Protein AF-A0A949IIR7-F1 (afdb_monomer_lite)

Secondary structure (DSSP, 8-state):
-----------------------------PPPTT--------PPPTTS-----------TT-PPPTTS-HHHHHHHHTT-HHHHHHHHHHHHHT--GGG-HHHHHHHHHHHHHHHHHTT-HHHHHHHHHHHHHHHHH--SSBTTB-HHHHHHHHHHHHHHHHHHHHHTT-HHHHHHHHHHHHHHHHHHHTTT-SHHHHHHHHHHHHHHHHHTT-HHHHHHHHHHHHHTTTT-TT--HHHHHHHHHHHHHHHHHHT-HHHHHHHHHHHHHHHHHTTTTTSPP----GGGS-EEE--TTSTTEEEEEETTEEEEEEE-SSEEEEEEEEE-TTTSSEEEEEEEEEE-SSS-EEE-SS--EEEE-SSS-EEEEE--HHHHHHHHHHHHHHHHHHHHHHHTT-EEEEEEEEES-------SSS--PPP----TTT--EEEEE-TTS-EEEEEEEEEE-HHHHHHHHHHHHHHHHHHHHHHHHHHHHB--SEEE-TT-EEEEEEEEE-SSPPTT--EEEEEEETTEEEEEEES--EEP-

Foldseek 3Di:
DFQDDDDDDDDDDDDDDDDDDDDDDDDDDDDDPQDDDFLQPQDDDDPDDGQRPGCPRPHPPPDDQPLDDPQLVLCVQLPVLVSNLVVLVVCLVVPDCVVDLLSVLVSLLSNLSSCLSVVVLVVSVVSLVVSVVSLVVDDCDDDRDHNLSSLVSLLSSLCSQLSSCVLLVNLVSNLVSLVSSLVSVVVQLVVLPPLLSNLVSLQSNLSSCSVVVNLVSSLVSLVVNLVSSHPRPVDDLLSVLSSLQSNLLSCVRVVNLVSSAVSLVSSLVSQVSLVQLAAAADRGGCSSAHEAEAGDSYPQWDWDADPNWIKIWGCSPQKIKIWTWAQEPQVSQKIKIKIKMWGQDQFWWKWCSDPKWKWFRPPGTFTWAWDDLLVVLVVLLVVLLVVLVVLLVCLPQDWDKDKDKDKDDDDDDDDDPDDDDPDQPCDPARKGWDWDADPVGIIIIIIIGIDGDVVSSVVSNVVSVVSNVVSNVVSVLSVVQEDDIDIAGHRGMHIHIIMTGRPHDDFQTKMWIWIDMRSYIYIDTGRTHYHDD

Sequence (533 aa):
MRRLLSVRALSLSGMIVAGCSTGPILPAVAYDPWTADAVNVTAPLMGGSPVNLSTTTLAVGSKGPAYQDEGVENALDTSDYATAQSLITSKLSAYDSARGAFGEAYLRTALVEALIWQGQLSSAATENKRLGKILDGLAPTGTGYNADDLKELRARALDDQAWLAEALGKLDDAQSYLGQAIVLLKELHAVDRQTWRLIGCMSHSAGLKAEAGDYPAAKGLLEEALSEVNGSHSLSPLNVADIQGSLGAVLYKLGDQTGATAHFSQALAIKNGTRALSRPYSPGPYWLSPTYKYWDGSPWSSKNFQNGVQVKVMDLGDIAIQCAVVRDKITKQLIQASVTVTNKTSQPIQFLGRQPVLIVLNPKATWAKLVQPTELAAKVEKKAEGKAKWVRFWGQGATQTVSSTTMGNMPMYGYGYGGGYPMNSSFYNGGMTSFSRNRNGDYHQFSTMQVPDPIAEARAFAKAQQIQDNGKAKAETIRSQSLGPCDIAPGQTINGSLYFDAGGLSKGSACLLRVPVGLAQCEFRFDSIVDAP

Structure (mmCIF, N/CA/C/O backbone):
data_AF-A0A949IIR7-F1
#
_entry.id   AF-A0A949IIR7-F1
#
loop_
_atom_site.group_PDB
_atom_site.id
_atom_site.type_symbol
_atom_site.label_atom_id
_atom_site.label_alt_id
_atom_site.label_comp_id
_atom_site.label_asym_id
_atom_site.label_entity_id
_atom_site.label_seq_id
_atom_site.pdbx_PDB_ins_code
_atom_site.Cartn_x
_atom_site.Cartn_y
_atom_site.Cartn_z
_atom_site.occupancy
_atom_site.B_iso_or_equiv
_atom_site.auth_seq_id
_atom_site.auth_comp_id
_atom_site.auth_asym_id
_atom_site.auth_atom_id
_atom_site.pdbx_PDB_model_num
ATOM 1 N N . MET A 1 1 ? 4.906 -6.373 -2.529 1.00 28.33 1 MET A N 1
ATOM 2 C CA . MET A 1 1 ? 3.970 -6.660 -1.426 1.00 28.33 1 MET A CA 1
ATOM 3 C C . MET A 1 1 ? 4.621 -6.366 -0.079 1.00 28.33 1 MET A C 1
ATOM 5 O O . MET A 1 1 ? 4.184 -5.376 0.510 1.00 28.33 1 MET A O 1
ATOM 9 N N . ARG A 1 2 ? 5.581 -7.150 0.464 1.00 29.19 2 ARG A N 1
ATOM 10 C CA . ARG A 1 2 ? 5.819 -7.212 1.931 1.00 29.19 2 ARG A CA 1
ATOM 11 C C . ARG A 1 2 ? 7.268 -7.175 2.514 1.00 29.19 2 ARG A C 1
ATOM 13 O O . ARG A 1 2 ? 7.348 -7.256 3.733 1.00 29.19 2 ARG A O 1
ATOM 20 N N . ARG A 1 3 ? 8.364 -6.911 1.780 1.00 25.23 3 ARG A N 1
ATOM 21 C CA . ARG A 1 3 ? 9.746 -6.581 2.282 1.00 25.23 3 ARG A CA 1
ATOM 22 C C . ARG A 1 3 ? 9.994 -6.810 3.806 1.00 25.23 3 ARG A C 1
ATOM 24 O O . ARG A 1 3 ? 9.803 -5.901 4.620 1.00 25.23 3 ARG A O 1
ATOM 31 N N . LEU A 1 4 ? 10.378 -8.040 4.179 1.00 31.20 4 LEU A N 1
ATOM 32 C CA . LEU A 1 4 ? 10.577 -8.564 5.556 1.00 31.20 4 LEU A CA 1
ATOM 33 C C . LEU A 1 4 ? 12.077 -8.521 5.978 1.00 31.20 4 LEU A C 1
ATOM 35 O O . LEU A 1 4 ? 12.867 -7.935 5.246 1.00 31.20 4 LEU A O 1
ATOM 39 N N . LEU A 1 5 ? 12.597 -9.059 7.101 1.00 23.36 5 LEU A N 1
ATOM 40 C CA . LEU A 1 5 ? 12.140 -9.393 8.480 1.00 23.36 5 LEU A CA 1
ATOM 41 C C . LEU A 1 5 ? 13.351 -9.181 9.439 1.00 23.36 5 LEU A C 1
ATOM 43 O O . LEU A 1 5 ? 14.439 -8.974 8.938 1.00 23.36 5 LEU A O 1
ATOM 47 N N . SER A 1 6 ? 13.237 -9.319 10.774 1.00 22.89 6 SER A N 1
ATOM 48 C CA . SER A 1 6 ? 14.347 -9.151 11.770 1.00 22.89 6 SER A CA 1
ATOM 49 C C . SER A 1 6 ? 14.714 -7.664 12.118 1.00 22.89 6 SER A C 1
ATOM 51 O O . SER A 1 6 ? 14.176 -6.767 11.460 1.00 22.89 6 SER A O 1
ATOM 53 N N . VAL A 1 7 ? 15.581 -7.275 13.092 1.00 24.12 7 VAL A N 1
ATOM 54 C CA . VAL A 1 7 ? 15.889 -7.640 14.524 1.00 24.12 7 VAL A CA 1
ATOM 55 C C . VAL A 1 7 ? 17.345 -7.187 14.834 1.00 24.12 7 VAL A C 1
ATOM 57 O O . VAL A 1 7 ? 18.204 -7.430 14.004 1.00 24.12 7 VAL A O 1
ATOM 60 N N . ARG A 1 8 ? 17.772 -6.576 15.961 1.00 23.72 8 ARG A N 1
ATOM 61 C CA . ARG A 1 8 ? 17.207 -6.148 17.276 1.00 23.72 8 ARG A CA 1
ATOM 62 C C . ARG A 1 8 ? 18.129 -5.065 17.908 1.00 23.72 8 ARG A C 1
ATOM 64 O O . ARG A 1 8 ? 19.291 -5.028 17.532 1.00 23.72 8 ARG A O 1
ATOM 71 N N . ALA A 1 9 ? 17.674 -4.361 18.968 1.00 22.39 9 ALA A N 1
ATOM 72 C CA . ALA A 1 9 ? 18.496 -3.566 19.934 1.00 22.39 9 ALA A CA 1
ATOM 73 C C . ALA A 1 9 ? 19.226 -2.312 19.358 1.00 22.39 9 ALA A C 1
ATOM 75 O O . ALA A 1 9 ? 19.169 -2.148 18.146 1.00 22.39 9 ALA A O 1
ATOM 76 N N . LEU A 1 10 ? 19.937 -1.408 20.075 1.00 20.50 10 LEU A N 1
ATOM 77 C CA . LEU A 1 10 ? 19.923 -0.726 21.421 1.00 20.50 10 LEU A CA 1
ATOM 78 C C . LEU A 1 10 ? 21.068 0.353 21.366 1.00 20.50 10 LEU A C 1
ATOM 80 O O . LEU A 1 10 ? 22.017 0.118 20.632 1.00 20.50 10 LEU A O 1
ATOM 84 N N . SER A 1 11 ? 21.187 1.471 22.114 1.00 21.52 11 SER A N 1
ATOM 85 C CA . SER A 1 11 ? 20.293 2.368 22.896 1.00 21.52 11 SER A CA 1
ATOM 86 C C . SER A 1 11 ? 21.110 3.526 23.541 1.00 21.52 11 SER A C 1
ATOM 88 O O . SER A 1 11 ? 22.252 3.261 23.902 1.00 21.52 11 SER A O 1
ATOM 90 N N . LEU A 1 12 ? 20.494 4.694 23.850 1.00 20.94 12 LEU A N 1
ATOM 91 C CA . LEU A 1 12 ? 21.052 5.858 24.618 1.00 20.94 12 LEU A CA 1
ATOM 92 C C . LEU A 1 12 ? 22.148 6.680 23.867 1.00 20.94 12 LEU A C 1
ATOM 94 O O . LEU A 1 12 ? 22.878 6.105 23.073 1.00 20.94 12 LEU A O 1
ATOM 98 N N . SER A 1 13 ? 22.374 7.999 24.054 1.00 21.08 13 SER A N 1
ATOM 99 C CA . SER A 1 13 ? 21.620 9.102 24.710 1.00 21.08 13 SER A CA 1
ATOM 100 C C . SER A 1 13 ? 22.211 10.500 24.374 1.00 21.08 13 SER A C 1
ATOM 102 O O . SER A 1 13 ? 23.396 10.597 24.078 1.00 21.08 13 SER A O 1
ATOM 104 N N . GLY A 1 14 ? 21.424 11.581 24.548 1.00 20.69 14 GLY A N 1
ATOM 105 C CA . GLY A 1 14 ? 21.852 13.008 24.535 1.00 20.69 14 GLY A CA 1
ATOM 106 C C . GLY A 1 14 ? 21.326 13.804 23.319 1.00 20.69 14 GLY A C 1
ATOM 107 O O . GLY A 1 14 ? 21.387 13.293 22.211 1.00 20.69 14 GLY A O 1
ATOM 108 N N . MET A 1 15 ? 20.628 14.952 23.424 1.00 21.95 15 MET A N 1
ATOM 109 C CA . MET A 1 15 ? 20.934 16.263 24.059 1.00 21.95 15 MET A CA 1
ATOM 110 C C . MET A 1 15 ? 22.078 17.032 23.347 1.00 21.95 15 MET A C 1
ATOM 112 O O . MET A 1 15 ? 23.089 16.421 23.035 1.00 21.95 15 MET A O 1
ATOM 116 N N . ILE A 1 16 ? 22.002 18.350 23.073 1.00 21.58 16 ILE A N 1
ATOM 117 C CA . ILE A 1 16 ? 21.151 19.404 23.677 1.00 21.58 16 ILE A CA 1
ATOM 118 C C . ILE A 1 16 ? 20.924 20.632 22.736 1.00 21.58 16 ILE A C 1
ATOM 120 O O . ILE A 1 16 ? 21.764 20.907 21.890 1.00 21.58 16 ILE A O 1
ATOM 124 N N . VAL A 1 17 ? 19.775 21.323 22.895 1.00 21.66 17 VAL A N 1
ATOM 125 C CA . VAL A 1 17 ? 19.500 22.802 22.925 1.00 21.66 17 VAL A CA 1
ATOM 126 C C . VAL A 1 17 ? 20.476 23.789 22.226 1.00 21.66 17 VAL A C 1
ATOM 128 O O . VAL A 1 17 ? 21.677 23.671 22.406 1.00 21.66 17 VAL A O 1
ATOM 131 N N . ALA A 1 18 ? 20.079 24.918 21.603 1.00 21.67 18 ALA A N 1
ATOM 132 C CA . ALA A 1 18 ? 18.818 25.481 21.055 1.00 21.67 18 ALA A CA 1
ATOM 133 C C . ALA A 1 18 ? 19.139 26.863 20.401 1.00 21.67 18 ALA A C 1
ATOM 135 O O . ALA A 1 18 ? 20.278 27.319 20.479 1.00 21.67 18 ALA A O 1
ATOM 136 N N . GLY A 1 19 ? 18.154 27.582 19.835 1.00 21.20 19 GLY A N 1
ATOM 137 C CA . GLY A 1 19 ? 18.332 29.001 19.468 1.00 21.20 19 GLY A CA 1
ATOM 138 C C . GLY A 1 19 ? 17.162 29.635 18.703 1.00 21.20 19 GLY A C 1
ATOM 139 O O . GLY A 1 19 ? 17.014 29.403 17.509 1.00 21.20 19 GLY A O 1
ATOM 140 N N . CYS A 1 20 ? 16.358 30.468 19.372 1.00 19.69 20 CYS A N 1
ATOM 141 C CA . CYS A 1 20 ? 15.293 31.260 18.740 1.00 19.69 20 CYS A CA 1
ATOM 142 C C . CYS A 1 20 ? 15.729 32.712 18.495 1.00 19.69 20 CYS A C 1
ATOM 144 O O . CYS A 1 20 ? 16.304 33.334 19.387 1.00 19.69 20 CYS A O 1
ATOM 146 N N . SER A 1 21 ? 15.293 33.302 17.381 1.00 21.02 21 SER A N 1
ATOM 147 C CA . SER A 1 21 ? 14.880 34.713 17.327 1.00 21.02 21 SER A CA 1
ATOM 148 C C . SER A 1 21 ? 13.859 34.931 16.196 1.00 21.02 21 SER A C 1
ATOM 150 O O . SER A 1 21 ? 13.635 34.048 15.368 1.00 21.02 21 SER A O 1
ATOM 152 N N . THR A 1 22 ? 13.149 36.059 16.230 1.00 22.33 22 THR A N 1
ATOM 153 C CA . THR A 1 22 ? 11.912 36.309 15.465 1.00 22.33 22 THR A CA 1
ATOM 154 C C . THR A 1 22 ? 12.096 37.306 14.319 1.00 22.33 22 THR A C 1
ATOM 156 O O . THR A 1 22 ? 12.859 38.259 14.457 1.00 22.33 22 THR A O 1
ATOM 159 N N . GLY A 1 23 ? 11.324 37.150 13.237 1.00 21.36 23 GLY A N 1
ATOM 160 C CA . GLY A 1 23 ? 11.232 38.113 12.128 1.00 21.36 23 GLY A CA 1
ATOM 161 C C . GLY A 1 23 ? 9.818 38.703 11.948 1.00 21.36 23 GLY A C 1
ATOM 162 O O . GLY A 1 23 ? 8.852 38.103 12.423 1.00 21.36 23 GLY A O 1
ATOM 163 N N . PRO A 1 24 ? 9.679 39.869 11.284 1.00 22.55 24 PRO A N 1
ATOM 164 C CA . PRO A 1 24 ? 8.392 40.506 10.990 1.00 22.55 24 PRO A CA 1
ATOM 165 C C . PRO A 1 24 ? 7.703 39.935 9.733 1.00 22.55 24 PRO A C 1
ATOM 167 O O . PRO A 1 24 ? 8.309 39.228 8.931 1.00 22.55 24 PRO A O 1
ATOM 170 N N . ILE A 1 25 ? 6.420 40.270 9.560 1.00 29.16 25 ILE A N 1
ATOM 171 C CA . ILE A 1 25 ? 5.528 39.747 8.509 1.00 29.16 25 ILE A CA 1
ATOM 172 C C . ILE A 1 25 ? 5.571 40.627 7.247 1.00 29.16 25 ILE A C 1
ATOM 174 O O . ILE A 1 25 ? 5.452 41.847 7.346 1.00 29.16 25 ILE A O 1
ATOM 178 N N . LEU A 1 26 ? 5.642 40.004 6.064 1.00 20.67 26 LEU A N 1
ATOM 179 C CA . LEU A 1 26 ? 5.410 40.618 4.745 1.00 20.67 26 LEU A CA 1
ATOM 180 C C . LEU A 1 26 ? 4.593 39.660 3.832 1.00 20.67 26 LEU A C 1
ATOM 182 O O . LEU A 1 26 ? 4.425 38.495 4.197 1.00 20.67 26 LEU A O 1
ATOM 186 N N . PRO A 1 27 ? 3.969 40.152 2.737 1.00 22.27 27 PRO A N 1
ATOM 187 C CA . PRO A 1 27 ? 2.688 39.614 2.257 1.00 22.27 27 PRO A CA 1
ATOM 188 C C . PRO A 1 27 ? 2.771 38.453 1.251 1.00 22.27 27 PRO A C 1
ATOM 190 O O . PRO A 1 27 ? 3.834 38.078 0.763 1.00 22.27 27 PRO A O 1
ATOM 193 N N . ALA A 1 28 ? 1.595 37.896 0.942 1.00 26.03 28 ALA A N 1
ATOM 194 C CA . ALA A 1 28 ? 1.412 36.737 0.075 1.00 26.03 28 ALA A CA 1
ATOM 195 C C . ALA A 1 28 ? 1.909 36.954 -1.367 1.00 26.03 28 ALA A C 1
ATOM 197 O O . ALA A 1 28 ? 1.576 37.945 -2.017 1.00 26.03 28 ALA A O 1
ATOM 198 N N . VAL A 1 29 ? 2.633 35.957 -1.877 1.00 21.56 29 VAL A N 1
ATOM 199 C CA . VAL A 1 29 ? 3.053 35.830 -3.278 1.00 21.56 29 VAL A CA 1
ATOM 200 C C . VAL A 1 29 ? 2.232 34.712 -3.921 1.00 21.56 29 VAL A C 1
ATOM 202 O O . VAL A 1 29 ? 2.047 33.658 -3.313 1.00 21.56 29 VAL A O 1
ATOM 205 N N . ALA A 1 30 ? 1.739 34.923 -5.143 1.00 21.50 30 ALA A N 1
ATOM 206 C CA . ALA A 1 30 ? 1.101 33.861 -5.918 1.00 21.50 30 ALA A CA 1
ATOM 207 C C . ALA A 1 30 ? 2.166 32.843 -6.363 1.00 21.50 30 ALA A C 1
ATOM 209 O O . ALA A 1 30 ? 3.093 33.201 -7.085 1.00 21.50 30 ALA A O 1
ATOM 210 N N . TYR A 1 31 ? 2.050 31.596 -5.903 1.00 26.08 31 TYR A N 1
ATOM 211 C CA . TYR A 1 31 ? 3.014 30.527 -6.177 1.00 26.08 31 TYR A CA 1
ATOM 212 C C . TYR A 1 31 ? 2.522 29.650 -7.335 1.00 26.08 31 TYR A C 1
ATOM 214 O O . TYR A 1 31 ? 1.384 29.178 -7.308 1.00 26.08 31 TYR A O 1
ATOM 222 N N . ASP A 1 32 ? 3.375 29.426 -8.336 1.00 22.25 32 ASP A N 1
ATOM 223 C CA . ASP A 1 32 ? 3.102 28.492 -9.431 1.00 22.25 32 ASP A CA 1
ATOM 224 C C . ASP A 1 32 ? 3.240 27.046 -8.909 1.00 22.25 32 ASP A C 1
ATOM 226 O O . ASP A 1 32 ? 4.311 26.674 -8.421 1.00 22.25 32 ASP A O 1
ATOM 230 N N . PRO A 1 33 ? 2.187 26.208 -8.960 1.00 27.67 33 PRO A N 1
ATOM 231 C CA . PRO A 1 33 ? 2.244 24.857 -8.405 1.00 27.67 33 PRO A CA 1
ATOM 232 C C . PRO A 1 33 ? 3.161 23.892 -9.180 1.00 27.67 33 PRO A C 1
ATOM 234 O O . PRO A 1 33 ? 3.427 22.799 -8.669 1.00 27.67 33 PRO A O 1
ATOM 237 N N . TRP A 1 34 ? 3.641 24.260 -10.376 1.00 29.45 34 TRP A N 1
ATOM 238 C CA . TRP A 1 34 ? 4.382 23.366 -11.276 1.00 29.45 34 TRP A CA 1
ATOM 239 C C . TRP A 1 34 ? 5.906 23.505 -11.210 1.00 29.45 34 TRP A C 1
ATOM 241 O O . TRP A 1 34 ? 6.619 22.571 -11.586 1.00 29.45 34 TRP A O 1
ATOM 251 N N . THR A 1 35 ? 6.435 24.614 -10.690 1.00 25.92 35 THR A N 1
ATOM 252 C CA . THR A 1 35 ? 7.879 24.767 -10.470 1.00 25.92 35 THR A CA 1
ATOM 253 C C . THR A 1 35 ? 8.294 24.110 -9.158 1.00 25.92 35 THR A C 1
ATOM 255 O O . THR A 1 35 ? 8.192 24.705 -8.088 1.00 25.92 35 THR A O 1
ATOM 258 N N . ALA A 1 36 ? 8.807 22.882 -9.229 1.00 30.02 36 ALA A N 1
ATOM 259 C CA . ALA A 1 36 ? 9.613 22.346 -8.139 1.00 30.02 36 ALA A CA 1
ATOM 260 C C . ALA A 1 36 ? 10.928 23.140 -8.065 1.00 30.02 36 ALA A C 1
ATOM 262 O O . ALA A 1 36 ? 11.762 23.024 -8.963 1.00 30.02 36 ALA A O 1
ATOM 263 N N . ASP A 1 37 ? 11.103 23.942 -7.011 1.00 25.16 37 ASP A N 1
ATOM 264 C CA . ASP A 1 37 ? 12.368 24.621 -6.719 1.00 25.16 37 ASP A CA 1
ATOM 265 C C . ASP A 1 37 ? 13.532 23.614 -6.755 1.00 25.16 37 ASP A C 1
ATOM 267 O O . ASP A 1 37 ? 13.427 22.513 -6.206 1.00 25.16 37 ASP A O 1
ATOM 271 N N . ALA A 1 38 ? 14.639 23.978 -7.410 1.00 27.12 38 ALA A N 1
ATOM 272 C CA . ALA A 1 38 ? 15.756 23.074 -7.687 1.00 27.12 38 ALA A CA 1
ATOM 273 C C . ALA A 1 38 ? 16.531 22.693 -6.407 1.00 27.12 38 ALA A C 1
ATOM 275 O O . ALA A 1 38 ? 17.561 23.284 -6.068 1.00 27.12 38 ALA A O 1
ATOM 276 N N . VAL A 1 39 ? 16.026 21.698 -5.668 1.00 30.86 39 VAL A N 1
ATOM 277 C CA . VAL A 1 39 ? 16.669 21.188 -4.452 1.00 30.86 39 VAL A CA 1
ATOM 278 C C . VAL A 1 39 ? 17.928 20.414 -4.833 1.00 30.86 39 VAL A C 1
ATOM 280 O O . VAL A 1 39 ? 17.884 19.242 -5.206 1.00 30.86 39 VAL A O 1
ATOM 283 N N . ASN A 1 40 ? 19.070 21.083 -4.732 1.00 28.64 40 ASN A N 1
ATOM 284 C CA . ASN A 1 40 ? 20.381 20.509 -5.000 1.00 28.64 40 ASN A CA 1
ATOM 285 C C . ASN A 1 40 ? 20.824 19.649 -3.793 1.00 28.64 40 ASN A C 1
ATOM 287 O O . ASN A 1 40 ? 21.493 20.134 -2.881 1.00 28.64 40 ASN A O 1
ATOM 291 N N . VAL A 1 41 ? 20.370 18.387 -3.726 1.00 32.41 41 VAL A N 1
ATOM 292 C CA . VAL A 1 41 ? 20.618 17.481 -2.582 1.00 32.41 41 VAL A CA 1
ATOM 293 C C . VAL A 1 41 ? 22.014 16.853 -2.672 1.00 32.41 41 VAL A C 1
ATOM 295 O O . VAL A 1 41 ? 22.172 15.663 -2.944 1.00 32.41 41 VAL A O 1
ATOM 298 N N . THR A 1 42 ? 23.049 17.645 -2.398 1.00 30.80 42 THR A N 1
ATOM 299 C CA . THR A 1 42 ? 24.439 17.178 -2.264 1.00 30.80 42 THR A CA 1
ATOM 300 C C . THR A 1 42 ? 24.668 16.453 -0.931 1.00 30.80 42 THR A C 1
ATOM 302 O O . THR A 1 42 ? 25.385 16.917 -0.046 1.00 30.80 42 THR A O 1
ATOM 305 N N . ALA A 1 43 ? 24.054 15.277 -0.774 1.00 30.33 43 ALA A N 1
ATOM 306 C CA . ALA A 1 43 ? 24.320 14.391 0.356 1.00 30.33 43 ALA A CA 1
ATOM 307 C C . ALA A 1 43 ? 25.712 13.732 0.205 1.00 30.33 43 ALA A C 1
ATOM 309 O O . ALA A 1 43 ? 25.937 13.022 -0.780 1.00 30.33 43 ALA A O 1
ATOM 310 N N . PRO A 1 44 ? 26.655 13.918 1.150 1.00 26.91 44 PRO A N 1
ATOM 311 C CA . PRO A 1 44 ? 27.963 13.277 1.070 1.00 26.91 44 PRO A CA 1
ATOM 312 C C . PRO A 1 44 ? 27.843 11.769 1.325 1.00 26.91 44 PRO A C 1
ATOM 314 O O . PRO A 1 44 ? 27.413 11.335 2.397 1.00 26.91 44 PRO A O 1
ATOM 317 N N . LEU A 1 45 ? 28.252 10.960 0.346 1.00 31.16 45 LEU A N 1
ATOM 318 C CA . LEU A 1 45 ? 28.398 9.516 0.510 1.00 31.16 45 LEU A CA 1
ATOM 319 C C . LEU A 1 45 ? 29.762 9.200 1.136 1.00 31.16 45 LEU A C 1
ATOM 321 O O . LEU A 1 45 ? 30.808 9.543 0.588 1.00 31.16 45 LEU A O 1
ATOM 325 N N . MET A 1 46 ? 29.763 8.494 2.266 1.00 32.56 46 MET A N 1
ATOM 326 C CA . MET A 1 46 ? 30.987 7.921 2.830 1.00 32.56 46 MET A CA 1
ATOM 327 C C . MET A 1 46 ? 31.434 6.737 1.963 1.00 32.56 46 MET A C 1
ATOM 329 O O . MET A 1 46 ? 30.890 5.644 2.086 1.00 32.56 46 MET A O 1
ATOM 333 N N . GLY A 1 47 ? 32.420 6.962 1.089 1.00 33.75 47 GLY A N 1
ATOM 334 C CA . GLY A 1 47 ? 33.045 5.919 0.262 1.00 33.75 47 GLY A CA 1
ATOM 335 C C . GLY A 1 47 ? 32.645 5.893 -1.219 1.00 33.75 47 GLY A C 1
ATOM 336 O O . GLY A 1 47 ? 33.072 4.990 -1.930 1.00 33.75 47 GLY A O 1
ATOM 337 N N . GLY A 1 48 ? 31.875 6.871 -1.705 1.00 33.62 48 GLY A N 1
ATOM 338 C CA . GLY A 1 48 ? 31.532 7.003 -3.126 1.00 33.62 48 GLY A CA 1
ATOM 339 C C . GLY A 1 48 ? 31.467 8.463 -3.565 1.00 33.62 48 GLY A C 1
ATOM 340 O O . GLY A 1 48 ? 31.294 9.357 -2.735 1.00 33.62 48 GLY A O 1
ATOM 341 N N . SER A 1 49 ? 31.601 8.719 -4.868 1.00 30.67 49 SER A N 1
ATOM 342 C CA . SER A 1 49 ? 31.382 10.057 -5.429 1.00 30.67 49 SER A CA 1
ATOM 343 C C . SER A 1 49 ? 29.972 10.556 -5.081 1.00 30.67 49 SER A C 1
ATOM 345 O O . SER A 1 49 ? 29.030 9.761 -5.129 1.00 30.67 49 SER A O 1
ATOM 347 N N . PRO A 1 50 ? 29.786 11.844 -4.736 1.00 36.03 50 PRO A N 1
ATOM 348 C CA . PRO A 1 50 ? 28.458 12.372 -4.454 1.00 36.03 50 PRO A CA 1
ATOM 349 C C . PRO A 1 50 ? 27.584 12.239 -5.704 1.00 36.03 50 PRO A C 1
ATOM 351 O O . PRO A 1 50 ? 27.933 12.762 -6.764 1.00 36.03 50 PRO A O 1
ATOM 354 N N . VAL A 1 51 ? 26.451 11.541 -5.579 1.00 38.91 51 VAL A N 1
ATOM 355 C CA . VAL A 1 51 ? 25.477 11.410 -6.669 1.00 38.91 51 VAL A CA 1
ATOM 356 C C . VAL A 1 51 ? 24.907 12.797 -6.933 1.00 38.91 51 VAL A C 1
ATOM 358 O O . VAL A 1 51 ? 24.131 13.326 -6.136 1.00 38.91 51 VAL A O 1
ATOM 361 N N . ASN A 1 52 ? 25.331 13.405 -8.038 1.00 35.69 52 ASN A N 1
ATOM 362 C CA . ASN A 1 52 ? 24.921 14.747 -8.418 1.00 35.69 52 ASN A CA 1
ATOM 363 C C . ASN A 1 52 ? 23.499 14.698 -8.992 1.00 35.69 52 ASN A C 1
ATOM 365 O O . ASN A 1 52 ? 23.308 14.673 -10.206 1.00 35.69 52 ASN A O 1
ATOM 369 N N . LEU A 1 53 ? 22.506 14.631 -8.100 1.00 40.47 53 LEU A N 1
ATOM 370 C CA . LEU A 1 53 ? 21.084 14.724 -8.426 1.00 40.47 53 LEU A CA 1
ATOM 371 C C . LEU A 1 53 ? 20.743 16.161 -8.840 1.00 40.47 53 LEU A C 1
ATOM 373 O O . LEU A 1 53 ? 20.071 16.893 -8.110 1.00 40.47 53 LEU A O 1
ATOM 377 N N . SER A 1 54 ? 21.218 16.563 -10.020 1.00 33.50 54 SER A N 1
ATOM 378 C CA . SER A 1 54 ? 20.798 17.793 -10.675 1.00 33.50 54 SER A CA 1
ATOM 379 C C . SER A 1 54 ? 19.285 17.747 -10.845 1.00 33.50 54 SER A C 1
ATOM 381 O O . SER A 1 54 ? 18.764 16.935 -11.610 1.00 33.50 54 SER A O 1
ATOM 383 N N . THR A 1 55 ? 18.577 18.612 -10.122 1.00 33.25 55 THR A N 1
ATOM 384 C CA . THR A 1 55 ? 17.123 18.758 -10.204 1.00 33.25 55 THR A CA 1
ATOM 385 C C . THR A 1 55 ? 16.740 19.478 -11.494 1.00 33.25 55 THR A C 1
ATOM 387 O O . THR A 1 55 ? 16.247 20.602 -11.495 1.00 33.25 55 THR A O 1
ATOM 390 N N . THR A 1 56 ? 16.947 18.796 -12.620 1.00 31.66 56 THR A N 1
ATOM 391 C CA . THR A 1 56 ? 16.189 19.058 -13.836 1.00 31.66 56 THR A CA 1
ATOM 392 C C . THR A 1 56 ? 14.726 18.833 -13.492 1.00 31.66 56 THR A C 1
ATOM 394 O O . THR A 1 56 ? 14.331 17.731 -13.110 1.00 31.66 56 THR A O 1
ATOM 397 N N . THR A 1 57 ? 13.918 19.885 -13.590 1.00 33.25 57 THR A N 1
ATOM 398 C CA . THR A 1 57 ? 12.473 19.786 -13.413 1.00 33.25 57 THR A CA 1
ATOM 399 C C . THR A 1 57 ? 11.939 18.763 -14.412 1.00 33.25 57 THR A C 1
ATOM 401 O O . THR A 1 57 ? 11.969 19.016 -15.616 1.00 33.25 57 THR A O 1
ATOM 404 N N . LEU A 1 58 ? 11.466 17.607 -13.929 1.00 36.44 58 LEU A N 1
ATOM 405 C CA . LEU A 1 58 ? 10.736 16.642 -14.755 1.00 36.44 58 LEU A CA 1
ATOM 406 C C . LEU A 1 58 ? 9.472 17.344 -15.253 1.00 36.44 58 LEU A C 1
ATOM 408 O O . LEU A 1 58 ? 8.498 17.487 -14.512 1.00 36.44 58 LEU A O 1
ATOM 412 N N . ALA A 1 59 ? 9.540 17.865 -16.477 1.00 30.53 59 ALA A N 1
ATOM 413 C CA . ALA A 1 59 ? 8.538 18.766 -17.011 1.00 30.53 59 ALA A CA 1
ATOM 414 C C . ALA A 1 59 ? 7.205 18.028 -17.158 1.00 30.53 59 ALA A C 1
ATOM 416 O O . ALA A 1 59 ? 7.057 17.151 -18.014 1.00 30.53 59 ALA A O 1
ATOM 417 N N . VAL A 1 60 ? 6.229 18.402 -16.332 1.00 34.78 60 VAL A N 1
ATOM 418 C CA . VAL A 1 60 ? 4.832 18.005 -16.518 1.00 34.78 60 VAL A CA 1
ATOM 419 C C . VAL A 1 60 ? 4.387 18.575 -17.868 1.00 34.78 60 VAL A C 1
ATOM 421 O O . VAL A 1 60 ? 4.472 19.782 -18.083 1.00 34.78 60 VAL A O 1
ATOM 424 N N . GLY A 1 61 ? 3.999 17.704 -18.804 1.00 38.81 61 GLY A N 1
ATOM 425 C CA . GLY A 1 61 ? 3.776 18.066 -20.212 1.00 38.81 61 GLY A CA 1
ATOM 426 C C . GLY A 1 61 ? 4.936 17.734 -21.168 1.00 38.81 61 GLY A C 1
ATOM 427 O O . GLY A 1 61 ? 4.847 18.034 -22.358 1.00 38.81 61 GLY A O 1
ATOM 428 N N . SER A 1 62 ? 6.003 17.071 -20.704 1.00 40.81 62 SER A N 1
ATOM 429 C CA . SER A 1 62 ? 6.908 16.337 -21.602 1.00 40.81 62 SER A CA 1
ATOM 430 C C . SER A 1 62 ? 6.131 15.198 -22.271 1.00 40.81 62 SER A C 1
ATOM 432 O O . SER A 1 62 ? 5.754 14.214 -21.640 1.00 40.81 62 SER A O 1
ATOM 434 N N . LYS A 1 63 ? 5.819 15.364 -23.560 1.00 48.03 63 LYS A N 1
ATOM 435 C CA . LYS A 1 63 ? 4.972 14.423 -24.296 1.00 48.03 63 LYS A CA 1
ATOM 436 C C . LYS A 1 63 ? 5.647 13.051 -24.387 1.00 48.03 63 LYS A C 1
ATOM 438 O O . LYS A 1 63 ? 6.736 12.944 -24.951 1.00 48.03 63 LYS A O 1
ATOM 443 N N . GLY A 1 64 ? 4.982 12.021 -23.858 1.00 60.03 64 GLY A N 1
ATOM 444 C CA . GLY A 1 64 ? 5.437 10.631 -23.935 1.00 60.03 64 GLY A CA 1
ATOM 445 C C . GLY A 1 64 ? 5.617 10.137 -25.380 1.00 60.03 64 GLY A C 1
ATOM 446 O O . GLY A 1 64 ? 5.138 10.781 -26.324 1.00 60.03 64 GLY A O 1
ATOM 447 N N . PRO A 1 65 ? 6.310 9.000 -25.587 1.00 68.00 65 PRO A N 1
ATOM 448 C CA . PRO A 1 65 ? 6.510 8.433 -26.918 1.00 68.00 65 PRO A CA 1
ATOM 449 C C . PRO A 1 65 ? 5.167 8.234 -27.631 1.00 68.00 65 PRO A C 1
ATOM 451 O O . PRO A 1 65 ? 4.173 7.849 -27.020 1.00 68.00 65 PRO A O 1
ATOM 454 N N . ALA A 1 66 ? 5.137 8.517 -28.937 1.00 68.75 66 ALA A N 1
ATOM 455 C CA . ALA A 1 66 ? 3.920 8.876 -29.680 1.00 68.75 66 ALA A CA 1
ATOM 456 C C . ALA A 1 66 ? 2.816 7.797 -29.778 1.00 68.75 66 ALA A C 1
ATOM 458 O O . ALA A 1 66 ? 1.755 8.071 -30.336 1.00 68.75 66 ALA A O 1
ATOM 459 N N . TYR A 1 67 ? 3.056 6.595 -29.250 1.00 76.38 67 TYR A N 1
ATOM 460 C CA . TYR A 1 67 ? 2.069 5.526 -29.102 1.00 76.38 67 TYR A CA 1
ATOM 461 C C . TYR A 1 67 ? 1.206 5.650 -27.830 1.00 76.38 67 TYR A C 1
ATOM 463 O O . TYR A 1 67 ? 0.175 4.983 -27.740 1.00 76.38 67 TYR A O 1
ATOM 471 N N . GLN A 1 68 ? 1.627 6.452 -26.845 1.00 84.19 68 GLN A N 1
ATOM 472 C CA . GLN A 1 68 ? 0.937 6.614 -25.563 1.00 84.19 68 GLN A CA 1
ATOM 473 C C . GLN A 1 68 ? -0.253 7.574 -25.668 1.00 84.19 68 GLN A C 1
ATOM 475 O O . GLN A 1 68 ? -0.234 8.538 -26.436 1.00 84.19 68 GLN A O 1
ATOM 480 N N . ASP A 1 69 ? -1.284 7.331 -24.859 1.00 89.06 69 ASP A N 1
ATOM 481 C CA . ASP A 1 69 ? -2.462 8.189 -24.775 1.00 89.06 69 ASP A CA 1
ATOM 482 C C . ASP A 1 69 ? -2.372 9.072 -23.527 1.00 89.06 69 ASP A C 1
ATOM 484 O O . ASP A 1 69 ? -2.482 8.596 -22.400 1.00 89.06 69 ASP A O 1
ATOM 488 N N . GLU A 1 70 ? -2.176 10.374 -23.734 1.00 87.69 70 GLU A N 1
ATOM 489 C CA . GLU A 1 70 ? -1.943 11.370 -22.676 1.00 87.69 70 GLU A CA 1
ATOM 490 C C . GLU A 1 70 ? -3.037 11.371 -21.593 1.00 87.69 70 GLU A C 1
ATOM 492 O O . GLU A 1 70 ? -2.743 11.515 -20.408 1.00 87.69 70 GLU A O 1
ATOM 497 N N . GLY A 1 71 ? -4.297 11.129 -21.975 1.00 88.44 71 GLY A N 1
ATOM 498 C CA . GLY A 1 71 ? -5.411 11.020 -21.030 1.00 88.44 71 GLY A CA 1
ATOM 499 C C . GLY A 1 71 ? -5.408 9.724 -20.211 1.00 88.44 71 GLY A C 1
ATOM 500 O O . GLY A 1 71 ? -5.949 9.710 -19.106 1.00 88.44 71 GLY A O 1
ATOM 501 N N . VAL A 1 72 ? -4.804 8.649 -20.727 1.00 90.94 72 VAL A N 1
ATOM 502 C CA . VAL A 1 72 ? -4.621 7.384 -20.000 1.00 90.94 72 VAL A CA 1
ATOM 503 C C . VAL A 1 72 ? -3.451 7.492 -19.031 1.00 90.94 72 VAL A C 1
ATOM 505 O O . VAL A 1 72 ? -3.648 7.220 -17.849 1.00 90.94 72 VAL A O 1
ATOM 508 N N . GLU A 1 73 ? -2.272 7.929 -19.488 1.00 89.44 73 GLU A N 1
ATOM 509 C CA . GLU A 1 73 ? -1.102 8.052 -18.604 1.00 89.44 73 GLU A CA 1
ATOM 510 C C . GLU A 1 73 ? -1.368 9.055 -17.479 1.00 89.44 73 GLU A C 1
ATOM 512 O O . GLU A 1 73 ? -1.222 8.696 -16.320 1.00 89.44 73 GLU A O 1
ATOM 517 N N . ASN A 1 74 ? -1.919 10.243 -17.765 1.00 87.94 74 ASN A N 1
ATOM 518 C CA . ASN A 1 74 ? -2.262 11.205 -16.711 1.00 87.94 74 ASN A CA 1
ATOM 519 C C . ASN A 1 74 ? -3.243 10.627 -15.665 1.00 87.94 74 ASN A C 1
ATOM 521 O O . ASN A 1 74 ? -3.155 10.966 -14.484 1.00 87.94 74 ASN A O 1
ATOM 525 N N . ALA A 1 75 ? -4.162 9.735 -16.053 1.00 88.25 75 ALA A N 1
ATOM 526 C CA . ALA A 1 75 ? -5.055 9.061 -15.107 1.00 88.25 75 ALA A CA 1
ATOM 527 C C . ALA A 1 75 ? -4.332 7.982 -14.269 1.00 88.25 75 ALA A C 1
ATOM 529 O O . ALA A 1 75 ? -4.627 7.836 -13.084 1.00 88.25 75 ALA A O 1
ATOM 530 N N . LEU A 1 76 ? -3.355 7.266 -14.836 1.00 87.75 76 LEU A N 1
ATOM 531 C CA . LEU A 1 76 ? -2.502 6.322 -14.099 1.00 87.75 76 LEU A CA 1
ATOM 532 C C . LEU A 1 76 ? -1.537 7.053 -13.149 1.00 87.75 76 LEU A C 1
ATOM 534 O O . LEU A 1 76 ? -1.480 6.739 -11.958 1.00 87.75 76 LEU A O 1
ATOM 538 N N . ASP A 1 77 ? -0.857 8.086 -13.648 1.00 84.81 77 ASP A N 1
ATOM 539 C CA . ASP A 1 77 ? 0.120 8.911 -12.935 1.00 84.81 77 ASP A CA 1
ATOM 540 C C . ASP A 1 77 ? -0.494 9.585 -11.703 1.00 84.81 77 ASP A C 1
ATOM 542 O O . ASP A 1 77 ? 0.105 9.593 -10.624 1.00 84.81 77 ASP A O 1
ATOM 546 N N . THR A 1 78 ? -1.716 10.112 -11.841 1.00 82.69 78 THR A N 1
ATOM 547 C CA . THR A 1 78 ? -2.493 10.710 -10.739 1.00 82.69 78 THR A CA 1
ATOM 548 C C . THR A 1 78 ? -3.183 9.679 -9.835 1.00 82.69 78 THR A C 1
ATOM 550 O O . THR A 1 78 ? -3.785 10.053 -8.826 1.00 82.69 78 THR A O 1
ATOM 553 N N . SER A 1 79 ? -3.050 8.382 -10.144 1.00 84.00 79 SER A N 1
ATOM 554 C CA . SER A 1 79 ? -3.677 7.248 -9.448 1.00 84.00 79 SER A CA 1
ATOM 555 C C . SER A 1 79 ? -5.214 7.188 -9.527 1.00 84.00 79 SER A C 1
ATOM 557 O O . SER A 1 79 ? -5.844 6.515 -8.706 1.00 84.00 79 SER A O 1
ATOM 559 N N . ASP A 1 80 ? -5.838 7.825 -10.525 1.00 87.00 80 ASP A N 1
ATOM 560 C CA . ASP A 1 80 ? -7.249 7.607 -10.877 1.00 87.00 80 ASP A CA 1
ATOM 561 C C . ASP A 1 80 ? -7.401 6.419 -11.843 1.00 87.00 80 ASP A C 1
ATOM 563 O O . ASP A 1 80 ? -7.778 6.522 -13.016 1.00 87.00 80 ASP A O 1
ATOM 567 N N . TYR A 1 81 ? -7.122 5.236 -11.300 1.00 90.50 81 TYR A N 1
ATOM 568 C CA . TYR A 1 81 ? -7.216 3.965 -12.015 1.00 90.50 81 TYR A CA 1
ATOM 569 C C . TYR A 1 81 ? -8.638 3.650 -12.519 1.00 90.50 81 TYR A C 1
ATOM 571 O O . TYR A 1 81 ? -8.790 2.873 -13.462 1.00 90.50 81 TYR A O 1
ATOM 579 N N . ALA A 1 82 ? -9.679 4.250 -11.928 1.00 91.12 82 ALA A N 1
ATOM 580 C CA . ALA A 1 82 ? -11.063 4.071 -12.362 1.00 91.12 82 ALA A CA 1
ATOM 581 C C . ALA A 1 82 ? -11.353 4.871 -13.644 1.00 91.12 82 ALA A C 1
ATOM 583 O O . ALA A 1 82 ? -11.909 4.322 -14.602 1.00 91.12 82 ALA A O 1
ATOM 584 N N . THR A 1 83 ? -10.910 6.132 -13.709 1.00 92.69 83 THR A N 1
ATOM 585 C CA . THR A 1 83 ? -10.945 6.924 -14.947 1.00 92.69 83 THR A CA 1
ATOM 586 C C . THR A 1 83 ? -10.055 6.299 -16.020 1.00 92.69 83 THR A C 1
ATOM 588 O O . THR A 1 83 ? -10.514 6.145 -17.154 1.00 92.69 83 THR A O 1
ATOM 591 N N . ALA A 1 84 ? -8.848 5.832 -15.672 1.00 94.00 84 ALA A N 1
ATOM 592 C CA . ALA A 1 84 ? -7.981 5.103 -16.601 1.00 94.00 84 ALA A CA 1
ATOM 593 C C . ALA A 1 84 ? -8.692 3.867 -17.188 1.00 94.00 84 ALA A C 1
ATOM 595 O O . ALA A 1 84 ? -8.819 3.755 -18.407 1.00 94.00 84 ALA A O 1
ATOM 596 N N . GLN A 1 85 ? -9.249 2.984 -16.345 1.00 96.38 85 GLN A N 1
ATOM 597 C CA . GLN A 1 85 ? -10.008 1.807 -16.794 1.00 96.38 85 GLN A CA 1
ATOM 598 C C . GLN A 1 85 ? -11.161 2.188 -17.738 1.00 96.38 85 GLN A C 1
ATOM 600 O O . GLN A 1 85 ? -11.366 1.514 -18.750 1.00 96.38 85 GLN A O 1
ATOM 605 N N . SER A 1 86 ? -11.900 3.260 -17.437 1.00 96.00 86 SER A N 1
ATOM 606 C CA . SER A 1 86 ? -13.011 3.748 -18.265 1.00 96.00 86 SER A CA 1
ATOM 607 C C . SER A 1 86 ? -12.541 4.225 -19.648 1.00 96.00 86 SER A C 1
ATOM 609 O O . SER A 1 86 ? -13.034 3.751 -20.677 1.00 96.00 86 SER A O 1
ATOM 611 N N . LEU A 1 87 ? -11.522 5.094 -19.685 1.00 94.81 87 LEU A N 1
ATOM 612 C CA . LEU A 1 87 ? -10.920 5.611 -20.918 1.00 94.81 87 LEU A CA 1
ATOM 613 C C . LEU A 1 87 ? -10.356 4.484 -21.788 1.00 94.81 87 LEU A C 1
ATOM 615 O O . LEU A 1 87 ? -10.627 4.437 -22.989 1.00 94.81 87 LEU A O 1
ATOM 619 N N . ILE A 1 88 ? -9.616 3.552 -21.185 1.00 95.81 88 ILE A N 1
ATOM 620 C CA . ILE A 1 88 ? -9.018 2.415 -21.889 1.00 95.81 88 ILE A CA 1
ATOM 621 C C . ILE A 1 88 ? -10.097 1.471 -22.430 1.00 95.81 88 ILE A C 1
ATOM 623 O O . ILE A 1 88 ? -10.025 1.068 -23.588 1.00 95.81 88 ILE A O 1
ATOM 627 N N . THR A 1 89 ? -11.128 1.149 -21.641 1.00 94.06 89 THR A N 1
ATOM 628 C CA . THR A 1 89 ? -12.226 0.267 -22.084 1.00 94.06 89 THR A CA 1
ATOM 629 C C . THR A 1 89 ? -12.971 0.872 -23.275 1.00 94.06 89 THR A C 1
ATOM 631 O O . THR A 1 89 ? -13.256 0.168 -24.243 1.00 94.06 89 THR A O 1
ATOM 634 N N . SER A 1 90 ? -13.213 2.187 -23.254 1.00 93.06 90 SER A N 1
ATOM 635 C CA . SER A 1 90 ? -13.788 2.919 -24.387 1.00 93.06 90 SER A CA 1
ATOM 636 C C . SER A 1 90 ? -12.898 2.809 -25.636 1.00 93.06 90 SER A C 1
ATOM 638 O O . SER A 1 90 ? -13.357 2.340 -26.682 1.00 93.06 90 SER A O 1
ATOM 640 N N . LYS A 1 91 ? -11.597 3.115 -25.511 1.00 91.81 91 LYS A N 1
ATOM 641 C CA . LYS A 1 91 ? -10.612 3.029 -26.608 1.00 91.81 91 LYS A CA 1
ATOM 642 C C . LYS A 1 91 ? -10.441 1.607 -27.161 1.00 91.81 91 LYS A C 1
ATOM 644 O O . LYS A 1 91 ? -10.267 1.466 -28.367 1.00 91.81 91 LYS A O 1
ATOM 649 N N . LEU A 1 92 ? -10.533 0.573 -26.320 1.00 91.31 92 LEU A N 1
ATOM 650 C CA . LEU A 1 92 ? -10.504 -0.839 -26.728 1.00 91.31 92 LEU A CA 1
ATOM 651 C C . LEU A 1 92 ? -11.802 -1.285 -27.422 1.00 91.31 92 LEU A C 1
ATOM 653 O O . LEU A 1 92 ? -11.751 -2.111 -28.326 1.00 91.31 92 LEU A O 1
ATOM 657 N N . SER A 1 93 ? -12.962 -0.741 -27.036 1.00 87.81 93 SER A N 1
ATOM 658 C CA . SER A 1 93 ? -14.242 -1.037 -27.704 1.00 87.81 93 SER A CA 1
ATOM 659 C C . SER A 1 93 ? -14.362 -0.383 -29.087 1.00 87.81 93 SER A C 1
ATOM 661 O O . SER A 1 93 ? -14.975 -0.949 -29.987 1.00 87.81 93 SER A O 1
ATOM 663 N N . ALA A 1 94 ? -13.720 0.775 -29.267 1.00 83.44 94 ALA A N 1
ATOM 664 C CA . ALA A 1 94 ? -13.592 1.492 -30.533 1.00 83.44 94 ALA A CA 1
ATOM 665 C C . ALA A 1 94 ? -12.239 1.223 -31.230 1.00 83.44 94 ALA A C 1
ATOM 667 O O . ALA A 1 94 ? -11.759 2.064 -31.999 1.00 83.44 94 ALA A O 1
ATOM 668 N N . TYR A 1 95 ? -11.589 0.089 -30.933 1.00 81.81 95 TYR A N 1
ATOM 669 C CA . TYR A 1 95 ? -10.269 -0.218 -31.475 1.00 81.81 95 TYR A CA 1
ATOM 670 C C . TYR A 1 95 ? -10.361 -0.772 -32.896 1.00 81.81 95 TYR A C 1
ATOM 672 O O . TYR A 1 95 ? -10.796 -1.898 -33.128 1.00 81.81 95 TYR A O 1
ATOM 680 N N . ASP A 1 96 ? -9.921 0.035 -33.854 1.00 72.44 96 ASP A N 1
ATOM 681 C CA . ASP A 1 96 ? -9.756 -0.371 -35.244 1.00 72.44 96 ASP A CA 1
ATOM 682 C C . ASP A 1 96 ? -8.470 -1.196 -35.407 1.00 72.44 96 ASP A C 1
ATOM 684 O O . ASP A 1 96 ? -7.374 -0.720 -35.110 1.00 72.44 96 ASP A O 1
ATOM 688 N N . SER A 1 97 ? -8.599 -2.416 -35.932 1.00 66.38 97 SER A N 1
ATOM 689 C CA . SER A 1 97 ? -7.482 -3.314 -36.250 1.00 66.38 97 SER A CA 1
ATOM 690 C C . SER A 1 97 ? -6.411 -2.694 -37.161 1.00 66.38 97 SER A C 1
ATOM 692 O O . SER A 1 97 ? -5.247 -3.081 -37.072 1.00 66.38 97 SER A O 1
ATOM 694 N N . ALA A 1 98 ? -6.758 -1.703 -37.993 1.00 56.31 98 ALA A N 1
ATOM 695 C CA . ALA A 1 98 ? -5.795 -0.981 -38.827 1.00 56.31 98 ALA A CA 1
ATOM 696 C C . ALA A 1 98 ? -4.855 -0.054 -38.025 1.00 56.31 98 ALA A C 1
ATOM 698 O O . ALA A 1 98 ? -3.826 0.368 -38.549 1.00 56.31 98 ALA A O 1
ATOM 699 N N . ARG A 1 99 ? -5.149 0.221 -36.743 1.00 62.22 99 ARG A N 1
ATOM 700 C CA . ARG A 1 99 ? -4.255 0.956 -35.822 1.00 62.22 99 ARG A CA 1
ATOM 701 C C . ARG A 1 99 ? -3.094 0.104 -35.292 1.00 62.22 99 ARG A C 1
ATOM 703 O O . ARG A 1 99 ? -2.177 0.646 -34.680 1.00 62.22 99 ARG A O 1
ATOM 710 N N . GLY A 1 100 ? -3.102 -1.199 -35.585 1.00 79.81 100 GLY A N 1
ATOM 711 C CA . GLY A 1 100 ? -1.986 -2.113 -35.363 1.00 79.81 100 GLY A CA 1
ATOM 712 C C . GLY A 1 100 ? -1.922 -2.713 -33.957 1.00 79.81 100 GLY A C 1
ATOM 713 O O . GLY A 1 100 ? -2.179 -2.059 -32.951 1.00 79.81 100 GLY A O 1
ATOM 714 N N . ALA A 1 101 ? -1.499 -3.976 -33.884 1.00 87.25 101 ALA A N 1
ATOM 715 C CA . ALA A 1 101 ? -1.424 -4.765 -32.649 1.00 87.25 101 ALA A CA 1
ATOM 716 C C . ALA A 1 101 ? -0.640 -4.093 -31.497 1.00 87.25 101 ALA A C 1
ATOM 718 O O . ALA A 1 101 ? -0.906 -4.360 -30.327 1.00 87.25 101 ALA A O 1
ATOM 719 N N . PHE A 1 102 ? 0.300 -3.195 -31.807 1.00 90.75 102 PHE A N 1
ATOM 720 C CA . PHE A 1 102 ? 1.105 -2.489 -30.809 1.00 90.75 102 PHE A CA 1
ATOM 721 C C . PHE A 1 102 ? 0.274 -1.536 -29.938 1.00 90.75 102 PHE A C 1
ATOM 723 O O . PHE A 1 102 ? 0.425 -1.532 -28.718 1.00 90.75 102 PHE A O 1
ATOM 730 N N . GLY A 1 103 ? -0.642 -0.764 -30.536 1.00 89.88 103 GLY A N 1
ATOM 731 C CA . GLY A 1 103 ? -1.501 0.152 -29.781 1.00 89.88 103 GLY A CA 1
ATOM 732 C C . GLY A 1 103 ? -2.543 -0.584 -28.931 1.00 89.88 103 GLY A C 1
ATOM 733 O O . GLY A 1 103 ? -2.914 -0.109 -27.859 1.00 89.88 103 GLY A O 1
ATOM 734 N N . GLU A 1 104 ? -2.977 -1.772 -29.364 1.00 91.38 104 GLU A N 1
ATOM 735 C CA . GLU A 1 104 ? -3.825 -2.647 -28.550 1.00 91.38 104 GLU A CA 1
ATOM 736 C C . GLU A 1 104 ? -3.045 -3.224 -27.359 1.00 91.38 104 GLU A C 1
ATOM 738 O O . GLU A 1 104 ? -3.538 -3.194 -26.231 1.00 91.38 104 GLU A O 1
ATOM 743 N N . ALA A 1 105 ? -1.812 -3.698 -27.582 1.00 93.81 105 ALA A N 1
ATOM 744 C CA . ALA A 1 105 ? -0.932 -4.162 -26.511 1.00 93.81 105 ALA A CA 1
ATOM 745 C C . ALA A 1 105 ? -0.652 -3.046 -25.491 1.00 93.81 105 ALA A C 1
ATOM 747 O O . ALA A 1 105 ? -0.807 -3.272 -24.296 1.00 93.81 105 ALA A O 1
ATOM 748 N N . TYR A 1 106 ? -0.344 -1.830 -25.952 1.00 94.12 106 TYR A N 1
ATOM 749 C CA . TYR A 1 106 ? -0.202 -0.647 -25.102 1.00 94.12 106 TYR A CA 1
ATOM 750 C C . TYR A 1 106 ? -1.423 -0.427 -24.190 1.00 94.12 106 TYR A C 1
ATOM 752 O O . TYR A 1 106 ? -1.286 -0.405 -22.963 1.00 94.12 106 TYR A O 1
ATOM 760 N N . LEU A 1 107 ? -2.623 -0.342 -24.775 1.00 94.44 107 LEU A N 1
ATOM 761 C CA . LEU A 1 107 ? -3.862 -0.158 -24.015 1.00 94.44 107 LEU A CA 1
ATOM 762 C C . LEU A 1 107 ? -4.123 -1.322 -23.046 1.00 94.44 107 LEU A C 1
ATOM 764 O O . LEU A 1 107 ? -4.594 -1.092 -21.935 1.00 94.44 107 LEU A O 1
ATOM 768 N N . ARG A 1 108 ? -3.803 -2.569 -23.415 1.00 95.81 108 ARG A N 1
ATOM 769 C CA . ARG A 1 108 ? -3.975 -3.721 -22.515 1.00 95.81 108 ARG A CA 1
ATOM 770 C C . ARG A 1 108 ? -2.957 -3.757 -21.373 1.00 95.81 108 ARG A C 1
ATOM 772 O O . ARG A 1 108 ? -3.348 -4.166 -20.285 1.00 95.81 108 ARG A O 1
ATOM 779 N N . THR A 1 109 ? -1.721 -3.292 -21.561 1.00 96.94 109 THR A N 1
ATOM 780 C CA . THR A 1 109 ? -0.757 -3.104 -20.459 1.00 96.94 109 THR A CA 1
ATOM 781 C C . THR A 1 109 ? -1.295 -2.083 -19.455 1.00 96.94 109 THR A C 1
ATOM 783 O O . THR A 1 109 ? -1.505 -2.420 -18.293 1.00 96.94 109 THR A O 1
ATOM 786 N N . ALA A 1 110 ? -1.670 -0.889 -19.928 1.00 96.06 110 ALA A N 1
ATOM 787 C CA . ALA A 1 110 ? -2.295 0.150 -19.103 1.00 96.06 110 ALA A CA 1
ATOM 788 C C . ALA A 1 110 ? -3.576 -0.337 -18.385 1.00 96.06 110 ALA A C 1
ATOM 790 O O . ALA A 1 110 ? -3.866 0.069 -17.257 1.00 96.06 110 ALA A O 1
ATOM 791 N N . LEU A 1 111 ? -4.348 -1.237 -19.011 1.00 97.12 111 LEU A N 1
ATOM 792 C CA . LEU A 1 111 ? -5.529 -1.843 -18.393 1.00 97.12 111 LEU A CA 1
ATOM 793 C C . LEU A 1 111 ? -5.161 -2.836 -17.286 1.00 97.12 111 LEU A C 1
ATOM 795 O O . LEU A 1 111 ? -5.821 -2.853 -16.250 1.00 97.12 111 LEU A O 1
ATOM 799 N N . VAL A 1 112 ? -4.132 -3.665 -17.482 1.00 97.12 112 VAL A N 1
ATOM 800 C CA . VAL A 1 112 ? -3.639 -4.587 -16.447 1.00 97.12 112 VAL A CA 1
ATOM 801 C C . VAL A 1 112 ? -3.162 -3.792 -15.228 1.00 97.12 112 VAL A C 1
ATOM 803 O O . VAL A 1 112 ? -3.616 -4.093 -14.124 1.00 97.12 112 VAL A O 1
ATOM 806 N N . GLU A 1 113 ? -2.376 -2.732 -15.429 1.00 94.94 113 GLU A N 1
ATOM 807 C CA . GLU A 1 113 ? -1.940 -1.801 -14.379 1.00 94.94 113 GLU A CA 1
ATOM 808 C C . GLU A 1 113 ? -3.143 -1.216 -13.604 1.00 94.94 113 GLU A C 1
ATOM 810 O O . GLU A 1 113 ? -3.267 -1.392 -12.386 1.00 94.94 113 GLU A O 1
ATOM 815 N N . ALA A 1 114 ? -4.106 -0.607 -14.311 1.00 94.31 114 ALA A N 1
ATOM 816 C CA . ALA A 1 114 ? -5.313 -0.027 -13.710 1.00 94.31 114 ALA A CA 1
ATOM 817 C C . ALA A 1 114 ? -6.183 -1.047 -12.946 1.00 94.31 114 ALA A C 1
ATOM 819 O O . ALA A 1 114 ? -6.852 -0.695 -11.969 1.00 94.31 114 ALA A O 1
ATOM 820 N N . LEU A 1 115 ? -6.197 -2.313 -13.372 1.00 94.00 115 LEU A N 1
ATOM 821 C CA . LEU A 1 115 ? -6.935 -3.388 -12.705 1.00 94.00 115 LEU A CA 1
ATOM 822 C C . LEU A 1 115 ? -6.193 -3.924 -11.470 1.00 94.00 115 LEU A C 1
ATOM 824 O O . LEU A 1 115 ? -6.850 -4.258 -10.480 1.00 94.00 115 LEU A O 1
ATOM 828 N N . ILE A 1 116 ? -4.856 -3.980 -11.488 1.00 89.75 116 ILE A N 1
ATOM 829 C CA . ILE A 1 116 ? -4.032 -4.373 -10.330 1.00 89.75 116 ILE A CA 1
ATOM 830 C C . ILE A 1 116 ? -4.238 -3.386 -9.179 1.00 89.75 116 ILE A C 1
ATOM 832 O O . ILE A 1 116 ? -4.568 -3.809 -8.070 1.00 89.75 116 ILE A O 1
ATOM 836 N N . TRP A 1 117 ? -4.112 -2.080 -9.433 1.00 86.50 117 TRP A N 1
ATOM 837 C CA . TRP A 1 117 ? -4.170 -1.064 -8.374 1.00 86.50 117 TRP A CA 1
ATOM 838 C C . TRP A 1 117 ? -5.566 -0.847 -7.770 1.00 86.50 117 TRP A C 1
ATOM 840 O O . TRP A 1 117 ? -5.677 -0.362 -6.643 1.00 86.50 117 TRP A O 1
ATOM 850 N N . GLN A 1 118 ? -6.622 -1.286 -8.463 1.00 87.12 118 GLN A N 1
ATOM 851 C CA . GLN A 1 118 ? -7.985 -1.397 -7.926 1.00 87.12 118 GLN A CA 1
ATOM 852 C C . GLN A 1 118 ? -8.271 -2.734 -7.213 1.00 87.12 118 GLN A C 1
ATOM 854 O O . GLN A 1 118 ? -9.380 -2.947 -6.723 1.00 87.12 118 GLN A O 1
ATOM 859 N N . GLY A 1 119 ? -7.320 -3.673 -7.186 1.00 83.25 119 GLY A N 1
ATOM 860 C CA . GLY A 1 119 ? -7.519 -5.017 -6.638 1.00 83.25 119 GLY A CA 1
ATOM 861 C C . GLY A 1 119 ? -8.397 -5.938 -7.496 1.00 83.25 119 GLY A C 1
ATOM 862 O O . GLY A 1 119 ? -8.797 -7.009 -7.037 1.00 83.25 119 GLY A O 1
ATOM 863 N N . GLN A 1 120 ? -8.677 -5.584 -8.755 1.00 88.62 120 GLN A N 1
ATOM 864 C CA . GLN A 1 120 ? -9.451 -6.394 -9.706 1.00 88.62 120 GLN A CA 1
ATOM 865 C C . GLN A 1 120 ? -8.596 -7.532 -10.313 1.00 88.62 120 GLN A C 1
ATOM 867 O O . GLN A 1 120 ? -8.596 -7.767 -11.522 1.00 88.62 120 GLN A O 1
ATOM 872 N N . LEU A 1 121 ? -7.867 -8.275 -9.470 1.00 87.88 121 LEU A N 1
ATOM 873 C CA . LEU A 1 121 ? -6.813 -9.225 -9.869 1.00 87.88 121 LEU A CA 1
ATOM 874 C C . LEU A 1 121 ? -7.286 -10.325 -10.840 1.00 87.88 121 LEU A C 1
ATOM 876 O O . LEU A 1 121 ? -6.511 -10.798 -11.667 1.00 87.88 121 LEU A O 1
ATOM 880 N N . SER A 1 122 ? -8.559 -10.728 -10.770 1.00 90.81 122 SER A N 1
ATOM 881 C CA . SER A 1 122 ? -9.132 -11.727 -11.694 1.00 90.81 122 SER A CA 1
ATOM 882 C C . SER A 1 122 ? -9.353 -11.158 -13.103 1.00 90.81 122 SER A C 1
ATOM 884 O O . SER A 1 122 ? -9.144 -11.858 -14.097 1.00 90.81 122 SER A O 1
ATOM 886 N N . SER A 1 123 ? -9.721 -9.878 -13.194 1.00 94.06 123 SER A N 1
ATOM 887 C CA . SER A 1 123 ? -9.811 -9.131 -14.451 1.00 94.06 123 SER A CA 1
ATOM 888 C C . SER A 1 123 ? -8.410 -8.897 -15.022 1.00 94.06 123 SER A C 1
ATOM 890 O O . SER A 1 123 ? -8.165 -9.227 -16.179 1.00 94.06 123 SER A O 1
ATOM 892 N N . ALA A 1 124 ? -7.461 -8.445 -14.190 1.00 95.19 124 ALA A N 1
ATOM 893 C CA . ALA A 1 124 ? -6.060 -8.254 -14.577 1.00 95.19 124 ALA A CA 1
ATOM 894 C C . ALA A 1 124 ? -5.437 -9.548 -15.137 1.00 95.19 124 ALA A C 1
ATOM 896 O O . ALA A 1 124 ? -4.849 -9.544 -16.214 1.00 95.19 124 ALA A O 1
ATOM 897 N N . ALA A 1 125 ? -5.654 -10.693 -14.478 1.00 94.69 125 ALA A N 1
ATOM 898 C CA . ALA A 1 125 ? -5.195 -12.002 -14.955 1.00 94.69 125 ALA A CA 1
ATOM 899 C C . ALA A 1 125 ? -5.902 -12.508 -16.228 1.00 94.69 125 ALA A C 1
ATOM 901 O O . ALA A 1 125 ? -5.411 -13.441 -16.869 1.00 94.69 125 ALA A O 1
ATOM 902 N N . THR A 1 126 ? -7.037 -11.913 -16.603 1.00 95.75 126 THR A N 1
ATOM 903 C CA . THR A 1 126 ? -7.735 -12.196 -17.865 1.00 95.75 126 THR A CA 1
ATOM 904 C C . THR A 1 126 ? -7.189 -11.323 -18.994 1.00 95.75 126 THR A C 1
ATOM 906 O O . THR A 1 126 ? -6.875 -11.845 -20.063 1.00 95.75 126 THR A O 1
ATOM 909 N N . GLU A 1 127 ? -6.988 -10.026 -18.746 1.00 95.81 127 GLU A N 1
ATOM 910 C CA . GLU A 1 127 ? -6.384 -9.106 -19.717 1.00 95.81 127 GLU A CA 1
ATOM 911 C C . GLU A 1 127 ? -4.911 -9.410 -19.979 1.00 95.81 127 GLU A C 1
ATOM 913 O O . GLU A 1 127 ? -4.497 -9.435 -21.133 1.00 95.81 127 GLU A O 1
ATOM 918 N N . ASN A 1 128 ? -4.141 -9.790 -18.960 1.00 95.75 128 ASN A N 1
ATOM 919 C CA . ASN A 1 128 ? -2.746 -10.185 -19.141 1.00 95.75 128 ASN A CA 1
ATOM 920 C C . ASN A 1 128 ? -2.587 -11.398 -20.089 1.00 95.75 128 ASN A C 1
ATOM 922 O O . ASN A 1 128 ? -1.658 -11.463 -20.890 1.00 95.75 128 ASN A O 1
ATOM 926 N N . LYS A 1 129 ? -3.541 -12.342 -20.074 1.00 95.56 129 LYS A N 1
ATOM 927 C CA . LYS A 1 129 ? -3.578 -13.477 -21.022 1.00 95.56 129 LYS A CA 1
ATOM 928 C C . LYS A 1 129 ? -3.964 -13.077 -22.451 1.00 95.56 129 LYS A C 1
ATOM 930 O O . LYS A 1 129 ? -3.729 -13.856 -23.375 1.00 95.56 129 LYS A O 1
ATOM 935 N N . ARG A 1 130 ? -4.594 -11.913 -22.634 1.00 93.75 130 ARG A N 1
ATOM 936 C CA . ARG A 1 130 ? -4.873 -11.312 -23.949 1.00 93.75 130 ARG A CA 1
ATOM 937 C C . ARG A 1 130 ? -3.637 -10.557 -24.434 1.00 93.75 130 ARG A C 1
ATOM 939 O O . ARG A 1 130 ? -3.173 -10.827 -25.533 1.00 93.75 130 ARG A O 1
ATOM 946 N N . LEU A 1 131 ? -3.065 -9.717 -23.569 1.00 95.62 131 LEU A N 1
ATOM 947 C CA . LEU A 1 131 ? -1.830 -8.963 -23.783 1.00 95.62 131 LEU A CA 1
ATOM 948 C C . LEU A 1 131 ? -0.667 -9.852 -24.245 1.00 95.62 131 LEU A C 1
ATOM 950 O O . LEU A 1 131 ? -0.087 -9.568 -25.288 1.00 95.62 131 LEU A O 1
ATOM 954 N N . GLY A 1 132 ? -0.374 -10.946 -23.530 1.00 94.56 132 GLY A N 1
ATOM 955 C CA . GLY A 1 132 ? 0.726 -11.859 -23.875 1.00 94.56 132 GLY A CA 1
ATOM 956 C C . GLY A 1 132 ? 0.670 -12.332 -25.330 1.00 94.56 132 GLY A C 1
ATOM 957 O O . GLY A 1 132 ? 1.603 -12.090 -26.083 1.00 94.56 132 GLY A O 1
ATOM 958 N N . LYS A 1 133 ? -0.485 -12.847 -25.776 1.00 93.50 133 LYS A N 1
ATOM 959 C CA . LYS A 1 133 ? -0.692 -13.308 -27.164 1.00 93.50 133 LYS A CA 1
ATOM 960 C C . LYS A 1 133 ? -0.441 -12.237 -28.229 1.00 93.50 133 LYS A C 1
ATOM 962 O O . LYS A 1 133 ? -0.125 -12.578 -29.365 1.00 93.50 133 LYS A O 1
ATOM 967 N N . ILE A 1 134 ? -0.643 -10.965 -27.888 1.00 93.75 134 ILE A N 1
ATOM 968 C CA . ILE A 1 134 ? -0.391 -9.838 -28.789 1.00 93.75 134 ILE A CA 1
ATOM 969 C C . ILE A 1 134 ? 1.108 -9.513 -28.776 1.00 93.75 134 ILE A C 1
ATOM 971 O O . ILE A 1 134 ? 1.712 -9.405 -29.839 1.00 93.75 134 ILE A O 1
ATOM 975 N N . LEU A 1 135 ? 1.728 -9.440 -27.591 1.00 94.69 135 LEU A N 1
ATOM 976 C CA . LEU A 1 135 ? 3.172 -9.227 -27.433 1.00 94.69 135 LEU A CA 1
ATOM 977 C C . LEU A 1 135 ? 4.012 -10.332 -28.093 1.00 94.69 135 LEU A C 1
ATOM 979 O O . LEU A 1 135 ? 5.059 -10.015 -28.656 1.00 94.69 135 LEU A O 1
ATOM 983 N N . ASP A 1 136 ? 3.551 -11.584 -28.070 1.00 92.69 136 ASP A N 1
ATOM 984 C CA . ASP A 1 136 ? 4.173 -12.733 -28.745 1.00 92.69 136 ASP A CA 1
ATOM 985 C C . ASP A 1 136 ? 4.157 -12.581 -30.279 1.00 92.69 136 ASP A C 1
ATOM 987 O O . ASP A 1 136 ? 5.084 -13.009 -30.964 1.00 92.69 136 ASP A O 1
ATOM 991 N N . GLY A 1 137 ? 3.111 -11.949 -30.826 1.00 90.94 137 GLY A N 1
ATOM 992 C CA . GLY A 1 137 ? 2.932 -11.717 -32.263 1.00 90.94 137 GLY A CA 1
ATOM 993 C C . GLY A 1 137 ? 3.604 -10.449 -32.807 1.00 90.94 137 GLY A C 1
ATOM 994 O O . GLY A 1 137 ? 3.609 -10.242 -34.021 1.00 90.94 137 GLY A O 1
ATOM 995 N N . LEU A 1 138 ? 4.159 -9.587 -31.946 1.00 92.88 138 LEU A N 1
ATOM 996 C CA . LEU A 1 138 ? 4.792 -8.333 -32.366 1.00 92.88 138 LEU A CA 1
ATOM 997 C C . LEU A 1 138 ? 6.235 -8.545 -32.845 1.00 92.88 138 LEU A C 1
ATOM 999 O O . LEU A 1 138 ? 7.140 -8.873 -32.068 1.00 92.88 138 LEU A O 1
ATOM 1003 N N . ALA A 1 139 ? 6.448 -8.265 -34.134 1.00 92.75 139 ALA A N 1
ATOM 1004 C CA . ALA A 1 139 ? 7.770 -8.120 -34.732 1.00 92.75 139 ALA A CA 1
ATOM 1005 C C . ALA A 1 139 ? 8.542 -6.941 -34.095 1.00 92.75 139 ALA A C 1
ATOM 1007 O O . ALA A 1 139 ? 7.902 -5.985 -33.646 1.00 92.75 139 ALA A O 1
ATOM 1008 N N . PRO A 1 140 ? 9.894 -6.959 -34.083 1.00 91.00 140 PRO A N 1
ATOM 1009 C CA . PRO A 1 140 ? 10.709 -5.930 -33.428 1.00 91.00 140 PRO A CA 1
ATOM 1010 C C . PRO A 1 140 ? 10.423 -4.489 -33.864 1.00 91.00 140 PRO A C 1
ATOM 1012 O O . PRO A 1 140 ? 10.544 -3.580 -33.058 1.00 91.00 140 PRO A O 1
ATOM 1015 N N . THR A 1 141 ? 10.021 -4.265 -35.112 1.00 89.31 141 THR A N 1
ATOM 1016 C CA . THR A 1 141 ? 9.625 -2.949 -35.628 1.00 89.31 141 THR A CA 1
ATOM 1017 C C . THR A 1 141 ? 8.304 -3.058 -36.379 1.00 89.31 141 THR A C 1
ATOM 1019 O O . THR A 1 141 ? 7.954 -4.126 -36.887 1.00 89.31 141 THR A O 1
ATOM 1022 N N . GLY A 1 142 ? 7.563 -1.954 -36.462 1.00 86.38 142 GLY A N 1
ATOM 1023 C CA . GLY A 1 142 ? 6.293 -1.922 -37.178 1.00 86.38 142 GLY A CA 1
ATOM 1024 C C . GLY A 1 142 ? 5.747 -0.511 -37.366 1.00 86.38 142 GLY A C 1
ATOM 1025 O O . GLY A 1 142 ? 6.445 0.487 -37.195 1.00 86.38 142 GLY A O 1
ATOM 1026 N N . THR A 1 143 ? 4.477 -0.416 -37.758 1.00 80.56 143 THR A N 1
ATOM 1027 C CA . THR A 1 143 ? 3.840 0.886 -38.002 1.00 80.56 143 THR A CA 1
ATOM 1028 C C . THR A 1 143 ? 3.637 1.615 -36.675 1.00 80.56 143 THR A C 1
ATOM 1030 O O . THR A 1 143 ? 2.886 1.148 -35.824 1.00 80.56 143 THR A O 1
ATOM 1033 N N . GLY A 1 144 ? 4.311 2.756 -36.504 1.00 78.94 144 GLY A N 1
ATOM 1034 C CA . GLY A 1 144 ? 4.191 3.608 -35.317 1.00 78.94 144 GLY A CA 1
ATOM 1035 C C . GLY A 1 144 ? 5.055 3.216 -34.112 1.00 78.94 144 GLY A C 1
ATOM 1036 O O . GLY A 1 144 ? 4.912 3.855 -33.075 1.00 78.94 144 GLY A O 1
ATOM 1037 N N . TYR A 1 145 ? 5.942 2.216 -34.225 1.00 89.06 145 TYR A N 1
ATOM 1038 C CA . TYR A 1 145 ? 6.839 1.817 -33.131 1.00 89.06 145 TYR A CA 1
ATOM 1039 C C . TYR A 1 145 ? 8.179 1.236 -33.624 1.00 89.06 145 TYR A C 1
ATOM 1041 O O . TYR A 1 145 ? 8.258 0.592 -34.675 1.00 89.06 145 TYR A O 1
ATOM 1049 N N . ASN A 1 146 ? 9.236 1.439 -32.835 1.00 90.88 146 ASN A N 1
ATOM 1050 C CA . ASN A 1 146 ? 10.571 0.871 -33.053 1.00 90.88 146 ASN A CA 1
ATOM 1051 C C . ASN A 1 146 ? 10.922 -0.241 -32.034 1.00 90.88 146 ASN A C 1
ATOM 1053 O O . ASN A 1 146 ? 10.129 -0.580 -31.155 1.00 90.88 146 ASN A O 1
ATOM 1057 N N . ALA A 1 147 ? 12.123 -0.816 -32.161 1.00 91.44 147 ALA A N 1
ATOM 1058 C CA . ALA A 1 147 ? 12.578 -1.929 -31.327 1.00 91.44 147 ALA A CA 1
ATOM 1059 C C . ALA A 1 147 ? 12.680 -1.584 -29.838 1.00 91.44 147 ALA A C 1
ATOM 1061 O O . ALA A 1 147 ? 12.319 -2.416 -29.006 1.00 91.44 147 ALA A O 1
ATOM 1062 N N . ASP A 1 148 ? 13.116 -0.375 -29.493 1.00 90.25 148 ASP A N 1
ATOM 1063 C CA . ASP A 1 148 ? 13.217 0.055 -28.102 1.00 90.25 148 ASP A CA 1
ATOM 1064 C C . ASP A 1 148 ? 11.836 0.405 -27.535 1.00 90.25 148 ASP A C 1
ATOM 1066 O O . ASP A 1 148 ? 11.540 0.004 -26.414 1.00 90.25 148 ASP A O 1
ATOM 1070 N N . ASP A 1 149 ? 10.923 0.986 -28.325 1.00 90.44 149 ASP A N 1
ATOM 1071 C CA . ASP A 1 149 ? 9.520 1.172 -27.909 1.00 90.44 149 ASP A CA 1
ATOM 1072 C C . ASP A 1 149 ? 8.857 -0.176 -27.539 1.00 90.44 149 ASP A C 1
ATOM 1074 O O . ASP A 1 149 ? 8.093 -0.267 -26.575 1.00 90.44 149 ASP A O 1
ATOM 1078 N N . LEU A 1 150 ? 9.181 -1.252 -28.273 1.00 93.12 150 LEU A N 1
ATOM 1079 C CA . LEU A 1 150 ? 8.715 -2.607 -27.966 1.00 93.12 150 LEU A CA 1
ATOM 1080 C C . LEU A 1 150 ? 9.398 -3.211 -26.732 1.00 93.12 150 LEU A C 1
ATOM 1082 O O . LEU A 1 150 ? 8.735 -3.932 -25.981 1.00 93.12 150 LEU A O 1
ATOM 1086 N N . LYS A 1 151 ? 10.682 -2.918 -26.480 1.00 94.19 151 LYS A N 1
ATOM 1087 C CA . LYS A 1 151 ? 11.344 -3.281 -25.212 1.00 94.19 151 LYS A CA 1
ATOM 1088 C C . LYS A 1 151 ? 10.696 -2.558 -24.036 1.00 94.19 151 LYS A C 1
ATOM 1090 O O . LYS A 1 151 ? 10.422 -3.204 -23.032 1.00 94.19 151 LYS A O 1
ATOM 1095 N N . GLU A 1 152 ? 10.399 -1.264 -24.161 1.00 92.44 152 GLU A N 1
ATOM 1096 C CA . GLU A 1 152 ? 9.736 -0.468 -23.121 1.00 92.44 152 GLU A CA 1
ATOM 1097 C C . GLU A 1 152 ? 8.346 -1.024 -22.791 1.00 92.44 152 GLU A C 1
ATOM 1099 O O . GLU A 1 152 ? 8.026 -1.242 -21.620 1.00 92.44 152 GLU A O 1
ATOM 1104 N N . LEU A 1 153 ? 7.542 -1.327 -23.817 1.00 93.94 153 LEU A N 1
ATOM 1105 C CA . LEU A 1 153 ? 6.213 -1.910 -23.641 1.00 93.94 153 LEU A CA 1
ATOM 1106 C C . LEU A 1 153 ? 6.270 -3.320 -23.027 1.00 93.94 153 LEU A C 1
ATOM 1108 O O . LEU A 1 153 ? 5.496 -3.617 -22.114 1.00 93.94 153 LEU A O 1
ATOM 1112 N N . ARG A 1 154 ? 7.198 -4.178 -23.480 1.00 96.56 154 ARG A N 1
ATOM 1113 C CA . ARG A 1 154 ? 7.414 -5.512 -22.889 1.00 96.56 154 ARG A CA 1
ATOM 1114 C C . ARG A 1 154 ? 7.919 -5.415 -21.445 1.00 96.56 154 ARG A C 1
ATOM 1116 O O . ARG A 1 154 ? 7.447 -6.167 -20.602 1.00 96.56 154 ARG A O 1
ATOM 1123 N N . ALA A 1 155 ? 8.804 -4.470 -21.132 1.00 96.44 155 ALA A N 1
ATOM 1124 C CA . ALA A 1 155 ? 9.300 -4.244 -19.777 1.00 96.44 155 ALA A CA 1
ATOM 1125 C C . ALA A 1 155 ? 8.203 -3.756 -18.815 1.00 96.44 155 ALA A C 1
ATOM 1127 O O . ALA A 1 155 ? 8.117 -4.279 -17.707 1.00 96.44 155 ALA A O 1
ATOM 1128 N N . ARG A 1 156 ? 7.330 -2.821 -19.233 1.00 95.00 156 ARG A N 1
ATOM 1129 C CA . ARG A 1 156 ? 6.148 -2.411 -18.440 1.00 95.00 156 ARG A CA 1
ATOM 1130 C C . ARG A 1 156 ? 5.220 -3.604 -18.195 1.00 95.00 156 ARG A C 1
ATOM 1132 O O . ARG A 1 156 ? 4.885 -3.881 -17.052 1.00 95.00 156 ARG A O 1
ATOM 1139 N N . ALA A 1 157 ? 4.907 -4.373 -19.241 1.00 97.38 157 ALA A N 1
ATOM 1140 C CA . ALA A 1 157 ? 4.068 -5.565 -19.121 1.00 97.38 157 ALA A CA 1
ATOM 1141 C C . ALA A 1 157 ? 4.659 -6.641 -18.186 1.00 97.38 157 ALA A C 1
ATOM 1143 O O . ALA A 1 157 ? 3.906 -7.306 -17.481 1.00 97.38 157 ALA A O 1
ATOM 1144 N N . LEU A 1 158 ? 5.985 -6.814 -18.154 1.00 98.44 158 LEU A N 1
ATOM 1145 C CA . LEU A 1 158 ? 6.664 -7.750 -17.248 1.00 98.44 158 LEU A CA 1
ATOM 1146 C C . LEU A 1 158 ? 6.683 -7.255 -15.785 1.00 98.44 158 LEU A C 1
ATOM 1148 O O . LEU A 1 158 ? 6.526 -8.064 -14.872 1.00 98.44 158 LEU A O 1
ATOM 1152 N N . ASP A 1 159 ? 6.814 -5.946 -15.555 1.00 96.44 159 ASP A N 1
ATOM 1153 C CA . ASP A 1 159 ? 6.663 -5.310 -14.233 1.00 96.44 159 ASP A CA 1
ATOM 1154 C C . ASP A 1 159 ? 5.226 -5.524 -13.705 1.00 96.44 159 ASP A C 1
ATOM 1156 O O . ASP A 1 159 ? 5.021 -6.134 -12.653 1.00 96.44 159 ASP A O 1
ATOM 1160 N N . ASP A 1 160 ? 4.206 -5.186 -14.505 1.00 95.62 160 ASP A N 1
ATOM 1161 C CA . ASP A 1 160 ? 2.788 -5.449 -14.200 1.00 95.62 160 ASP A CA 1
ATOM 1162 C C . ASP A 1 160 ? 2.503 -6.939 -13.923 1.00 95.62 160 ASP A C 1
ATOM 1164 O O . ASP A 1 160 ? 1.778 -7.294 -12.985 1.00 95.62 160 ASP A O 1
ATOM 1168 N N . GLN A 1 161 ? 3.103 -7.840 -14.708 1.00 97.19 161 GLN A N 1
ATOM 1169 C CA . GLN A 1 161 ? 3.013 -9.286 -14.493 1.00 97.19 161 GLN A CA 1
ATOM 1170 C C . GLN A 1 161 ? 3.628 -9.721 -13.161 1.00 97.19 161 GLN A C 1
ATOM 1172 O O . GLN A 1 161 ? 3.067 -10.601 -12.503 1.00 97.19 161 GLN A O 1
ATOM 1177 N N . ALA A 1 162 ? 4.724 -9.098 -12.726 1.00 96.88 162 ALA A N 1
ATOM 1178 C CA . ALA A 1 162 ? 5.329 -9.365 -11.429 1.00 96.88 162 ALA A CA 1
ATOM 1179 C C . ALA A 1 162 ? 4.449 -8.894 -10.263 1.00 96.88 162 ALA A C 1
ATOM 1181 O O . ALA A 1 162 ? 4.237 -9.658 -9.317 1.00 96.88 162 ALA A O 1
ATOM 1182 N N . TRP A 1 163 ? 3.875 -7.687 -10.339 1.00 93.31 163 TRP A N 1
ATOM 1183 C CA . TRP A 1 163 ? 2.928 -7.188 -9.330 1.00 93.31 163 TRP A CA 1
ATOM 1184 C C . TRP A 1 163 ? 1.674 -8.057 -9.238 1.00 93.31 163 TRP A C 1
ATOM 1186 O O . TRP A 1 163 ? 1.232 -8.394 -8.137 1.00 93.31 163 TRP A O 1
ATOM 1196 N N . LEU A 1 164 ? 1.128 -8.484 -10.379 1.00 93.38 164 LEU A N 1
ATOM 1197 C CA . LEU A 1 164 ? -0.011 -9.397 -10.425 1.00 93.38 164 LEU A CA 1
ATOM 1198 C C . LEU A 1 164 ? 0.333 -10.786 -9.866 1.00 93.38 164 LEU A C 1
ATOM 1200 O O . LEU A 1 164 ? -0.453 -11.348 -9.101 1.00 93.38 164 LEU A O 1
ATOM 1204 N N . ALA A 1 165 ? 1.489 -11.345 -10.227 1.00 92.94 165 ALA A N 1
ATOM 1205 C CA . ALA A 1 165 ? 1.947 -12.636 -9.724 1.00 92.94 165 ALA A CA 1
ATOM 1206 C C . ALA A 1 165 ? 2.141 -12.602 -8.200 1.00 92.94 165 ALA A C 1
ATOM 1208 O O . ALA A 1 165 ? 1.611 -13.463 -7.495 1.00 92.94 165 ALA A O 1
ATOM 1209 N N . GLU A 1 166 ? 2.792 -11.564 -7.674 1.00 88.81 166 GLU A N 1
ATOM 1210 C CA . GLU A 1 166 ? 2.970 -11.371 -6.236 1.00 88.81 166 GLU A CA 1
ATOM 1211 C C . GLU A 1 166 ? 1.629 -11.194 -5.500 1.00 88.81 166 GLU A C 1
ATOM 1213 O O . GLU A 1 166 ? 1.393 -11.851 -4.484 1.00 88.81 166 GLU A O 1
ATOM 1218 N N . ALA A 1 167 ? 0.707 -10.379 -6.028 1.00 84.88 167 ALA A N 1
ATOM 1219 C CA . ALA A 1 167 ? -0.626 -10.181 -5.446 1.00 84.88 167 ALA A CA 1
ATOM 1220 C C . ALA A 1 167 ? -1.487 -11.464 -5.439 1.00 84.88 167 ALA A C 1
ATOM 1222 O O . ALA A 1 167 ? -2.397 -11.605 -4.614 1.00 84.88 167 ALA A O 1
ATOM 1223 N N . LEU A 1 168 ? -1.185 -12.414 -6.333 1.00 86.38 168 LEU A N 1
ATOM 1224 C CA . LEU A 1 168 ? -1.766 -13.759 -6.389 1.00 86.38 168 LEU A CA 1
ATOM 1225 C C . LEU A 1 168 ? -0.989 -14.805 -5.560 1.00 86.38 168 LEU A C 1
ATOM 1227 O O . LEU A 1 168 ? -1.395 -15.968 -5.538 1.00 86.38 168 LEU A O 1
ATOM 1231 N N . GLY A 1 169 ? 0.090 -14.417 -4.870 1.00 85.81 169 GLY A N 1
ATOM 1232 C CA . GLY A 1 169 ? 0.921 -15.297 -4.038 1.00 85.81 169 GLY A CA 1
ATOM 1233 C C . GLY A 1 169 ? 1.939 -16.147 -4.808 1.00 85.81 169 GLY A C 1
ATOM 1234 O O . GLY A 1 169 ? 2.507 -17.078 -4.244 1.00 85.81 169 GLY A O 1
ATOM 1235 N N . LYS A 1 170 ? 2.172 -15.849 -6.089 1.00 91.38 170 LYS A N 1
ATOM 1236 C CA . LYS A 1 170 ? 3.091 -16.578 -6.968 1.00 91.38 170 LYS A CA 1
ATOM 1237 C C . LYS A 1 170 ? 4.470 -15.915 -7.022 1.00 91.38 170 LYS A C 1
ATOM 1239 O O . LYS A 1 170 ? 4.789 -15.181 -7.957 1.00 91.38 170 LYS A O 1
ATOM 1244 N N . LEU A 1 171 ? 5.283 -16.151 -5.999 1.00 90.62 171 LEU A N 1
ATOM 1245 C CA . LEU A 1 171 ? 6.551 -15.430 -5.842 1.00 90.62 171 LEU A CA 1
ATOM 1246 C C . LEU A 1 171 ? 7.608 -15.835 -6.891 1.00 90.62 171 LEU A C 1
ATOM 1248 O O . LEU A 1 171 ? 8.374 -14.979 -7.328 1.00 90.62 171 LEU A O 1
ATOM 1252 N N . ASP A 1 172 ? 7.594 -17.089 -7.355 1.00 94.69 172 ASP A N 1
ATOM 1253 C CA . ASP A 1 172 ? 8.519 -17.587 -8.387 1.00 94.69 172 ASP A CA 1
ATOM 1254 C C . ASP A 1 172 ? 8.200 -17.015 -9.781 1.00 94.69 172 ASP A C 1
ATOM 1256 O O . ASP A 1 172 ? 9.098 -16.508 -10.455 1.00 94.69 172 ASP A O 1
ATOM 1260 N N . ASP A 1 173 ? 6.916 -17.003 -10.179 1.00 96.06 173 ASP A N 1
ATOM 1261 C CA . ASP A 1 173 ? 6.438 -16.297 -11.381 1.00 96.06 173 ASP A CA 1
ATOM 1262 C C . ASP A 1 173 ? 6.896 -14.822 -11.329 1.00 96.06 173 ASP A C 1
ATOM 1264 O O . ASP A 1 173 ? 7.486 -14.319 -12.284 1.00 96.06 173 ASP A O 1
ATOM 1268 N N . ALA A 1 174 ? 6.690 -14.138 -10.193 1.00 95.75 174 ALA A N 1
ATOM 1269 C CA . ALA A 1 174 ? 7.071 -12.734 -10.022 1.00 95.75 174 ALA A CA 1
ATOM 1270 C C . ALA A 1 174 ? 8.589 -12.503 -10.144 1.00 95.75 174 ALA A C 1
ATOM 1272 O O . ALA A 1 174 ? 9.018 -11.575 -10.829 1.00 95.75 174 ALA A O 1
ATOM 1273 N N . GLN A 1 175 ? 9.415 -13.364 -9.538 1.00 97.19 175 GLN A N 1
ATOM 1274 C CA . GLN A 1 175 ? 10.872 -13.333 -9.713 1.00 97.19 175 GLN A CA 1
ATOM 1275 C C . GLN A 1 175 ? 11.289 -13.550 -11.176 1.00 97.19 175 GLN A C 1
ATOM 1277 O O . GLN A 1 175 ? 12.205 -12.876 -11.650 1.00 97.19 175 GLN A O 1
ATOM 1282 N N . SER A 1 176 ? 10.611 -14.446 -11.899 1.00 98.12 176 SER A N 1
ATOM 1283 C CA . SER A 1 176 ? 10.891 -14.717 -13.312 1.00 98.12 176 SER A CA 1
ATOM 1284 C C . SER A 1 176 ? 10.552 -13.527 -14.216 1.00 98.12 176 SER A C 1
ATOM 1286 O O . SER A 1 176 ? 11.368 -13.159 -15.066 1.00 98.12 176 SER A O 1
ATOM 1288 N N . TYR A 1 177 ? 9.393 -12.889 -14.024 1.00 98.44 177 TYR A N 1
ATOM 1289 C CA . TYR A 1 177 ? 9.008 -11.706 -14.802 1.00 98.44 177 TYR A CA 1
ATOM 1290 C C . TYR A 1 177 ? 9.940 -10.516 -14.532 1.00 98.44 177 TYR A C 1
ATOM 1292 O O . TYR A 1 177 ? 10.389 -9.871 -15.477 1.00 98.44 177 TYR A O 1
ATOM 1300 N N . LEU A 1 178 ? 10.337 -10.285 -13.274 1.00 98.19 178 LEU A N 1
ATOM 1301 C CA . LEU A 1 178 ? 11.304 -9.234 -12.926 1.00 98.19 178 LEU A CA 1
ATOM 1302 C C . LEU A 1 178 ? 12.687 -9.484 -13.529 1.00 98.19 178 LEU A C 1
ATOM 1304 O O . LEU A 1 178 ? 13.312 -8.543 -14.007 1.00 98.19 178 LEU A O 1
ATOM 1308 N N . GLY A 1 179 ? 13.161 -10.734 -13.549 1.00 98.19 179 GLY A N 1
ATOM 1309 C CA . GLY A 1 179 ? 14.419 -11.082 -14.215 1.00 98.19 179 GLY A CA 1
ATOM 1310 C C . GLY A 1 179 ? 14.404 -10.722 -15.704 1.00 98.19 179 GLY A C 1
ATOM 1311 O O . GLY A 1 179 ? 15.350 -10.115 -16.202 1.00 98.19 179 GLY A O 1
ATOM 1312 N N . GLN A 1 180 ? 13.302 -11.021 -16.396 1.00 98.19 180 GLN A N 1
ATOM 1313 C CA . GLN A 1 180 ? 13.108 -10.664 -17.806 1.00 98.19 180 GLN A CA 1
ATOM 1314 C C . GLN A 1 180 ? 12.990 -9.143 -18.010 1.00 98.19 180 GLN A C 1
ATOM 1316 O O . GLN A 1 180 ? 13.611 -8.602 -18.924 1.00 98.19 180 GLN A O 1
ATOM 1321 N N . ALA A 1 181 ? 12.252 -8.441 -17.140 1.00 98.06 181 ALA A N 1
ATOM 1322 C CA . ALA A 1 181 ? 12.120 -6.985 -17.191 1.00 98.06 181 ALA A CA 1
ATOM 1323 C C . ALA A 1 181 ? 13.480 -6.291 -17.033 1.00 98.06 181 ALA A C 1
ATOM 1325 O O . ALA A 1 181 ? 13.821 -5.425 -17.833 1.00 98.06 181 ALA A O 1
ATOM 1326 N N . ILE A 1 182 ? 14.279 -6.699 -16.040 1.00 97.88 182 ILE A N 1
ATOM 1327 C CA . ILE A 1 182 ? 15.593 -6.108 -15.739 1.00 97.88 182 ILE A CA 1
ATOM 1328 C C . ILE A 1 182 ? 16.559 -6.254 -16.923 1.00 97.88 182 ILE A C 1
ATOM 1330 O O . ILE A 1 182 ? 17.280 -5.305 -17.217 1.00 97.88 182 ILE A O 1
ATOM 1334 N N . VAL A 1 183 ? 16.548 -7.382 -17.647 1.00 97.19 183 VAL A N 1
ATOM 1335 C CA . VAL A 1 183 ? 17.381 -7.559 -18.854 1.00 97.19 183 VAL A CA 1
ATOM 1336 C C . VAL A 1 183 ? 17.026 -6.524 -19.929 1.00 97.19 183 VAL A C 1
ATOM 1338 O O . VAL A 1 183 ? 17.909 -5.798 -20.383 1.00 97.19 183 VAL A O 1
ATOM 1341 N N . LEU A 1 184 ? 15.740 -6.383 -20.276 1.00 96.19 184 LEU A N 1
ATOM 1342 C CA . LEU A 1 184 ? 15.288 -5.382 -21.255 1.00 96.19 184 LEU A CA 1
ATOM 1343 C C . LEU A 1 184 ? 15.563 -3.944 -20.783 1.00 96.19 184 LEU A C 1
ATOM 1345 O O . LEU A 1 184 ? 15.928 -3.078 -21.575 1.00 96.19 184 LEU A O 1
ATOM 1349 N N . LEU A 1 185 ? 15.402 -3.686 -19.485 1.00 94.88 185 LEU A N 1
ATOM 1350 C CA . LEU A 1 185 ? 15.594 -2.367 -18.886 1.00 94.88 185 LEU A CA 1
ATOM 1351 C C . LEU A 1 185 ? 17.072 -1.962 -18.787 1.00 94.88 185 LEU A C 1
ATOM 1353 O O . LEU A 1 185 ? 17.355 -0.769 -18.842 1.00 94.88 185 LEU A O 1
ATOM 1357 N N . LYS A 1 186 ? 18.019 -2.908 -18.717 1.00 93.88 186 LYS A N 1
ATOM 1358 C CA . LYS A 1 186 ? 19.457 -2.604 -18.830 1.00 93.88 186 LYS A CA 1
ATOM 1359 C C . LYS A 1 186 ? 19.865 -2.207 -20.251 1.00 93.88 186 LYS A C 1
ATOM 1361 O O . LYS A 1 186 ? 20.673 -1.296 -20.405 1.00 93.88 186 LYS A O 1
ATOM 1366 N N . GLU A 1 187 ? 19.273 -2.811 -21.286 1.00 92.50 187 GLU A N 1
ATOM 1367 C CA . GLU A 1 187 ? 19.468 -2.341 -22.669 1.00 92.50 187 GLU A CA 1
ATOM 1368 C C . GLU A 1 187 ? 18.937 -0.912 -22.868 1.00 92.50 187 GLU A C 1
ATOM 1370 O O . GLU A 1 187 ? 19.572 -0.103 -23.539 1.00 92.50 187 GLU A O 1
ATOM 1375 N N . LEU A 1 188 ? 17.789 -0.590 -22.264 1.00 89.06 188 LEU A N 1
ATOM 1376 C CA . LEU A 1 188 ? 17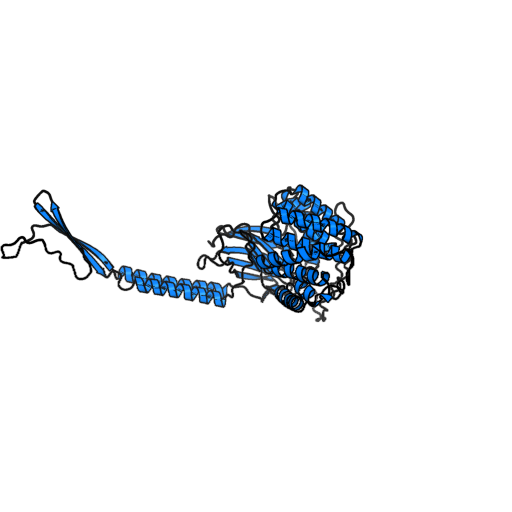.180 0.743 -22.326 1.00 89.06 188 LEU A CA 1
ATOM 1377 C C . LEU A 1 188 ? 17.953 1.787 -21.501 1.00 89.06 188 LEU A C 1
ATOM 1379 O O . LEU A 1 188 ? 18.119 2.923 -21.947 1.00 89.06 188 LEU A O 1
ATOM 1383 N N . HIS A 1 189 ? 18.491 1.407 -20.340 1.00 83.75 189 HIS A N 1
ATOM 1384 C CA . HIS A 1 189 ? 19.324 2.289 -19.519 1.00 83.75 189 HIS A CA 1
ATOM 1385 C C . HIS A 1 189 ? 20.588 2.757 -20.261 1.00 83.75 189 HIS A C 1
ATOM 1387 O O . HIS A 1 189 ? 20.959 3.925 -20.157 1.00 83.75 189 HIS A O 1
ATOM 1393 N N . ALA A 1 190 ? 21.186 1.899 -21.098 1.00 82.75 190 ALA A N 1
ATOM 1394 C CA . ALA A 1 190 ? 22.344 2.249 -21.928 1.00 82.75 190 ALA A CA 1
ATOM 1395 C C . ALA A 1 190 ? 22.079 3.374 -22.960 1.00 82.75 190 ALA A C 1
ATOM 1397 O O . ALA A 1 190 ? 23.025 3.893 -23.551 1.00 82.75 190 ALA A O 1
ATOM 1398 N N . VAL A 1 191 ? 20.814 3.769 -23.163 1.00 78.62 191 VAL A N 1
ATOM 1399 C CA . VAL A 1 191 ? 20.388 4.920 -23.984 1.00 78.62 191 VAL A CA 1
ATOM 1400 C C . VAL A 1 191 ? 19.561 5.949 -23.185 1.00 78.62 191 VAL A C 1
ATOM 1402 O O . VAL A 1 191 ? 18.760 6.683 -23.759 1.00 78.62 191 VAL A O 1
ATOM 1405 N N . ASP A 1 192 ? 19.744 5.990 -21.858 1.00 80.75 192 ASP A N 1
ATOM 1406 C CA . ASP A 1 192 ? 19.021 6.825 -20.876 1.00 80.75 192 ASP A CA 1
ATOM 1407 C C . ASP A 1 192 ? 17.481 6.737 -20.963 1.00 80.75 192 ASP A C 1
ATOM 1409 O O . ASP A 1 192 ? 16.754 7.727 -20.844 1.00 80.75 192 ASP A O 1
ATOM 1413 N N . ARG A 1 193 ? 16.955 5.524 -21.172 1.00 80.38 193 ARG A N 1
ATOM 1414 C CA . ARG A 1 193 ? 15.512 5.245 -21.182 1.00 80.38 193 ARG A CA 1
ATOM 1415 C C . ARG A 1 193 ? 15.097 4.384 -19.992 1.00 80.38 193 ARG A C 1
ATOM 1417 O O . ARG A 1 193 ? 15.706 3.365 -19.691 1.00 80.38 193 ARG A O 1
ATOM 1424 N N . GLN A 1 194 ? 13.985 4.766 -19.359 1.00 84.19 194 GLN A N 1
ATOM 1425 C CA . GLN A 1 194 ? 13.274 3.986 -18.332 1.00 84.19 194 GLN A CA 1
ATOM 1426 C C . GLN A 1 194 ? 14.115 3.541 -17.109 1.00 84.19 194 GLN A C 1
ATOM 1428 O O . GLN A 1 194 ? 13.725 2.597 -16.416 1.00 84.19 194 GLN A O 1
ATOM 1433 N N . THR A 1 195 ? 15.213 4.231 -16.771 1.00 87.25 195 THR A N 1
ATOM 1434 C CA . THR A 1 195 ? 16.073 3.902 -15.613 1.00 87.25 195 THR A CA 1
ATOM 1435 C C . THR A 1 195 ? 15.295 3.857 -14.294 1.00 87.25 195 THR A C 1
ATOM 1437 O O . THR A 1 195 ? 15.562 3.009 -13.443 1.00 87.25 195 THR A O 1
ATOM 1440 N N . TRP A 1 196 ? 14.266 4.697 -14.127 1.00 86.56 196 TRP A N 1
ATOM 1441 C CA . TRP A 1 196 ? 13.377 4.636 -12.958 1.00 86.56 196 TRP A CA 1
ATOM 1442 C C . TRP A 1 196 ? 12.656 3.288 -12.815 1.00 86.56 196 TRP A C 1
ATOM 1444 O O . TRP A 1 196 ? 12.469 2.816 -11.691 1.00 86.56 196 TRP A O 1
ATOM 1454 N N . ARG A 1 197 ? 12.290 2.643 -13.933 1.00 90.12 197 ARG A N 1
ATOM 1455 C CA . ARG A 1 197 ? 11.682 1.308 -13.942 1.00 90.12 197 ARG A CA 1
ATOM 1456 C C . ARG A 1 197 ? 12.740 0.217 -13.798 1.00 90.12 197 ARG A C 1
ATOM 1458 O O . ARG A 1 197 ? 12.458 -0.761 -13.115 1.00 90.12 197 ARG A O 1
ATOM 1465 N N . LEU A 1 198 ? 13.958 0.400 -14.330 1.00 93.44 198 LEU A N 1
ATOM 1466 C CA . LEU A 1 198 ? 15.092 -0.500 -14.059 1.00 93.44 198 LEU A CA 1
ATOM 1467 C C . LEU A 1 198 ? 15.308 -0.642 -12.547 1.00 93.44 198 LEU A C 1
ATOM 1469 O O . LEU A 1 198 ? 15.143 -1.733 -11.995 1.00 93.44 198 LEU A O 1
ATOM 1473 N N . ILE A 1 199 ? 15.581 0.473 -11.860 1.00 92.94 199 ILE A N 1
ATOM 1474 C CA . ILE A 1 199 ? 15.824 0.447 -10.414 1.00 92.94 199 ILE A CA 1
ATOM 1475 C C . ILE A 1 199 ? 14.558 0.061 -9.635 1.00 92.94 199 ILE A C 1
ATOM 1477 O O . ILE A 1 199 ? 14.664 -0.575 -8.590 1.00 92.94 199 ILE A O 1
ATOM 1481 N N . GLY A 1 200 ? 13.362 0.364 -10.160 1.00 91.75 200 GLY A N 1
ATOM 1482 C CA . GLY A 1 200 ? 12.076 -0.099 -9.630 1.00 91.75 200 GLY A CA 1
ATOM 1483 C C . GLY A 1 200 ? 11.951 -1.627 -9.612 1.00 91.75 200 GLY A C 1
ATOM 1484 O O . GLY A 1 200 ? 11.743 -2.206 -8.543 1.00 91.75 200 GLY A O 1
ATOM 1485 N N . CYS A 1 201 ? 12.166 -2.283 -10.757 1.00 95.75 201 CYS A N 1
ATOM 1486 C CA . CYS A 1 201 ? 12.149 -3.741 -10.907 1.00 95.75 201 CYS A CA 1
ATOM 1487 C C . CYS A 1 201 ? 13.246 -4.419 -10.071 1.00 95.75 201 CYS A C 1
ATOM 1489 O O . CYS A 1 201 ? 12.981 -5.403 -9.376 1.00 95.75 201 CYS A O 1
ATOM 1491 N N . MET A 1 202 ? 14.469 -3.872 -10.066 1.00 97.56 202 MET A N 1
ATOM 1492 C CA . MET A 1 202 ? 15.556 -4.354 -9.201 1.00 97.56 202 MET A CA 1
ATOM 1493 C C . MET A 1 202 ? 15.167 -4.252 -7.720 1.00 97.56 202 MET A C 1
ATOM 1495 O O . MET A 1 202 ? 15.373 -5.197 -6.956 1.00 97.56 202 MET A O 1
ATOM 1499 N N . SER A 1 203 ? 14.506 -3.158 -7.321 1.00 95.62 203 SER A N 1
ATOM 1500 C CA . SER A 1 203 ? 13.951 -3.007 -5.976 1.00 95.62 203 SER A CA 1
ATOM 1501 C C . SER A 1 203 ? 12.879 -4.060 -5.682 1.00 95.62 203 SER A C 1
ATOM 1503 O O . SER A 1 203 ? 12.947 -4.725 -4.650 1.00 95.62 203 SER A O 1
ATOM 1505 N N . HIS A 1 204 ? 11.898 -4.259 -6.564 1.00 94.69 204 HIS A N 1
ATOM 1506 C CA . HIS A 1 204 ? 10.846 -5.262 -6.366 1.00 94.69 204 HIS A CA 1
ATOM 1507 C C . HIS A 1 204 ? 11.443 -6.665 -6.203 1.00 94.69 204 HIS A C 1
ATOM 1509 O O . HIS A 1 204 ? 11.108 -7.369 -5.249 1.00 94.69 204 HIS A O 1
ATOM 1515 N N . SER A 1 205 ? 12.429 -7.009 -7.037 1.00 97.62 205 SER A N 1
ATOM 1516 C CA . SER A 1 205 ? 13.131 -8.293 -6.992 1.00 97.62 205 SER A CA 1
ATOM 1517 C C . SER A 1 205 ? 13.921 -8.480 -5.695 1.00 97.62 205 SER A C 1
ATOM 1519 O O . SER A 1 205 ? 13.736 -9.479 -4.999 1.00 97.62 205 SER A O 1
ATOM 1521 N N . ALA A 1 206 ? 14.718 -7.486 -5.292 1.00 97.69 206 ALA A N 1
ATOM 1522 C CA . ALA A 1 206 ? 15.391 -7.477 -3.993 1.00 97.69 206 ALA A CA 1
ATOM 1523 C C . ALA A 1 206 ? 14.399 -7.567 -2.820 1.00 97.69 206 ALA A C 1
ATOM 1525 O O . ALA A 1 206 ? 14.695 -8.155 -1.782 1.00 97.69 206 ALA A O 1
ATOM 1526 N N . GLY A 1 207 ? 13.202 -6.994 -2.977 1.00 93.44 207 GLY A N 1
ATOM 1527 C CA . GLY A 1 207 ? 12.123 -7.103 -2.006 1.00 93.44 207 GLY A CA 1
ATOM 1528 C C . GLY A 1 207 ? 11.652 -8.538 -1.811 1.00 93.44 207 GLY A C 1
ATOM 1529 O O . GLY A 1 207 ? 11.651 -9.016 -0.680 1.00 93.44 207 GLY A O 1
ATOM 1530 N N . LEU A 1 208 ? 11.342 -9.236 -2.903 1.00 93.00 208 LEU A N 1
ATOM 1531 C CA . LEU A 1 208 ? 10.941 -10.644 -2.890 1.00 93.00 208 LEU A CA 1
ATOM 1532 C C . LEU A 1 208 ? 12.044 -11.561 -2.332 1.00 93.00 208 LEU A C 1
ATOM 1534 O O . LEU A 1 208 ? 11.748 -12.458 -1.545 1.00 93.00 208 LEU A O 1
ATOM 1538 N N . LYS A 1 209 ? 13.320 -11.299 -2.650 1.00 95.62 209 LYS A N 1
ATOM 1539 C CA . LYS A 1 209 ? 14.456 -12.035 -2.060 1.00 95.62 209 LYS A CA 1
ATOM 1540 C C . LYS A 1 209 ? 14.554 -11.837 -0.544 1.00 95.62 209 LYS A C 1
ATOM 1542 O O . LYS A 1 209 ? 14.674 -12.815 0.189 1.00 95.62 209 LYS A O 1
ATOM 1547 N N . ALA A 1 210 ? 14.390 -10.606 -0.054 1.00 93.88 210 ALA A N 1
ATOM 1548 C CA . ALA A 1 210 ? 14.316 -10.327 1.383 1.00 93.88 210 ALA A CA 1
ATOM 1549 C C . ALA A 1 210 ? 13.071 -10.949 2.056 1.00 93.88 210 ALA A C 1
ATOM 1551 O O . ALA A 1 210 ? 13.123 -11.305 3.230 1.00 93.88 210 ALA A O 1
ATOM 1552 N N . GLU A 1 211 ? 11.957 -11.124 1.335 1.00 88.50 211 GLU A N 1
ATOM 1553 C CA . GLU A 1 211 ? 10.785 -11.869 1.826 1.00 88.50 211 GLU A CA 1
ATOM 1554 C C . GLU A 1 211 ? 11.048 -13.379 1.943 1.00 88.50 211 GLU A C 1
ATOM 1556 O O . GLU A 1 211 ? 10.574 -13.998 2.895 1.00 88.50 211 GLU A O 1
ATOM 1561 N N . ALA A 1 212 ? 11.865 -13.947 1.050 1.00 91.38 212 ALA A N 1
ATOM 1562 C CA . ALA A 1 212 ? 12.371 -15.320 1.137 1.00 91.38 212 ALA A CA 1
ATOM 1563 C C . ALA A 1 212 ? 13.519 -15.505 2.160 1.00 91.38 212 ALA A C 1
ATOM 1565 O O . ALA A 1 212 ? 13.926 -16.634 2.429 1.00 91.38 212 ALA A O 1
ATOM 1566 N N . GLY A 1 213 ? 14.038 -14.418 2.745 1.00 93.88 213 GLY A N 1
ATOM 1567 C CA . GLY A 1 213 ? 15.154 -14.430 3.700 1.00 93.88 213 GLY A CA 1
ATOM 1568 C C . GLY A 1 213 ? 16.553 -14.317 3.079 1.00 93.88 213 GLY A C 1
ATOM 1569 O O . GLY A 1 213 ? 17.538 -14.280 3.816 1.00 93.88 213 GLY A O 1
ATOM 1570 N N . ASP A 1 214 ? 16.661 -14.204 1.753 1.00 97.19 214 ASP A N 1
ATOM 1571 C CA . ASP A 1 214 ? 17.918 -13.963 1.034 1.00 97.19 214 ASP A CA 1
ATOM 1572 C C . ASP A 1 214 ? 18.280 -12.467 1.063 1.00 97.19 214 ASP A C 1
ATOM 1574 O O . ASP A 1 214 ? 18.199 -11.725 0.078 1.00 97.19 214 ASP A O 1
ATOM 1578 N N . TYR A 1 215 ? 18.644 -12.004 2.259 1.00 96.94 215 TYR A N 1
ATOM 1579 C CA . TYR A 1 215 ? 19.132 -10.646 2.485 1.00 96.94 215 TYR A CA 1
ATOM 1580 C C . TYR A 1 215 ? 20.463 -10.337 1.769 1.00 96.94 215 TYR A C 1
ATOM 1582 O O . TYR A 1 215 ? 20.603 -9.200 1.321 1.00 96.94 215 TYR A O 1
ATOM 1590 N N . PRO A 1 216 ? 21.426 -11.273 1.601 1.00 97.94 216 PRO A N 1
ATOM 1591 C CA . PRO A 1 216 ? 22.642 -11.013 0.827 1.00 97.94 216 PRO A CA 1
ATOM 1592 C C . PRO A 1 216 ? 22.377 -10.682 -0.648 1.00 97.94 216 PRO A C 1
ATOM 1594 O O . PRO A 1 216 ? 22.878 -9.666 -1.130 1.00 97.94 216 PRO A O 1
ATOM 1597 N N . ALA A 1 217 ? 21.552 -11.457 -1.364 1.00 97.19 217 ALA A N 1
ATOM 1598 C CA . ALA A 1 217 ? 21.233 -11.132 -2.757 1.00 97.19 217 ALA A CA 1
ATOM 1599 C C . ALA A 1 217 ? 20.308 -9.910 -2.871 1.00 97.19 217 ALA A C 1
ATOM 1601 O O . ALA A 1 217 ? 20.443 -9.118 -3.805 1.00 97.19 217 ALA A O 1
ATOM 1602 N N . ALA A 1 218 ? 19.403 -9.707 -1.904 1.00 97.75 218 ALA A N 1
ATOM 1603 C CA . ALA A 1 218 ? 18.620 -8.476 -1.814 1.00 97.75 218 ALA A CA 1
ATOM 1604 C C . ALA A 1 218 ? 19.506 -7.233 -1.624 1.00 97.75 218 ALA A C 1
ATOM 16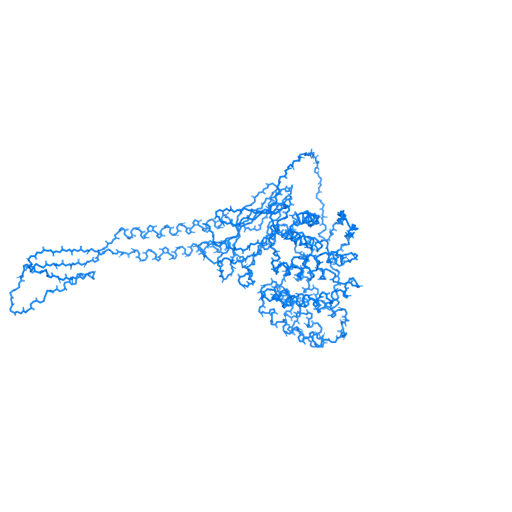06 O O . ALA A 1 218 ? 19.227 -6.195 -2.221 1.00 97.75 218 ALA A O 1
ATOM 1607 N N . LYS A 1 219 ? 20.576 -7.337 -0.823 1.00 98.12 219 LYS A N 1
ATOM 1608 C CA . LYS A 1 219 ? 21.567 -6.274 -0.629 1.00 98.12 219 LYS A CA 1
ATOM 1609 C C . LYS A 1 219 ? 22.290 -5.975 -1.945 1.00 98.12 219 LYS A C 1
ATOM 1611 O O . LYS A 1 219 ? 22.261 -4.830 -2.382 1.00 98.12 219 LYS A O 1
ATOM 1616 N N . GLY A 1 220 ? 22.852 -6.996 -2.597 1.00 97.75 220 GLY A N 1
ATOM 1617 C CA . GLY A 1 220 ? 23.603 -6.829 -3.846 1.00 97.75 220 GLY A CA 1
ATOM 1618 C C . GLY A 1 220 ? 22.791 -6.142 -4.949 1.00 97.75 220 GLY A C 1
ATOM 1619 O O . GLY A 1 220 ? 23.246 -5.152 -5.509 1.00 97.75 220 GLY A O 1
ATOM 1620 N N . LEU A 1 221 ? 21.548 -6.583 -5.181 1.00 97.38 221 LEU A N 1
ATOM 1621 C CA . LEU A 1 221 ? 20.633 -5.947 -6.145 1.00 97.38 221 LEU A CA 1
ATOM 1622 C C . LEU A 1 221 ? 20.280 -4.490 -5.796 1.00 97.38 221 LEU A C 1
ATOM 1624 O O . LEU A 1 221 ? 19.935 -3.714 -6.683 1.00 97.38 221 LEU A O 1
ATOM 1628 N N . LEU A 1 222 ? 20.316 -4.113 -4.515 1.00 97.19 222 LEU A N 1
ATOM 1629 C CA . LEU A 1 222 ? 20.035 -2.748 -4.060 1.00 97.19 222 LEU A CA 1
ATOM 1630 C C . LEU A 1 222 ? 21.257 -1.829 -4.147 1.00 97.19 222 LEU A C 1
ATOM 1632 O O . LEU A 1 222 ? 21.093 -0.648 -4.432 1.00 97.19 222 LEU A O 1
ATOM 1636 N N . GLU A 1 223 ? 22.461 -2.356 -3.929 1.00 96.94 223 GLU A N 1
ATOM 1637 C CA . GLU A 1 223 ? 23.716 -1.640 -4.178 1.00 96.94 223 GLU A CA 1
ATOM 1638 C C . GLU A 1 223 ? 23.933 -1.436 -5.687 1.00 96.94 223 GLU A C 1
ATOM 1640 O O . GLU A 1 223 ? 24.236 -0.325 -6.116 1.00 96.94 223 GLU A O 1
ATOM 1645 N N . GLU A 1 224 ? 23.658 -2.462 -6.500 1.00 95.62 224 GLU A N 1
ATOM 1646 C CA . GLU A 1 224 ? 23.630 -2.379 -7.966 1.00 95.62 224 GLU A CA 1
ATOM 1647 C C . GLU A 1 224 ? 22.597 -1.339 -8.440 1.00 95.62 224 GLU A C 1
ATOM 1649 O O . GLU A 1 224 ? 22.926 -0.427 -9.191 1.00 95.62 224 GLU A O 1
ATOM 1654 N N . ALA A 1 225 ? 21.363 -1.375 -7.921 1.00 93.94 225 ALA A N 1
ATOM 1655 C CA . ALA A 1 225 ? 20.332 -0.387 -8.258 1.00 93.94 225 ALA A CA 1
ATOM 1656 C C . ALA A 1 225 ? 20.672 1.055 -7.829 1.00 93.94 225 ALA A C 1
ATOM 1658 O O . ALA A 1 225 ? 20.016 1.983 -8.297 1.00 93.94 225 ALA A O 1
ATOM 1659 N N . LEU A 1 226 ? 21.660 1.270 -6.948 1.00 91.31 226 LEU A N 1
ATOM 1660 C CA . LEU A 1 226 ? 22.201 2.600 -6.644 1.00 91.31 226 LEU A CA 1
ATOM 1661 C C . LEU A 1 226 ? 23.354 3.005 -7.577 1.00 91.31 226 LEU A C 1
ATOM 1663 O O . LEU A 1 226 ? 23.573 4.204 -7.741 1.00 91.31 226 LEU A O 1
ATOM 1667 N N . SER A 1 227 ? 24.073 2.069 -8.212 1.00 90.88 227 SER A N 1
ATOM 1668 C CA . SER A 1 227 ? 25.112 2.424 -9.192 1.00 90.88 227 SER A CA 1
ATOM 1669 C C . SER A 1 227 ? 24.519 2.868 -10.534 1.00 90.88 227 SER A C 1
ATOM 1671 O O . SER A 1 227 ? 24.991 3.861 -11.090 1.00 90.88 227 SER A O 1
ATOM 1673 N N . GLU A 1 228 ? 23.428 2.227 -10.980 1.00 87.31 228 GLU A N 1
ATOM 1674 C CA . GLU A 1 228 ? 22.659 2.566 -12.202 1.00 87.31 228 GLU A CA 1
ATOM 1675 C C . GLU A 1 228 ? 21.942 3.946 -12.120 1.00 87.31 228 GLU A C 1
ATOM 1677 O O . GLU A 1 228 ? 21.295 4.386 -13.067 1.00 87.31 228 GLU A O 1
ATOM 1682 N N . VAL A 1 229 ? 22.014 4.657 -10.982 1.00 83.12 229 VAL A N 1
ATOM 1683 C CA . VAL A 1 229 ? 21.389 5.988 -10.790 1.00 83.12 229 VAL A CA 1
ATOM 1684 C C . VAL A 1 229 ? 22.153 7.112 -11.504 1.00 83.12 229 VAL A C 1
ATOM 1686 O O . VAL A 1 229 ? 21.584 8.162 -11.808 1.00 83.12 229 VAL A O 1
ATOM 1689 N N . ASN A 1 230 ? 23.454 6.941 -11.739 1.00 75.38 230 ASN A N 1
ATOM 1690 C CA . ASN A 1 230 ? 24.327 8.045 -12.130 1.00 75.38 230 ASN A CA 1
ATOM 1691 C C . ASN A 1 230 ? 24.072 8.520 -13.569 1.00 75.38 230 ASN A C 1
ATOM 1693 O O . ASN A 1 230 ? 24.268 7.777 -14.523 1.00 75.38 230 ASN A O 1
ATOM 1697 N N . GLY A 1 231 ? 23.704 9.796 -13.721 1.00 66.19 231 GLY A N 1
ATOM 1698 C CA . GLY A 1 231 ? 23.605 10.471 -15.020 1.00 66.19 231 GLY A CA 1
ATOM 1699 C C . GLY A 1 231 ? 22.292 10.278 -15.787 1.00 66.19 231 GLY A C 1
ATOM 1700 O O . GLY A 1 231 ? 22.177 10.830 -16.877 1.00 66.19 231 GLY A O 1
ATOM 1701 N N . SER A 1 232 ? 21.305 9.552 -15.245 1.00 74.44 232 SER A N 1
ATOM 1702 C CA . SER A 1 232 ? 20.008 9.377 -15.916 1.00 74.44 232 SER A CA 1
ATOM 1703 C C . SER A 1 232 ? 19.049 10.541 -15.660 1.00 74.44 232 SER A C 1
ATOM 1705 O O . SER A 1 232 ? 18.710 10.836 -14.512 1.00 74.44 232 SER A O 1
ATOM 1707 N N . HIS A 1 233 ? 18.522 11.138 -16.731 1.00 71.81 233 HIS A N 1
ATOM 1708 C CA . HIS A 1 233 ? 17.529 12.219 -16.650 1.00 71.81 233 HIS A CA 1
ATOM 1709 C C . HIS A 1 233 ? 16.117 11.712 -16.310 1.00 71.81 233 HIS A C 1
ATOM 1711 O O . HIS A 1 233 ? 15.230 12.501 -15.991 1.00 71.81 233 HIS A O 1
ATOM 1717 N N . SER A 1 234 ? 15.895 10.394 -16.360 1.00 70.25 234 SER A N 1
ATOM 1718 C CA . SER A 1 234 ? 14.590 9.766 -16.112 1.00 70.25 234 SER A CA 1
ATOM 1719 C C . SER A 1 234 ? 14.249 9.555 -14.625 1.00 70.25 234 SER A C 1
ATOM 1721 O O . SER A 1 234 ? 13.206 8.979 -14.316 1.00 70.25 234 SER A O 1
ATOM 1723 N N . LEU A 1 235 ? 15.115 9.983 -13.697 1.00 76.75 235 LEU A N 1
ATOM 1724 C CA . LEU A 1 235 ? 15.020 9.685 -12.263 1.00 76.75 235 LEU A CA 1
ATOM 1725 C C . LEU A 1 235 ? 14.544 10.876 -11.419 1.00 76.75 235 LEU A C 1
ATOM 1727 O O . LEU A 1 235 ? 15.169 11.933 -11.394 1.00 76.75 235 LEU A O 1
ATOM 1731 N N . SER A 1 236 ? 13.501 10.664 -10.610 1.00 82.06 236 SER A N 1
ATOM 1732 C CA . SER A 1 236 ? 13.181 11.546 -9.481 1.00 82.06 236 SER A CA 1
ATOM 1733 C C . SER A 1 236 ? 14.080 11.200 -8.282 1.00 82.06 236 SER A C 1
ATOM 1735 O O . SER A 1 236 ? 14.279 10.013 -7.989 1.00 82.06 236 SER A O 1
ATOM 1737 N N . PRO A 1 237 ? 14.552 12.187 -7.489 1.00 84.31 237 PRO A N 1
ATOM 1738 C CA . PRO A 1 237 ? 15.217 11.930 -6.207 1.00 84.31 237 PRO A CA 1
ATOM 1739 C C . PRO A 1 237 ? 14.408 11.010 -5.277 1.00 84.31 237 PRO A C 1
ATOM 1741 O O . PRO A 1 237 ? 14.976 10.263 -4.477 1.00 84.31 237 PRO A O 1
ATOM 1744 N N . LEU A 1 238 ? 13.075 11.001 -5.406 1.00 88.75 238 LEU A N 1
ATOM 1745 C CA . LEU A 1 238 ? 12.202 10.118 -4.635 1.00 88.75 238 LEU A CA 1
ATOM 1746 C C . LEU A 1 238 ? 12.330 8.634 -5.009 1.00 88.75 238 LEU A C 1
ATOM 1748 O O . LEU A 1 238 ? 12.143 7.798 -4.123 1.00 88.75 238 LEU A O 1
ATOM 1752 N N . ASN A 1 239 ? 12.707 8.293 -6.250 1.00 87.44 239 ASN A N 1
ATOM 1753 C CA . ASN A 1 239 ? 13.036 6.910 -6.610 1.00 87.44 239 ASN A CA 1
ATOM 1754 C C . ASN A 1 239 ? 14.274 6.454 -5.821 1.00 87.44 239 ASN A C 1
ATOM 1756 O O . ASN A 1 239 ? 14.227 5.438 -5.129 1.00 87.44 239 ASN A O 1
ATOM 1760 N N . VAL A 1 240 ? 15.343 7.261 -5.844 1.00 89.38 240 VAL A N 1
ATOM 1761 C CA . VAL A 1 240 ? 16.596 6.999 -5.112 1.00 89.38 240 VAL A CA 1
ATOM 1762 C C . VAL A 1 240 ? 16.327 6.855 -3.613 1.00 89.38 240 VAL A C 1
ATOM 1764 O O . VAL A 1 240 ? 16.777 5.892 -2.997 1.00 89.38 240 VAL A O 1
ATOM 1767 N N . ALA A 1 241 ? 15.516 7.740 -3.025 1.00 92.50 241 ALA A N 1
ATOM 1768 C CA . ALA A 1 241 ? 15.133 7.666 -1.614 1.00 92.50 241 ALA A CA 1
ATOM 1769 C C . ALA A 1 241 ? 14.377 6.372 -1.238 1.00 92.50 241 ALA A C 1
ATOM 1771 O O . ALA A 1 241 ? 14.455 5.917 -0.095 1.00 92.50 241 ALA A O 1
ATOM 1772 N N . ASP A 1 242 ? 13.645 5.759 -2.172 1.00 91.50 242 ASP A N 1
ATOM 1773 C CA . ASP A 1 242 ? 12.973 4.474 -1.957 1.00 91.50 242 ASP A CA 1
ATOM 1774 C C . ASP A 1 242 ? 13.915 3.265 -2.110 1.00 91.50 242 ASP A C 1
ATOM 1776 O O . ASP A 1 242 ? 13.744 2.284 -1.378 1.00 91.50 242 ASP A O 1
ATOM 1780 N N . ILE A 1 243 ? 14.946 3.344 -2.964 1.00 94.19 243 ILE A N 1
ATOM 1781 C CA . ILE A 1 243 ? 16.051 2.367 -2.988 1.00 94.19 243 ILE A CA 1
ATOM 1782 C C . ILE A 1 243 ? 16.838 2.448 -1.672 1.00 94.19 243 ILE A C 1
ATOM 1784 O O . ILE A 1 243 ? 16.945 1.450 -0.960 1.00 94.19 243 ILE A O 1
ATOM 1788 N N . GLN A 1 244 ? 17.281 3.650 -1.288 1.00 95.75 244 GLN A N 1
ATOM 1789 C CA . GLN A 1 244 ? 18.030 3.936 -0.056 1.00 95.75 244 GLN A CA 1
ATOM 1790 C C . GLN A 1 244 ? 17.312 3.414 1.198 1.00 95.75 244 GLN A C 1
ATOM 1792 O O . GLN A 1 244 ? 17.869 2.634 1.970 1.00 95.75 244 GLN A O 1
ATOM 1797 N N . GLY A 1 245 ? 16.030 3.757 1.374 1.00 95.19 245 GLY A N 1
ATOM 1798 C CA . GLY A 1 245 ? 15.246 3.291 2.523 1.00 95.19 245 GLY A CA 1
ATOM 1799 C C . GLY A 1 245 ? 15.036 1.772 2.547 1.00 95.19 245 GLY A C 1
ATOM 1800 O O . GLY A 1 245 ? 14.816 1.200 3.612 1.00 95.19 245 GLY A O 1
ATOM 1801 N N . SER A 1 246 ? 15.132 1.109 1.394 1.00 95.31 246 SER A N 1
ATOM 1802 C CA . SER A 1 246 ? 15.018 -0.346 1.282 1.00 95.31 246 SER A CA 1
ATOM 1803 C C . SER A 1 246 ? 16.352 -1.059 1.516 1.00 95.31 246 SER A C 1
ATOM 1805 O O . SER A 1 246 ? 16.362 -2.114 2.145 1.00 95.31 246 SER A O 1
ATOM 1807 N N . LEU A 1 247 ? 17.477 -0.471 1.092 1.00 97.06 247 LEU A N 1
ATOM 1808 C CA . LEU A 1 247 ? 18.820 -0.949 1.434 1.00 97.06 247 LEU A CA 1
ATOM 1809 C C . LEU A 1 247 ? 19.066 -0.820 2.939 1.00 97.06 247 LEU A C 1
ATOM 1811 O O . LEU A 1 247 ? 19.497 -1.782 3.569 1.00 97.06 247 LEU A O 1
ATOM 1815 N N . GLY A 1 248 ? 18.665 0.305 3.544 1.00 97.12 248 GLY A N 1
ATOM 1816 C CA . GLY A 1 248 ? 18.686 0.468 4.998 1.00 97.12 248 GLY A CA 1
ATOM 1817 C C . GLY A 1 248 ? 17.852 -0.594 5.724 1.00 97.12 248 GLY A C 1
ATOM 1818 O O . GLY A 1 248 ? 18.299 -1.176 6.714 1.00 97.12 248 GLY A O 1
ATOM 1819 N N . ALA A 1 249 ? 16.679 -0.936 5.176 1.00 95.38 249 ALA A N 1
ATOM 1820 C CA . ALA A 1 249 ? 15.864 -2.026 5.697 1.00 95.38 249 ALA A CA 1
ATOM 1821 C C . ALA A 1 249 ? 16.559 -3.392 5.585 1.00 95.38 249 ALA A C 1
ATOM 1823 O O . ALA A 1 249 ? 16.498 -4.139 6.553 1.00 95.38 249 ALA A O 1
ATOM 1824 N N . VAL A 1 250 ? 17.233 -3.716 4.474 1.00 97.19 250 VAL A N 1
ATOM 1825 C CA . VAL A 1 250 ? 17.962 -4.991 4.290 1.00 97.19 250 VAL A CA 1
ATOM 1826 C C . VAL A 1 250 ? 19.214 -5.080 5.173 1.00 97.19 250 VAL A C 1
ATOM 1828 O O . VAL A 1 250 ? 19.443 -6.113 5.801 1.00 97.19 250 VAL A O 1
ATOM 1831 N N . LEU A 1 251 ? 19.985 -3.999 5.309 1.00 97.44 251 LEU A N 1
ATOM 1832 C CA . LEU A 1 251 ? 21.170 -3.952 6.177 1.00 97.44 251 LEU A CA 1
ATOM 1833 C C . LEU A 1 251 ? 20.809 -4.162 7.652 1.00 97.44 251 LEU A C 1
ATOM 1835 O O . LEU A 1 251 ? 21.469 -4.943 8.336 1.00 97.44 251 LEU A O 1
ATOM 1839 N N . TYR A 1 252 ? 19.685 -3.600 8.111 1.00 96.06 252 TYR A N 1
ATOM 1840 C CA . TYR A 1 252 ? 19.164 -3.884 9.452 1.00 96.06 252 TYR A CA 1
ATOM 1841 C C . TYR A 1 252 ? 18.819 -5.372 9.647 1.00 96.06 252 TYR A C 1
ATOM 1843 O O . TYR A 1 252 ? 18.853 -5.860 10.773 1.00 96.06 252 TYR A O 1
ATOM 1851 N N . LYS A 1 253 ? 18.511 -6.117 8.572 1.00 95.12 253 LYS A N 1
ATOM 1852 C CA . LYS A 1 253 ? 18.176 -7.553 8.648 1.00 95.12 253 LYS A CA 1
ATOM 1853 C C . LYS A 1 253 ? 19.422 -8.424 8.745 1.00 95.12 253 LYS A C 1
ATOM 1855 O O . LYS A 1 253 ? 19.385 -9.468 9.394 1.00 95.12 253 LYS A O 1
ATOM 1860 N N . LEU A 1 254 ? 20.511 -7.951 8.137 1.00 96.50 254 LEU A N 1
ATOM 1861 C CA . LEU A 1 254 ? 21.869 -8.490 8.234 1.00 96.50 254 LEU A CA 1
ATOM 1862 C C . LEU A 1 254 ? 22.580 -8.097 9.546 1.00 96.50 254 LEU A C 1
ATOM 1864 O O . LEU A 1 254 ? 23.663 -8.602 9.823 1.00 96.50 254 LEU A O 1
ATOM 1868 N N . GLY A 1 255 ? 21.983 -7.216 10.357 1.00 96.19 255 GLY A N 1
ATOM 1869 C CA . GLY A 1 255 ? 22.540 -6.735 11.626 1.00 96.19 255 GLY A CA 1
ATOM 1870 C C . GLY A 1 255 ? 23.465 -5.516 11.512 1.00 96.19 255 GLY A C 1
ATOM 1871 O O . GLY A 1 255 ? 23.931 -5.023 12.538 1.00 96.19 255 GLY A O 1
ATOM 1872 N N . ASP A 1 256 ? 23.694 -4.983 10.308 1.00 96.81 256 ASP A N 1
ATOM 1873 C CA . ASP A 1 256 ? 24.457 -3.747 10.100 1.00 96.81 256 ASP A CA 1
ATOM 1874 C C . ASP A 1 256 ? 23.594 -2.522 10.434 1.00 96.81 256 ASP A C 1
ATOM 1876 O O . ASP A 1 256 ? 22.944 -1.916 9.580 1.00 96.81 256 ASP A O 1
ATOM 1880 N N . GLN A 1 257 ? 23.573 -2.167 11.719 1.00 95.00 257 GLN A N 1
ATOM 1881 C CA . GLN A 1 257 ? 22.820 -1.018 12.224 1.00 95.00 257 GLN A CA 1
ATOM 1882 C C . GLN A 1 257 ? 23.392 0.324 11.751 1.00 95.00 257 GLN A C 1
ATOM 1884 O O . GLN A 1 257 ? 22.636 1.283 11.581 1.00 95.00 257 GLN A O 1
ATOM 1889 N N . THR A 1 258 ? 24.706 0.404 11.528 1.00 95.50 258 THR A N 1
ATOM 1890 C CA . THR A 1 258 ? 25.395 1.643 11.147 1.00 95.50 258 THR A CA 1
ATOM 1891 C C . THR A 1 258 ? 25.104 1.984 9.690 1.00 95.50 258 THR A C 1
ATOM 1893 O O . THR A 1 258 ? 24.621 3.082 9.405 1.00 95.50 258 THR A O 1
ATOM 1896 N N . GLY A 1 259 ? 25.297 1.023 8.780 1.00 94.81 259 GLY A N 1
ATOM 1897 C CA . GLY A 1 259 ? 24.897 1.149 7.381 1.00 94.81 259 GLY A CA 1
ATOM 1898 C C . GLY A 1 259 ? 23.393 1.381 7.254 1.00 94.81 259 GLY A C 1
ATOM 1899 O O . GLY A 1 259 ? 22.975 2.336 6.597 1.00 94.81 259 GLY A O 1
ATOM 1900 N N . ALA A 1 260 ? 22.569 0.604 7.969 1.00 96.44 260 ALA A N 1
ATOM 1901 C CA . ALA A 1 260 ? 21.122 0.815 7.992 1.00 96.44 260 ALA A CA 1
ATOM 1902 C C . ALA A 1 260 ? 20.743 2.259 8.352 1.00 96.44 260 ALA A C 1
ATOM 1904 O O . ALA A 1 260 ? 19.991 2.901 7.620 1.00 96.44 260 ALA A O 1
ATOM 1905 N N . THR A 1 261 ? 21.307 2.792 9.439 1.00 95.31 261 THR A N 1
ATOM 1906 C CA . THR A 1 261 ? 21.054 4.161 9.909 1.00 95.31 261 THR A CA 1
ATOM 1907 C C . THR A 1 261 ? 21.473 5.213 8.881 1.00 95.31 261 THR A C 1
ATOM 1909 O O . THR A 1 261 ? 20.733 6.178 8.677 1.00 95.31 261 THR A O 1
ATOM 1912 N N . ALA A 1 262 ? 22.603 5.027 8.192 1.00 94.56 262 ALA A N 1
ATOM 1913 C CA . ALA A 1 262 ? 23.062 5.943 7.149 1.00 94.56 262 ALA A CA 1
ATOM 1914 C C . ALA A 1 262 ? 22.094 5.978 5.950 1.00 94.56 262 ALA A C 1
ATOM 1916 O O . ALA A 1 262 ? 21.580 7.045 5.602 1.00 94.56 262 ALA A O 1
ATOM 1917 N N . HIS A 1 263 ? 21.772 4.815 5.375 1.00 96.19 263 HIS A N 1
ATOM 1918 C CA . HIS A 1 263 ? 20.870 4.705 4.221 1.00 96.19 263 HIS A CA 1
ATOM 1919 C C . HIS A 1 263 ? 19.433 5.151 4.553 1.00 96.19 263 HIS A C 1
ATOM 1921 O O . HIS A 1 263 ? 18.787 5.840 3.758 1.00 96.19 263 HIS A O 1
ATOM 1927 N N . PHE A 1 264 ? 18.942 4.850 5.762 1.00 95.44 264 PHE A N 1
ATOM 1928 C CA . PHE A 1 264 ? 17.684 5.405 6.265 1.00 95.44 264 PHE A CA 1
ATOM 1929 C C . PHE A 1 264 ? 17.733 6.938 6.356 1.00 95.44 264 PHE A C 1
ATOM 1931 O O . PHE A 1 264 ? 16.826 7.606 5.859 1.00 95.44 264 PHE A O 1
ATOM 1938 N N . SER A 1 265 ? 18.779 7.516 6.952 1.00 93.88 265 SER A N 1
ATOM 1939 C CA . SER A 1 265 ? 18.882 8.974 7.129 1.00 93.88 265 SER A CA 1
ATOM 1940 C C . SER A 1 265 ? 18.919 9.718 5.790 1.00 93.88 265 SER A C 1
ATOM 1942 O O . SER A 1 265 ? 18.240 10.733 5.640 1.00 93.88 265 SER A O 1
ATOM 1944 N N . GLN A 1 266 ? 19.619 9.176 4.787 1.00 93.19 266 GLN A N 1
ATOM 1945 C CA . GLN A 1 266 ? 19.610 9.703 3.416 1.00 93.19 266 GLN A CA 1
ATOM 1946 C C . GLN A 1 266 ? 18.202 9.660 2.797 1.00 93.19 266 GLN A C 1
ATOM 1948 O O . GLN A 1 266 ? 17.732 10.660 2.252 1.00 93.19 266 GLN A O 1
ATOM 1953 N N . ALA A 1 267 ? 17.489 8.537 2.937 1.00 93.81 267 ALA A N 1
ATOM 1954 C CA . ALA A 1 267 ? 16.120 8.390 2.442 1.00 93.81 267 ALA A CA 1
ATOM 1955 C C . ALA A 1 267 ? 15.130 9.385 3.077 1.00 93.81 267 ALA A C 1
ATOM 1957 O O . ALA A 1 267 ? 14.248 9.898 2.384 1.00 93.81 267 ALA A O 1
ATOM 1958 N N . LEU A 1 268 ? 15.270 9.671 4.378 1.00 93.50 268 LEU A N 1
ATOM 1959 C CA . LEU A 1 268 ? 14.457 10.676 5.070 1.00 93.50 268 LEU A CA 1
ATOM 1960 C C . LEU A 1 268 ? 14.815 12.100 4.625 1.00 93.50 268 LEU A C 1
ATOM 1962 O O . LEU A 1 268 ? 13.912 12.883 4.338 1.00 93.50 268 LEU A O 1
ATOM 1966 N N . ALA A 1 269 ? 16.107 12.424 4.519 1.00 92.25 269 ALA A N 1
ATOM 1967 C CA . ALA A 1 269 ? 16.577 13.749 4.118 1.00 92.25 269 ALA A CA 1
ATOM 1968 C C . ALA A 1 269 ? 16.070 14.148 2.721 1.00 92.25 269 ALA A C 1
ATOM 1970 O O . ALA A 1 269 ? 15.512 15.234 2.560 1.00 92.25 269 ALA A O 1
ATOM 1971 N N . ILE A 1 270 ? 16.174 13.248 1.734 1.00 90.19 270 ILE A N 1
ATOM 1972 C CA . ILE A 1 270 ? 15.664 13.491 0.373 1.00 90.19 270 ILE A CA 1
ATOM 1973 C C . ILE A 1 270 ? 14.142 13.721 0.394 1.00 90.19 270 ILE A C 1
ATOM 1975 O O . ILE A 1 270 ? 13.645 14.646 -0.247 1.00 90.19 270 ILE A O 1
ATOM 1979 N N . LYS A 1 271 ? 13.389 12.916 1.159 1.00 92.69 271 LYS A N 1
ATOM 1980 C CA . LYS A 1 271 ? 11.923 13.037 1.241 1.00 92.69 271 LYS A CA 1
ATOM 1981 C C . LYS A 1 271 ? 11.493 14.340 1.918 1.00 92.69 271 LYS A C 1
ATOM 1983 O O . LYS A 1 271 ? 10.667 15.054 1.352 1.00 92.69 271 LYS A O 1
ATOM 1988 N N . ASN A 1 272 ? 12.101 14.709 3.047 1.00 90.75 272 ASN A N 1
ATOM 1989 C CA . ASN A 1 272 ? 11.817 15.978 3.730 1.00 90.75 272 ASN A CA 1
ATOM 1990 C C . ASN A 1 272 ? 12.224 17.202 2.889 1.00 90.75 272 ASN A C 1
ATOM 1992 O O . ASN A 1 272 ? 11.525 18.213 2.925 1.00 90.75 272 ASN A O 1
ATOM 1996 N N . GLY A 1 273 ? 13.265 17.094 2.052 1.00 90.56 273 GLY A N 1
ATOM 1997 C CA . GLY A 1 273 ? 13.649 18.137 1.093 1.00 90.56 273 GLY A CA 1
ATOM 1998 C C .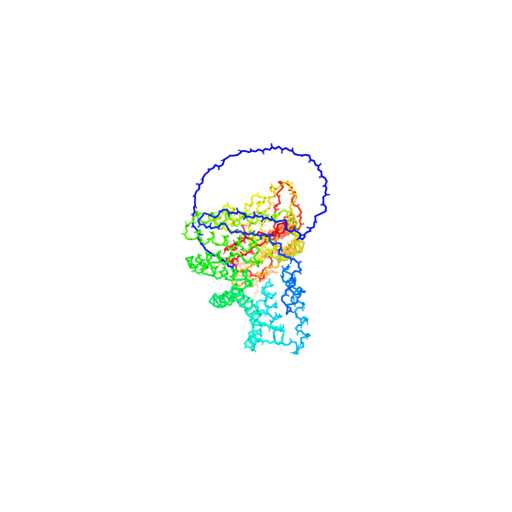 GLY A 1 273 ? 12.517 18.577 0.151 1.00 90.56 273 GLY A C 1
ATOM 1999 O O . GLY A 1 273 ? 12.452 19.746 -0.216 1.00 90.56 273 GLY A O 1
ATOM 2000 N N . THR A 1 274 ? 11.567 17.689 -0.170 1.00 89.25 274 THR A N 1
ATOM 2001 C CA . THR A 1 274 ? 10.395 18.012 -1.017 1.00 89.25 274 THR A CA 1
ATOM 2002 C C . THR A 1 274 ? 9.316 18.859 -0.331 1.00 89.25 274 THR A C 1
ATOM 2004 O O . THR A 1 274 ? 8.394 19.337 -1.001 1.00 89.25 274 THR A O 1
ATOM 2007 N N . ARG A 1 275 ? 9.375 18.989 1.007 1.00 90.31 275 ARG A N 1
ATOM 2008 C CA . ARG A 1 275 ? 8.353 19.616 1.873 1.00 90.31 275 ARG A CA 1
ATOM 2009 C C . ARG A 1 275 ? 6.924 19.071 1.688 1.00 90.31 275 ARG A C 1
ATOM 2011 O O . ARG A 1 275 ? 5.953 19.708 2.086 1.00 90.31 275 ARG A O 1
ATOM 2018 N N . ALA A 1 276 ? 6.760 17.877 1.117 1.00 91.12 276 ALA A N 1
ATOM 2019 C CA . ALA A 1 276 ? 5.447 17.312 0.788 1.00 91.12 276 ALA A CA 1
ATOM 2020 C C . ALA A 1 276 ? 4.520 17.072 1.998 1.00 91.12 276 ALA A C 1
ATOM 2022 O O . ALA A 1 276 ? 3.313 16.954 1.817 1.00 91.12 276 ALA A O 1
ATOM 2023 N N . LEU A 1 277 ? 5.067 17.006 3.217 1.00 92.25 277 LEU A N 1
ATOM 2024 C CA . LEU A 1 277 ? 4.304 16.894 4.465 1.00 92.25 277 LEU A CA 1
ATOM 2025 C C . LEU A 1 277 ? 3.523 18.175 4.820 1.00 92.25 277 LEU A C 1
ATOM 2027 O O . LEU A 1 277 ? 2.476 18.085 5.456 1.00 92.25 277 LEU A O 1
ATOM 2031 N N . SER A 1 278 ? 4.018 19.350 4.412 1.00 90.62 278 SER A N 1
ATOM 2032 C CA . SER A 1 278 ? 3.399 20.661 4.674 1.00 90.62 278 SER A CA 1
ATOM 2033 C C . SER A 1 278 ? 2.779 21.312 3.433 1.00 90.62 278 SER A C 1
ATOM 2035 O O . SER A 1 278 ? 1.957 22.217 3.562 1.00 90.62 278 SER A O 1
ATOM 2037 N N . ARG A 1 279 ? 3.099 20.830 2.226 1.00 91.19 279 ARG A N 1
ATOM 2038 C CA . ARG A 1 279 ? 2.355 21.166 0.999 1.00 91.19 279 ARG A CA 1
ATOM 2039 C C . ARG A 1 279 ? 0.958 20.519 1.038 1.00 91.19 279 ARG A C 1
ATOM 2041 O O . ARG A 1 279 ? 0.885 19.322 1.320 1.00 91.19 279 ARG A O 1
ATOM 2048 N N . PRO A 1 280 ? -0.134 21.240 0.714 1.00 90.06 280 PRO A N 1
ATOM 2049 C CA . PRO A 1 280 ? -1.451 20.634 0.510 1.00 90.06 280 PRO A CA 1
ATOM 2050 C C . PRO A 1 280 ? -1.429 19.539 -0.564 1.00 90.06 280 PRO A C 1
ATOM 2052 O O . PRO A 1 280 ? -0.577 19.548 -1.457 1.00 90.06 280 PRO A O 1
ATOM 2055 N N . TYR A 1 281 ? -2.383 18.609 -0.507 1.00 89.50 281 TYR A N 1
ATOM 2056 C CA . TYR A 1 281 ? -2.566 17.636 -1.576 1.00 89.50 281 TYR A CA 1
ATOM 2057 C C . TYR A 1 281 ? -3.051 18.328 -2.855 1.00 89.50 281 TYR A C 1
ATOM 2059 O O . TYR A 1 281 ? -4.077 19.006 -2.862 1.00 89.50 281 TYR A O 1
ATOM 2067 N N . SER A 1 282 ? -2.332 18.082 -3.948 1.00 85.62 282 SER A N 1
ATOM 2068 C CA . SER A 1 282 ? -2.809 18.281 -5.312 1.00 85.62 282 SER A CA 1
ATOM 2069 C C . SER A 1 282 ? -2.777 16.929 -6.019 1.00 85.62 282 SER A C 1
ATOM 2071 O O . SER A 1 282 ? -1.788 16.204 -5.864 1.00 85.62 282 SER A O 1
ATOM 2073 N N . PRO A 1 283 ? -3.789 16.585 -6.834 1.00 80.75 283 PRO A N 1
ATOM 2074 C CA . PRO A 1 283 ? -3.622 15.583 -7.875 1.00 80.75 283 PRO A CA 1
ATOM 2075 C C . PRO A 1 283 ? -2.409 15.938 -8.745 1.00 80.75 283 PRO A C 1
ATOM 2077 O O . PRO A 1 283 ? -2.181 17.107 -9.065 1.00 80.75 283 PRO A O 1
ATOM 2080 N N . GLY A 1 284 ? -1.613 14.930 -9.077 1.00 80.25 284 GLY A N 1
ATOM 2081 C CA . GLY A 1 284 ? -0.376 15.050 -9.844 1.00 80.25 284 GLY A CA 1
ATOM 2082 C C . GLY A 1 284 ? 0.389 13.721 -9.839 1.00 80.25 284 GLY A C 1
ATOM 2083 O O . GLY A 1 284 ? 0.012 12.823 -9.077 1.00 80.25 284 GLY A O 1
ATOM 2084 N N . PRO A 1 285 ? 1.445 13.577 -10.659 1.00 75.81 285 PRO A N 1
ATOM 2085 C CA . PRO A 1 285 ? 2.158 12.312 -10.812 1.00 75.81 285 PRO A CA 1
ATOM 2086 C C . PRO A 1 285 ? 2.718 11.744 -9.503 1.00 75.81 285 PRO A C 1
ATOM 2088 O O . PRO A 1 285 ? 3.357 12.449 -8.714 1.00 75.81 285 PRO A O 1
ATOM 2091 N N . TYR A 1 286 ? 2.513 10.444 -9.273 1.00 71.62 286 TYR A N 1
ATOM 2092 C CA . TYR A 1 286 ? 2.846 9.786 -8.005 1.00 71.62 286 TYR A CA 1
ATOM 2093 C C . TYR A 1 286 ? 4.334 9.892 -7.622 1.00 71.62 286 TYR A C 1
ATOM 2095 O O . TYR A 1 286 ? 4.650 9.935 -6.432 1.00 71.62 286 TYR A O 1
ATOM 2103 N N . TRP A 1 287 ? 5.251 10.011 -8.590 1.00 75.00 287 TRP A N 1
ATOM 2104 C CA . TRP A 1 287 ? 6.695 10.196 -8.358 1.00 75.00 287 TRP A CA 1
ATOM 2105 C C . TRP A 1 287 ? 7.090 11.582 -7.816 1.00 75.00 287 TRP A C 1
ATOM 2107 O O . TRP A 1 287 ? 8.268 11.810 -7.524 1.00 75.00 287 TRP A O 1
ATOM 2117 N N . LEU A 1 288 ? 6.120 12.489 -7.647 1.00 79.94 288 LEU A N 1
ATOM 2118 C CA . LEU A 1 288 ? 6.249 13.755 -6.914 1.00 79.94 288 LEU A CA 1
ATOM 2119 C C . LEU A 1 288 ? 5.701 13.664 -5.471 1.00 79.94 288 LEU A C 1
ATOM 2121 O O . LEU A 1 288 ? 5.941 14.559 -4.662 1.00 79.94 288 LEU A O 1
ATOM 2125 N N . SER A 1 289 ? 4.982 12.586 -5.130 1.00 86.06 289 SER A N 1
ATOM 2126 C CA . SER A 1 289 ? 4.373 12.346 -3.812 1.00 86.06 289 SER A CA 1
ATOM 2127 C C . SER A 1 289 ? 5.186 11.330 -2.990 1.00 86.06 289 SER A C 1
ATOM 2129 O O . SER A 1 289 ? 5.027 10.121 -3.181 1.00 86.06 289 SER A O 1
ATOM 2131 N N . PRO A 1 290 ? 6.029 11.748 -2.026 1.00 92.12 290 PRO A N 1
ATOM 2132 C CA . PRO A 1 290 ? 6.829 10.810 -1.247 1.00 92.12 290 PRO A CA 1
ATOM 2133 C C . PRO A 1 290 ? 5.964 9.908 -0.362 1.00 92.12 290 PRO A C 1
ATOM 2135 O O . PRO A 1 290 ? 5.125 10.369 0.415 1.00 92.12 290 PRO A O 1
ATOM 2138 N N . THR A 1 291 ? 6.240 8.604 -0.425 1.00 92.69 291 THR A N 1
ATOM 2139 C CA . THR A 1 291 ? 5.733 7.639 0.556 1.00 92.69 291 THR A CA 1
ATOM 2140 C C . THR A 1 291 ? 6.761 7.459 1.672 1.00 92.69 291 THR A C 1
ATOM 2142 O O . THR A 1 291 ? 7.841 6.894 1.467 1.00 92.69 291 THR A O 1
ATOM 2145 N N . TYR A 1 292 ? 6.430 7.935 2.866 1.00 95.31 292 TYR A N 1
ATOM 2146 C CA . TYR A 1 292 ? 7.164 7.676 4.097 1.00 95.31 292 TYR A CA 1
ATOM 2147 C C . TYR A 1 292 ? 6.759 6.306 4.630 1.00 95.31 292 TYR A C 1
ATOM 2149 O O . TYR A 1 292 ? 5.580 6.042 4.850 1.00 95.31 292 TYR A O 1
ATOM 2157 N N . LYS A 1 293 ? 7.725 5.404 4.799 1.00 94.12 293 LYS A N 1
ATOM 2158 C CA . LYS A 1 293 ? 7.471 4.006 5.164 1.00 94.12 293 LYS A CA 1
ATOM 2159 C C . LYS A 1 293 ? 7.917 3.758 6.598 1.00 94.12 293 LYS A C 1
ATOM 2161 O O . LYS A 1 293 ? 9.006 4.173 6.999 1.00 94.12 293 LYS A O 1
ATOM 2166 N N . TYR A 1 294 ? 7.076 3.064 7.359 1.00 95.19 294 TYR A N 1
ATOM 2167 C CA . TYR A 1 294 ? 7.468 2.515 8.649 1.00 95.19 294 TYR A CA 1
ATOM 2168 C C . TYR A 1 294 ? 8.477 1.386 8.418 1.00 95.19 294 TYR A C 1
ATOM 2170 O O . TYR A 1 294 ? 8.120 0.344 7.861 1.00 95.19 294 TYR A O 1
ATOM 2178 N N . TRP A 1 295 ? 9.706 1.555 8.903 1.00 91.62 295 TRP A N 1
ATOM 2179 C CA . TRP A 1 295 ? 10.738 0.522 8.853 1.00 91.62 295 TRP A CA 1
ATOM 2180 C C . TRP A 1 295 ? 11.224 0.198 10.263 1.00 91.62 295 TRP A C 1
ATOM 2182 O O . TRP A 1 295 ? 11.820 1.049 10.923 1.00 91.62 295 TRP A O 1
ATOM 2192 N N . ASP A 1 296 ? 11.023 -1.046 10.705 1.00 88.62 296 ASP A N 1
ATOM 2193 C CA . ASP A 1 296 ? 11.678 -1.559 11.913 1.00 88.62 296 ASP A CA 1
ATOM 2194 C C . ASP A 1 296 ? 13.199 -1.402 11.772 1.00 88.62 296 ASP A C 1
ATOM 2196 O O . ASP A 1 296 ? 13.784 -1.994 10.861 1.00 88.62 296 ASP A O 1
ATOM 2200 N N . GLY A 1 297 ? 13.800 -0.607 12.664 1.00 86.75 297 GLY A N 1
ATOM 2201 C CA . GLY A 1 297 ? 15.226 -0.262 12.660 1.00 86.75 297 GLY A CA 1
ATOM 2202 C C . GLY A 1 297 ? 15.567 1.146 12.153 1.00 86.75 297 GLY A C 1
ATOM 2203 O O . GLY A 1 297 ? 16.705 1.569 12.316 1.00 86.75 297 GLY A O 1
ATOM 2204 N N . SER A 1 298 ? 14.618 1.891 11.572 1.00 92.94 298 SER A N 1
ATOM 2205 C CA . SER A 1 298 ? 14.870 3.279 11.140 1.00 92.94 298 SER A CA 1
ATOM 2206 C C . SER A 1 298 ? 14.763 4.287 12.298 1.00 92.94 298 SER A C 1
ATOM 2208 O O . SER A 1 298 ? 13.893 4.107 13.155 1.00 92.94 298 SER A O 1
ATOM 2210 N N . PRO A 1 299 ? 15.567 5.374 12.321 1.00 90.50 299 PRO A N 1
ATOM 2211 C CA . PRO A 1 299 ? 15.598 6.330 13.440 1.00 90.50 299 PRO A CA 1
ATOM 2212 C C . PRO A 1 299 ? 14.250 6.980 13.792 1.00 90.50 299 PRO A C 1
ATOM 2214 O O . PRO A 1 299 ? 14.028 7.356 14.939 1.00 90.50 299 PRO A O 1
ATOM 2217 N N . TRP A 1 300 ? 13.343 7.095 12.818 1.00 92.69 300 TRP A N 1
ATOM 2218 C CA . TRP A 1 300 ? 12.009 7.680 12.984 1.00 92.69 300 TRP A CA 1
ATOM 2219 C C . TRP A 1 300 ? 10.919 6.677 13.387 1.00 92.69 300 TRP A C 1
ATOM 2221 O O . TRP A 1 300 ? 9.799 7.087 13.685 1.00 92.69 300 TRP A O 1
ATOM 2231 N N . SER A 1 301 ? 11.185 5.367 13.350 1.00 94.38 301 SER A N 1
ATOM 2232 C CA . SER A 1 301 ? 10.156 4.334 13.526 1.00 94.38 301 SER A CA 1
ATOM 2233 C C . SER A 1 301 ? 10.258 3.658 14.890 1.00 94.38 301 SER A C 1
ATOM 2235 O O . SER A 1 301 ? 11.245 2.993 15.196 1.00 94.38 301 SER A O 1
ATOM 2237 N N . SER A 1 302 ? 9.194 3.727 15.692 1.00 95.31 302 SER A N 1
ATOM 2238 C CA . SER A 1 302 ? 9.102 3.002 16.968 1.00 95.31 302 SER A CA 1
ATOM 2239 C C . SER A 1 302 ? 7.769 2.264 17.113 1.00 95.31 302 SER A C 1
ATOM 2241 O O . SER A 1 302 ? 6.815 2.506 16.372 1.00 95.31 302 SER A O 1
ATOM 2243 N N . LYS A 1 303 ? 7.707 1.274 18.007 1.00 94.12 303 LYS A N 1
ATOM 2244 C CA . LYS A 1 303 ? 6.482 0.509 18.275 1.00 94.12 303 LYS A CA 1
ATOM 2245 C C . LYS A 1 303 ? 6.373 0.124 19.739 1.00 94.12 303 LYS A C 1
ATOM 2247 O O . LYS A 1 303 ? 7.355 -0.268 20.364 1.00 94.12 303 LYS A O 1
ATOM 2252 N N . ASN A 1 304 ? 5.157 0.196 20.251 1.00 93.44 304 ASN A N 1
ATOM 2253 C CA . ASN A 1 304 ? 4.768 -0.207 21.593 1.00 93.44 304 ASN A CA 1
ATOM 2254 C C . ASN A 1 304 ? 3.519 -1.101 21.523 1.00 93.44 304 ASN A C 1
ATOM 2256 O O . ASN A 1 304 ? 2.878 -1.236 20.479 1.00 93.44 304 ASN A O 1
ATOM 2260 N N . PHE A 1 305 ? 3.198 -1.763 22.632 1.00 91.81 305 PHE A N 1
ATOM 2261 C CA . PHE A 1 305 ? 2.000 -2.589 22.749 1.00 91.81 305 PHE A CA 1
ATOM 2262 C C . PHE A 1 305 ? 1.105 -2.028 23.850 1.00 91.81 305 PHE A C 1
ATOM 2264 O O . PHE A 1 305 ? 1.567 -1.790 24.963 1.00 91.81 305 PHE A O 1
ATOM 2271 N N . GLN A 1 306 ? -0.171 -1.819 23.534 1.00 89.50 306 GLN A N 1
ATOM 2272 C CA . GLN A 1 306 ? -1.174 -1.282 24.453 1.00 89.50 306 GLN A CA 1
ATOM 2273 C C . GLN A 1 306 ? -2.336 -2.275 24.509 1.00 89.50 306 GLN A C 1
ATOM 2275 O O . GLN A 1 306 ? -2.976 -2.533 23.494 1.00 89.50 306 GLN A O 1
ATOM 2280 N N . ASN A 1 307 ? -2.570 -2.895 25.669 1.00 86.06 307 ASN A N 1
ATOM 2281 C CA . ASN A 1 307 ? -3.597 -3.933 25.864 1.00 86.06 307 ASN A CA 1
ATOM 2282 C C . ASN A 1 307 ? -3.551 -5.065 24.807 1.00 86.06 307 ASN A C 1
ATOM 2284 O O . ASN A 1 307 ? -4.580 -5.543 24.340 1.00 86.06 307 ASN A O 1
ATOM 2288 N N . GLY A 1 308 ? -2.343 -5.468 24.391 1.00 85.25 308 GLY A N 1
ATOM 2289 C CA . GLY A 1 308 ? -2.114 -6.485 23.352 1.00 85.25 308 GLY A CA 1
ATOM 2290 C C . GLY A 1 308 ? -2.198 -5.983 21.901 1.00 85.25 308 GLY A C 1
ATOM 2291 O O . GLY A 1 308 ? -1.799 -6.704 20.989 1.00 85.25 308 GLY A O 1
ATOM 2292 N N . VAL A 1 309 ? -2.644 -4.746 21.667 1.00 89.81 309 VAL A N 1
ATOM 2293 C CA . VAL A 1 309 ? -2.652 -4.107 20.343 1.00 89.81 309 VAL A CA 1
ATOM 2294 C C . VAL A 1 309 ? -1.261 -3.572 20.017 1.00 89.81 309 VAL A C 1
ATOM 2296 O O . VAL A 1 309 ? -0.665 -2.863 20.828 1.00 89.81 309 VAL A O 1
ATOM 2299 N N . GLN A 1 310 ? -0.749 -3.874 18.820 1.00 93.56 310 GLN A N 1
ATOM 2300 C CA . GLN A 1 310 ? 0.466 -3.240 18.309 1.00 93.56 310 GLN A CA 1
ATOM 2301 C C . GLN A 1 310 ? 0.159 -1.813 17.847 1.00 93.56 310 GLN A C 1
ATOM 2303 O O . GLN A 1 310 ? -0.664 -1.594 16.958 1.00 93.56 310 GLN A O 1
ATOM 2308 N N . VAL A 1 311 ? 0.884 -0.861 18.420 1.00 95.69 311 VAL A N 1
ATOM 2309 C CA . VAL A 1 311 ? 0.863 0.555 18.068 1.00 95.69 311 VAL A CA 1
ATOM 2310 C C . VAL A 1 311 ? 2.203 0.886 17.406 1.00 95.69 311 VAL A C 1
ATOM 2312 O O . VAL A 1 311 ? 3.261 0.474 17.886 1.00 95.69 311 VAL A O 1
ATOM 2315 N N . LYS A 1 312 ? 2.170 1.586 16.269 1.00 97.19 312 LYS A N 1
ATOM 2316 C CA . LYS A 1 312 ? 3.353 2.007 15.507 1.00 97.19 312 LYS A CA 1
ATOM 2317 C C . LYS A 1 312 ? 3.397 3.524 15.405 1.00 97.19 312 LYS A C 1
ATOM 2319 O O . LYS A 1 312 ? 2.375 4.140 15.126 1.00 97.19 312 LYS A O 1
ATOM 2324 N N . VAL A 1 313 ? 4.576 4.105 15.590 1.00 97.19 313 VAL A N 1
ATOM 2325 C CA . VAL A 1 313 ? 4.831 5.550 15.529 1.00 97.19 313 VAL A CA 1
ATOM 2326 C C . VAL A 1 313 ? 5.893 5.826 14.469 1.00 97.19 313 VAL A C 1
ATOM 2328 O O . VAL A 1 313 ? 6.865 5.077 14.354 1.00 97.19 313 VAL A O 1
ATOM 2331 N N . MET A 1 314 ? 5.693 6.893 13.703 1.00 96.75 314 MET A N 1
ATOM 2332 C CA . MET A 1 314 ? 6.612 7.419 12.700 1.00 96.75 314 MET A CA 1
ATOM 2333 C C . MET A 1 314 ? 6.825 8.911 12.998 1.00 96.75 314 MET A C 1
ATOM 2335 O O . MET A 1 314 ? 5.869 9.684 12.934 1.00 96.75 314 MET A O 1
ATOM 2339 N N . ASP A 1 315 ? 8.042 9.306 13.368 1.00 96.12 315 ASP A N 1
ATOM 2340 C CA . ASP A 1 315 ? 8.394 10.684 13.731 1.00 96.12 315 ASP A CA 1
ATOM 2341 C C . ASP A 1 315 ? 9.330 11.302 12.684 1.00 96.12 315 ASP A C 1
ATOM 2343 O O . ASP A 1 315 ? 10.536 11.069 12.675 1.00 96.12 315 ASP A O 1
ATOM 2347 N N . LEU A 1 316 ? 8.749 12.067 11.763 1.00 94.56 316 LEU A N 1
ATOM 2348 C CA . LEU A 1 316 ? 9.408 12.586 10.563 1.00 94.56 316 LEU A CA 1
ATOM 2349 C C . LEU A 1 316 ? 10.082 13.953 10.790 1.00 94.56 316 LEU A C 1
ATOM 2351 O O . LEU A 1 316 ? 10.436 14.635 9.827 1.00 94.56 316 LEU A O 1
ATOM 2355 N N . GLY A 1 317 ? 10.235 14.370 12.052 1.00 91.56 317 GLY A N 1
ATOM 2356 C CA . GLY A 1 317 ? 10.704 15.700 12.446 1.00 91.56 317 GLY A CA 1
ATOM 2357 C C . GLY A 1 317 ? 9.565 16.718 12.448 1.00 91.56 317 GLY A C 1
ATOM 2358 O O . GLY A 1 317 ? 9.124 17.136 13.515 1.00 91.56 317 GLY A O 1
ATOM 2359 N N . ASP A 1 318 ? 9.050 17.053 11.264 1.00 88.62 318 ASP A N 1
ATOM 2360 C CA . ASP A 1 318 ? 7.954 18.018 11.062 1.00 88.62 318 ASP A CA 1
ATOM 2361 C C . ASP A 1 318 ? 6.586 17.497 11.539 1.00 88.62 318 ASP A C 1
ATOM 2363 O O . ASP A 1 318 ? 5.704 18.262 11.936 1.00 88.62 318 ASP A O 1
ATOM 2367 N N . ILE A 1 319 ? 6.390 16.177 11.488 1.00 95.38 319 ILE A N 1
ATOM 2368 C CA . ILE A 1 319 ? 5.129 15.505 11.812 1.00 95.38 319 ILE A CA 1
ATOM 2369 C C . ILE A 1 319 ? 5.436 14.206 12.550 1.00 95.38 319 ILE A C 1
ATOM 2371 O O . ILE A 1 319 ? 6.244 13.403 12.083 1.00 95.38 319 ILE A O 1
ATOM 2375 N N . ALA A 1 320 ? 4.735 13.963 13.657 1.00 97.00 320 ALA A N 1
ATOM 2376 C CA . ALA A 1 320 ? 4.650 12.632 14.247 1.00 97.00 320 ALA A CA 1
ATOM 2377 C C . ALA A 1 320 ? 3.274 12.027 13.952 1.00 97.00 320 ALA A C 1
ATOM 2379 O O . ALA A 1 320 ? 2.245 12.659 14.190 1.00 97.00 320 ALA A O 1
ATOM 2380 N N . ILE A 1 321 ? 3.250 10.796 13.444 1.00 97.62 321 ILE A N 1
ATOM 2381 C CA . ILE A 1 321 ? 2.023 10.039 13.187 1.00 97.62 321 ILE A CA 1
ATOM 2382 C C . ILE A 1 321 ? 2.103 8.663 13.849 1.00 97.62 321 ILE A C 1
ATOM 2384 O O . ILE A 1 321 ? 3.056 7.907 13.670 1.00 97.62 321 ILE A O 1
ATOM 2388 N N . GLN A 1 322 ? 1.065 8.332 14.610 1.00 97.44 322 GLN A N 1
ATOM 2389 C CA . GLN A 1 322 ? 0.870 7.052 15.277 1.00 97.44 322 GLN A CA 1
ATOM 2390 C C . GLN A 1 322 ? -0.333 6.334 14.660 1.00 97.44 322 GLN A C 1
ATOM 2392 O O . GLN A 1 322 ? -1.374 6.943 14.426 1.00 97.44 322 GLN A O 1
ATOM 2397 N N . CYS A 1 323 ? -0.202 5.031 14.423 1.00 97.31 323 CYS A N 1
ATOM 2398 C CA . CYS A 1 323 ? -1.250 4.167 13.889 1.00 97.31 323 CYS A CA 1
ATOM 2399 C C . CYS A 1 323 ? -1.349 2.857 14.682 1.00 97.31 323 CYS A C 1
ATOM 2401 O O . CYS A 1 323 ? -0.337 2.263 15.062 1.00 97.31 323 CYS A O 1
ATOM 2403 N N . ALA A 1 324 ? -2.570 2.366 14.874 1.00 95.56 324 ALA A N 1
ATOM 2404 C CA . ALA A 1 324 ? -2.862 1.051 15.438 1.00 95.56 324 ALA A CA 1
ATOM 2405 C C . ALA A 1 324 ? -4.057 0.434 14.704 1.00 95.56 324 ALA A C 1
ATOM 2407 O O . ALA A 1 324 ? -4.990 1.151 14.349 1.00 95.56 324 ALA A O 1
ATOM 2408 N N . VAL A 1 325 ? -4.046 -0.879 14.462 1.00 93.25 325 VAL A N 1
ATOM 2409 C CA . VAL A 1 325 ? -5.075 -1.543 13.642 1.00 93.25 325 VAL A CA 1
ATOM 2410 C C . VAL A 1 325 ? -5.656 -2.752 14.368 1.00 93.25 325 VAL A C 1
ATOM 2412 O O . VAL A 1 325 ? -4.930 -3.671 14.748 1.00 93.25 325 VAL A O 1
ATOM 2415 N N . VAL A 1 326 ? -6.981 -2.755 14.536 1.00 90.50 326 VAL A N 1
ATOM 2416 C CA . VAL A 1 326 ? -7.742 -3.804 15.232 1.00 90.50 326 VAL A CA 1
ATOM 2417 C C . VAL A 1 326 ? -9.008 -4.182 14.466 1.00 90.50 326 VAL A C 1
ATOM 2419 O O . VAL A 1 326 ? -9.564 -3.385 13.714 1.00 90.50 326 VAL A O 1
ATOM 2422 N N . ARG A 1 327 ? -9.520 -5.392 14.689 1.00 87.19 327 ARG A N 1
ATOM 2423 C CA . ARG A 1 327 ? -10.871 -5.791 14.266 1.00 87.19 327 ARG A CA 1
ATOM 2424 C C . ARG A 1 327 ? -11.903 -5.300 15.283 1.00 87.19 327 ARG A C 1
ATOM 2426 O O . ARG A 1 327 ? -11.771 -5.580 16.476 1.00 87.19 327 ARG A O 1
ATOM 2433 N N . ASP A 1 328 ? -12.957 -4.628 14.825 1.00 79.38 328 ASP A N 1
ATOM 2434 C CA . ASP A 1 328 ? -14.036 -4.165 15.705 1.00 79.38 328 ASP A CA 1
ATOM 2435 C C . ASP A 1 328 ? -14.842 -5.347 16.284 1.00 79.38 328 ASP A C 1
ATOM 2437 O O . ASP A 1 328 ? -15.377 -6.187 15.556 1.00 79.38 328 ASP A O 1
ATOM 2441 N N . LYS A 1 329 ? -14.969 -5.395 17.618 1.00 66.88 329 LYS A N 1
ATOM 2442 C CA . LYS A 1 329 ? -15.651 -6.472 18.364 1.00 66.88 329 LYS A CA 1
ATOM 2443 C C . LYS A 1 329 ? -17.124 -6.679 17.991 1.00 66.88 329 LYS A C 1
ATOM 2445 O O . LYS A 1 329 ? -17.632 -7.793 18.131 1.00 66.88 329 LYS A O 1
ATOM 2450 N N . ILE A 1 330 ? -17.829 -5.611 17.612 1.00 60.66 330 ILE A N 1
ATOM 2451 C CA . ILE A 1 330 ? -19.301 -5.560 17.566 1.00 60.66 330 ILE A CA 1
ATOM 2452 C C . ILE A 1 330 ? -19.819 -5.936 16.176 1.00 60.66 330 ILE A C 1
ATOM 2454 O O . ILE A 1 330 ? -20.807 -6.665 16.048 1.00 60.66 330 ILE A O 1
ATOM 2458 N N . THR A 1 331 ? -19.130 -5.472 15.138 1.00 64.62 331 THR A N 1
ATOM 2459 C CA . THR A 1 331 ? -19.376 -5.840 13.744 1.00 64.62 331 THR A CA 1
ATOM 2460 C C . THR A 1 331 ? -18.651 -7.125 13.349 1.00 64.62 331 THR A C 1
ATOM 2462 O O . THR A 1 331 ? -19.205 -7.887 12.562 1.00 64.62 331 THR A O 1
ATOM 2465 N N . LYS A 1 332 ? -17.438 -7.370 13.876 1.00 66.56 332 LYS A N 1
ATOM 2466 C CA . LYS A 1 332 ? -16.476 -8.439 13.510 1.00 66.56 332 LYS A CA 1
ATOM 2467 C C . LYS A 1 332 ? -16.026 -8.486 12.041 1.00 66.56 332 LYS A C 1
ATOM 2469 O O . LYS A 1 332 ? -15.121 -9.250 11.713 1.00 66.56 332 LYS A O 1
ATOM 2474 N N . GLN A 1 333 ? -16.636 -7.671 11.185 1.00 70.81 333 GLN A N 1
ATOM 2475 C CA . GLN A 1 333 ? -16.372 -7.557 9.750 1.00 70.81 333 GLN A CA 1
ATOM 2476 C C . GLN A 1 333 ? -15.457 -6.365 9.433 1.00 70.81 333 GLN A C 1
ATOM 2478 O O . GLN A 1 333 ? -14.724 -6.409 8.450 1.00 70.81 333 GLN A O 1
ATOM 2483 N N . LEU A 1 334 ? -15.471 -5.331 10.284 1.00 83.62 334 LEU A N 1
ATOM 2484 C CA . LEU A 1 334 ? -14.718 -4.099 10.072 1.00 83.62 334 LEU A CA 1
ATOM 2485 C C . LEU A 1 334 ? -13.362 -4.102 10.769 1.00 83.62 334 LEU A C 1
ATOM 2487 O O . LEU A 1 334 ? -13.190 -4.636 11.871 1.00 83.62 334 LEU A O 1
ATOM 2491 N N . ILE A 1 335 ? -12.432 -3.400 10.137 1.00 89.50 335 ILE A N 1
ATOM 2492 C CA . ILE A 1 335 ? -11.170 -2.967 10.714 1.00 89.50 335 ILE A CA 1
ATOM 2493 C C . ILE A 1 335 ? -11.346 -1.531 11.211 1.00 89.50 335 ILE A C 1
ATOM 2495 O O . ILE A 1 335 ? -11.819 -0.667 10.474 1.00 89.50 335 ILE A O 1
ATOM 2499 N N . GLN A 1 336 ? -10.935 -1.281 12.450 1.00 92.25 336 GLN A N 1
ATOM 2500 C CA . GLN A 1 336 ? -10.745 0.049 13.011 1.00 92.25 336 GLN A CA 1
ATOM 2501 C C . GLN A 1 336 ? -9.241 0.352 13.000 1.00 92.25 336 GLN A C 1
ATOM 2503 O O . GLN A 1 336 ? -8.451 -0.352 13.633 1.00 92.25 336 GLN A O 1
ATOM 2508 N N . ALA A 1 337 ? -8.848 1.386 12.261 1.00 94.62 337 ALA A N 1
ATOM 2509 C CA . ALA A 1 337 ? -7.504 1.941 12.279 1.00 94.62 337 ALA A CA 1
ATOM 2510 C C . ALA A 1 337 ? -7.519 3.213 13.134 1.00 94.62 337 ALA A C 1
ATOM 2512 O O . ALA A 1 337 ? -8.015 4.247 12.688 1.00 94.62 337 ALA A O 1
ATOM 2513 N N . SER A 1 338 ? -7.008 3.135 14.360 1.00 95.38 338 SER A N 1
ATOM 2514 C CA . SER A 1 338 ? -6.812 4.314 15.204 1.00 95.38 338 SER A CA 1
ATOM 2515 C C . SER A 1 338 ? -5.600 5.091 14.704 1.00 95.38 338 SER A C 1
ATOM 2517 O O . SER A 1 338 ? -4.534 4.502 14.509 1.00 95.38 338 SER A O 1
ATOM 2519 N N . VAL A 1 339 ? -5.759 6.397 14.502 1.00 97.62 339 VAL A N 1
ATOM 2520 C CA . VAL A 1 339 ? -4.723 7.282 13.960 1.00 97.62 339 VAL A CA 1
ATOM 2521 C C . VAL A 1 339 ? -4.623 8.534 14.825 1.00 97.62 339 VAL A C 1
ATOM 2523 O O . VAL A 1 339 ? -5.632 9.172 15.125 1.00 97.62 339 VAL A O 1
ATOM 2526 N N . THR A 1 340 ? -3.394 8.899 15.178 1.00 97.94 340 THR A N 1
ATOM 2527 C CA . THR A 1 340 ? -3.053 10.160 15.843 1.00 97.94 340 THR A CA 1
ATOM 2528 C C . THR A 1 340 ? -2.016 10.879 14.990 1.00 97.94 340 THR A C 1
ATOM 2530 O O . THR A 1 340 ? -1.034 10.255 14.589 1.00 97.94 340 THR A O 1
ATOM 2533 N N . VAL A 1 341 ? -2.207 12.170 14.716 1.00 97.88 341 VAL A N 1
ATOM 2534 C CA . VAL A 1 341 ? -1.245 12.995 13.966 1.00 97.88 341 VAL A CA 1
ATOM 2535 C C . VAL A 1 341 ? -0.984 14.287 14.725 1.00 97.88 341 VAL A C 1
ATOM 2537 O O . VAL A 1 341 ? -1.916 15.040 15.001 1.00 97.88 341 VAL A O 1
ATOM 2540 N N . THR A 1 342 ? 0.284 14.535 15.038 1.00 98.00 342 THR A N 1
ATOM 2541 C CA . THR A 1 342 ? 0.786 15.752 15.678 1.00 98.00 342 THR A CA 1
ATOM 2542 C C . THR A 1 342 ? 1.516 16.598 14.644 1.00 98.00 342 THR A C 1
ATOM 2544 O O . THR A 1 342 ? 2.537 16.171 14.096 1.00 98.00 342 THR A O 1
ATOM 2547 N N . ASN A 1 343 ? 1.018 17.810 14.412 1.00 97.38 343 ASN A N 1
ATOM 2548 C CA . ASN A 1 343 ? 1.712 18.824 13.629 1.00 97.38 343 ASN A CA 1
ATOM 2549 C C . ASN A 1 343 ? 2.784 19.491 14.503 1.00 97.38 343 ASN A C 1
ATOM 2551 O O . ASN A 1 343 ? 2.445 20.156 15.482 1.00 97.38 343 ASN A O 1
ATOM 2555 N N . LYS A 1 344 ? 4.067 19.333 14.159 1.00 95.69 344 LYS A N 1
ATOM 2556 C CA . LYS A 1 344 ? 5.182 20.004 14.852 1.00 95.69 344 LYS A CA 1
ATOM 2557 C C . LYS A 1 344 ? 5.689 21.240 14.098 1.00 95.69 344 LYS A C 1
ATOM 2559 O O . LYS A 1 344 ? 6.586 21.921 14.589 1.00 95.69 344 LYS A O 1
ATOM 2564 N N . THR A 1 345 ? 5.131 21.533 12.924 1.00 93.81 345 THR A N 1
ATOM 2565 C CA . THR A 1 345 ? 5.509 22.691 12.106 1.00 93.81 345 THR A CA 1
ATOM 2566 C C . THR A 1 345 ? 4.853 23.984 12.603 1.00 93.81 345 THR A C 1
ATOM 2568 O O . THR A 1 345 ? 3.933 23.978 13.423 1.00 93.81 345 THR A O 1
ATOM 2571 N N . SER A 1 346 ? 5.312 25.114 12.061 1.00 92.88 346 SER A N 1
ATOM 2572 C CA . SER A 1 346 ? 4.753 26.449 12.295 1.00 92.88 346 SER A CA 1
ATOM 2573 C C . SER A 1 346 ? 3.554 26.804 11.401 1.00 92.88 346 SER A C 1
ATOM 2575 O O . SER A 1 346 ? 3.041 27.915 11.513 1.00 92.88 346 SER A O 1
ATOM 2577 N N . GLN A 1 347 ? 3.096 25.901 10.525 1.00 93.44 347 GLN A N 1
ATOM 2578 C CA . GLN A 1 347 ? 1.995 26.136 9.578 1.00 93.44 347 GLN A CA 1
ATOM 2579 C C . GLN A 1 347 ? 0.908 25.056 9.697 1.00 93.44 347 GLN A C 1
ATOM 2581 O O . GLN A 1 347 ? 1.199 23.962 10.180 1.00 93.44 347 GLN A O 1
ATOM 2586 N N . PRO A 1 348 ? -0.350 25.316 9.297 1.00 95.50 348 PRO A N 1
ATOM 2587 C CA . PRO A 1 348 ? -1.354 24.262 9.184 1.00 95.50 348 PRO A CA 1
ATOM 2588 C C . PRO A 1 348 ? -0.906 23.175 8.196 1.00 95.50 348 PRO A C 1
ATOM 2590 O O . PRO A 1 348 ? -0.347 23.488 7.146 1.00 95.50 348 PRO A O 1
ATOM 2593 N N . ILE A 1 349 ? -1.174 21.908 8.514 1.00 95.88 349 ILE A N 1
ATOM 2594 C CA . ILE A 1 349 ? -0.946 20.773 7.605 1.00 95.88 349 ILE A CA 1
ATOM 2595 C C . ILE A 1 349 ? -2.282 20.145 7.214 1.00 95.88 349 ILE A C 1
ATOM 2597 O O . ILE A 1 349 ? -3.148 19.946 8.065 1.00 95.88 349 ILE A O 1
ATOM 2601 N N . GLN A 1 350 ? -2.444 19.790 5.942 1.00 96.38 350 GLN A N 1
ATOM 2602 C CA . GLN A 1 350 ? -3.660 19.125 5.483 1.00 96.38 350 GLN A CA 1
ATOM 2603 C C . GLN A 1 350 ? -3.633 17.634 5.839 1.00 96.38 350 GLN A C 1
ATOM 2605 O O . GLN A 1 350 ? -2.656 16.931 5.577 1.00 96.38 350 GLN A O 1
ATOM 2610 N N . PHE A 1 351 ? -4.726 17.120 6.390 1.00 96.50 351 PHE A N 1
ATOM 2611 C CA . PHE A 1 351 ? -4.910 15.714 6.729 1.00 96.50 351 PHE A CA 1
ATOM 2612 C C . PHE A 1 351 ? -6.029 15.099 5.883 1.00 96.50 351 PHE A C 1
ATOM 2614 O O . PHE A 1 351 ? -7.092 15.691 5.712 1.00 96.50 351 PHE A O 1
ATOM 2621 N N . LEU A 1 352 ? -5.783 13.903 5.333 1.00 95.19 352 LEU A N 1
ATOM 2622 C CA . LEU A 1 352 ? -6.713 13.178 4.453 1.00 95.19 352 LEU A CA 1
ATOM 2623 C C . LEU A 1 352 ? -7.205 13.971 3.221 1.00 95.19 352 LEU A C 1
ATOM 2625 O O . LEU A 1 352 ? -8.328 13.774 2.762 1.00 95.19 352 LEU A O 1
ATOM 2629 N N . GLY A 1 353 ? -6.336 14.805 2.629 1.00 89.62 353 GLY A N 1
ATOM 2630 C CA . GLY A 1 353 ? -6.601 15.490 1.350 1.00 89.62 353 GLY A CA 1
ATOM 2631 C C . GLY A 1 353 ? -6.867 14.543 0.164 1.00 89.62 353 GLY A C 1
ATOM 2632 O O . GLY A 1 353 ? -7.512 14.924 -0.807 1.00 89.62 353 GLY A O 1
ATOM 2633 N N . ARG A 1 354 ? -6.445 13.277 0.282 1.00 88.94 354 ARG A N 1
ATOM 2634 C CA . ARG A 1 354 ? -6.900 12.132 -0.528 1.00 88.94 354 ARG A CA 1
ATOM 2635 C C . ARG A 1 354 ? -7.369 11.001 0.389 1.00 88.94 354 ARG A C 1
ATOM 2637 O O . ARG A 1 354 ? -7.055 10.999 1.579 1.00 88.94 354 ARG A O 1
ATOM 2644 N N . GLN A 1 355 ? -8.101 10.024 -0.147 1.00 89.38 355 GLN A N 1
ATOM 2645 C CA . GLN A 1 355 ? -8.618 8.922 0.673 1.00 89.38 355 GLN A CA 1
ATOM 2646 C C . GLN A 1 355 ? -7.479 8.077 1.290 1.00 89.38 355 GLN A C 1
ATOM 2648 O O . GLN A 1 355 ? -6.503 7.762 0.600 1.00 89.38 355 GLN A O 1
ATOM 2653 N N . PRO A 1 356 ? -7.589 7.679 2.572 1.00 94.50 356 PRO A N 1
ATOM 2654 C CA . PRO A 1 356 ? -6.697 6.698 3.176 1.00 94.50 356 PRO A CA 1
ATOM 2655 C C . PRO A 1 356 ? -6.988 5.302 2.616 1.00 94.50 356 PRO A C 1
ATOM 2657 O O . PRO A 1 356 ? -8.143 4.942 2.387 1.00 94.50 356 PRO A O 1
ATOM 2660 N N . VAL A 1 357 ? -5.944 4.495 2.433 1.00 92.12 357 VAL A N 1
ATOM 2661 C CA . VAL A 1 357 ? -6.052 3.151 1.842 1.00 92.12 357 VAL A CA 1
ATOM 2662 C C . VAL A 1 357 ? -5.687 2.104 2.884 1.00 92.12 357 VAL A C 1
ATOM 2664 O O . VAL A 1 357 ? -4.656 2.222 3.544 1.00 92.12 357 VAL A O 1
ATOM 2667 N N . LEU A 1 358 ? -6.492 1.047 2.998 1.00 92.62 358 LEU A N 1
ATOM 2668 C CA . LEU A 1 358 ? -6.124 -0.156 3.738 1.00 92.62 358 LEU A CA 1
ATOM 2669 C C . LEU A 1 358 ? -6.183 -1.372 2.811 1.00 92.62 358 LEU A C 1
ATOM 2671 O O . LEU A 1 358 ? -7.183 -1.595 2.135 1.00 92.62 358 LEU A O 1
ATOM 2675 N N . ILE A 1 359 ? -5.120 -2.176 2.805 1.00 88.06 359 ILE A N 1
ATOM 2676 C CA . ILE A 1 359 ? -5.028 -3.430 2.049 1.00 88.06 359 ILE A CA 1
ATOM 2677 C C . ILE A 1 359 ? -4.825 -4.576 3.041 1.00 88.06 359 ILE A C 1
ATOM 2679 O O . ILE A 1 359 ? -3.845 -4.594 3.789 1.00 88.06 359 ILE A O 1
ATOM 2683 N N . VAL A 1 360 ? -5.735 -5.548 3.053 1.00 86.75 360 VAL A N 1
ATOM 2684 C CA . VAL A 1 360 ? -5.529 -6.840 3.722 1.00 86.75 360 VAL A CA 1
ATOM 2685 C C . VAL A 1 360 ? -4.693 -7.710 2.791 1.00 86.75 360 VAL A C 1
ATOM 2687 O O . VAL A 1 360 ? -4.984 -7.793 1.605 1.00 86.75 360 VAL A O 1
ATOM 2690 N N . LEU A 1 361 ? -3.624 -8.314 3.305 1.00 79.94 361 LEU A N 1
ATOM 2691 C CA . LEU A 1 361 ? -2.589 -8.939 2.474 1.00 79.94 361 LEU A CA 1
ATOM 2692 C C . LEU A 1 361 ? -2.796 -10.451 2.315 1.00 79.94 361 LEU A C 1
ATOM 2694 O O . LEU A 1 361 ? -2.615 -10.991 1.229 1.00 79.94 361 LEU A O 1
ATOM 2698 N N . ASN A 1 362 ? -3.195 -11.126 3.398 1.00 73.69 362 ASN A N 1
ATOM 2699 C CA . ASN A 1 362 ? -3.279 -12.585 3.471 1.00 73.69 362 ASN A CA 1
ATOM 2700 C C . ASN A 1 362 ? -4.709 -13.002 3.878 1.00 73.69 362 ASN A C 1
ATOM 2702 O O . ASN A 1 362 ? -5.245 -12.421 4.832 1.00 73.69 362 ASN A O 1
ATOM 2706 N N . PRO A 1 363 ? -5.324 -14.017 3.233 1.00 61.88 363 PRO A N 1
ATOM 2707 C CA . PRO A 1 363 ? -4.729 -14.942 2.256 1.00 61.88 363 PRO A CA 1
ATOM 2708 C C . PRO A 1 363 ? -4.661 -14.430 0.803 1.00 61.88 363 PRO A C 1
ATOM 2710 O O . PRO A 1 363 ? -4.059 -15.101 -0.027 1.00 61.88 363 PRO A O 1
ATOM 2713 N N . LYS A 1 364 ? -5.262 -13.276 0.483 1.00 67.69 364 LYS A N 1
ATOM 2714 C CA . LYS A 1 364 ? -5.146 -12.592 -0.819 1.00 67.69 364 LYS A CA 1
ATOM 2715 C C . LYS A 1 364 ? -5.149 -11.077 -0.623 1.00 67.69 364 LYS A C 1
ATOM 2717 O O . LYS A 1 364 ? -5.842 -10.595 0.278 1.00 67.69 364 LYS A O 1
ATOM 2722 N N . ALA A 1 365 ? -4.460 -10.343 -1.499 1.00 75.06 365 ALA A N 1
ATOM 2723 C CA . ALA A 1 365 ? -4.519 -8.884 -1.524 1.00 75.06 365 ALA A CA 1
ATOM 2724 C C . ALA A 1 365 ? -5.967 -8.408 -1.745 1.00 75.06 365 ALA A C 1
ATOM 2726 O O . ALA A 1 365 ? -6.584 -8.713 -2.763 1.00 75.06 365 ALA A O 1
ATOM 2727 N N . THR A 1 366 ? -6.509 -7.683 -0.768 1.00 81.44 366 THR A N 1
ATOM 2728 C CA . THR A 1 366 ? -7.893 -7.195 -0.750 1.00 81.44 366 THR A CA 1
ATOM 2729 C C . THR A 1 366 ? -7.898 -5.745 -0.279 1.00 81.44 366 THR A C 1
ATOM 2731 O O . THR A 1 366 ? -7.567 -5.461 0.874 1.00 81.44 366 THR A O 1
ATOM 2734 N N . TRP A 1 367 ? -8.268 -4.822 -1.164 1.00 84.31 367 TRP A N 1
ATOM 2735 C CA . TRP A 1 367 ? -8.431 -3.410 -0.834 1.00 84.31 367 TRP A CA 1
ATOM 2736 C C . TRP A 1 367 ? -9.721 -3.249 -0.029 1.00 84.31 367 TRP A C 1
ATOM 2738 O O . TRP A 1 367 ? -10.798 -3.647 -0.471 1.00 84.31 367 TRP A O 1
ATOM 2748 N N . ALA A 1 368 ? -9.608 -2.704 1.178 1.00 88.31 368 ALA A N 1
ATOM 2749 C CA . ALA A 1 368 ? -10.728 -2.544 2.088 1.00 88.31 368 ALA A CA 1
ATOM 2750 C C . ALA A 1 368 ? -11.448 -1.215 1.820 1.00 88.31 368 ALA A C 1
ATOM 2752 O O . ALA A 1 368 ? -10.827 -0.151 1.773 1.00 88.31 368 ALA A O 1
ATOM 2753 N N . LYS A 1 369 ? -12.773 -1.266 1.673 1.00 89.50 369 LYS A N 1
ATOM 2754 C CA . LYS A 1 369 ? -13.608 -0.092 1.420 1.00 89.50 369 LYS A CA 1
ATOM 2755 C C . LYS A 1 369 ? -13.682 0.780 2.673 1.00 89.50 369 LYS A C 1
ATOM 2757 O O . LYS A 1 369 ? -14.128 0.313 3.719 1.00 89.50 369 LYS A O 1
ATOM 2762 N N . LEU A 1 370 ? -13.314 2.055 2.555 1.00 91.38 370 LEU A N 1
ATOM 2763 C CA . LEU A 1 370 ? -13.547 3.058 3.597 1.00 91.38 370 LEU A CA 1
ATOM 2764 C C . LEU A 1 370 ? -15.059 3.199 3.865 1.00 91.38 370 LEU A C 1
ATOM 2766 O O . LEU A 1 370 ? -15.856 3.344 2.935 1.00 91.38 370 LEU A O 1
ATOM 2770 N N . VAL A 1 371 ? -15.460 3.132 5.134 1.00 90.94 371 VAL A N 1
ATOM 2771 C CA . VAL A 1 371 ? -16.864 3.155 5.567 1.00 90.94 371 VAL A CA 1
ATOM 2772 C C . VAL A 1 371 ? -17.201 4.519 6.157 1.00 90.94 371 VAL A C 1
ATOM 2774 O O . VAL A 1 371 ? -16.529 4.983 7.075 1.00 90.94 371 VAL A O 1
ATOM 2777 N N . GLN A 1 372 ? -18.277 5.139 5.670 1.00 90.69 372 GLN A N 1
ATOM 2778 C CA . GLN A 1 372 ? -18.721 6.438 6.172 1.00 90.69 372 GLN A CA 1
ATOM 2779 C C . GLN A 1 372 ? -19.193 6.350 7.641 1.00 90.69 372 GLN A C 1
ATOM 2781 O O . GLN A 1 372 ? -20.008 5.474 7.961 1.00 90.69 372 GLN A O 1
ATOM 2786 N N . PRO A 1 373 ? -18.747 7.253 8.540 1.00 88.81 373 PRO A N 1
ATOM 2787 C CA . PRO A 1 373 ? -19.094 7.215 9.967 1.00 88.81 373 PRO A CA 1
ATOM 2788 C C . PRO A 1 373 ? -20.597 7.259 10.250 1.00 88.81 373 PRO A C 1
ATOM 2790 O O . PRO A 1 373 ? -21.091 6.548 11.125 1.00 88.81 373 PRO A O 1
ATOM 2793 N N . THR A 1 374 ? -21.336 8.060 9.481 1.00 89.38 374 THR A N 1
ATOM 2794 C CA . THR A 1 374 ? -22.792 8.234 9.594 1.00 89.38 374 THR A CA 1
ATOM 2795 C C . THR A 1 374 ? -23.546 6.948 9.256 1.00 89.38 374 THR A C 1
ATOM 2797 O O . THR A 1 374 ? -24.381 6.496 10.042 1.00 89.38 374 THR A O 1
ATOM 2800 N N . GLU A 1 375 ? -23.199 6.303 8.137 1.00 89.25 375 GLU A N 1
ATOM 2801 C CA . GLU A 1 375 ? -23.713 4.978 7.781 1.00 89.25 375 GLU A CA 1
ATOM 2802 C C . GLU A 1 375 ? -23.388 3.938 8.856 1.00 89.25 375 GLU A C 1
ATOM 2804 O O . GLU A 1 375 ? -24.227 3.096 9.181 1.00 89.25 375 GLU A O 1
ATOM 2809 N N . LEU A 1 376 ? -22.161 3.957 9.383 1.00 88.94 376 LEU A N 1
ATOM 2810 C CA . LEU A 1 376 ? -21.700 2.972 10.353 1.00 88.94 376 LEU A CA 1
ATOM 2811 C C . LEU A 1 376 ? -22.429 3.109 11.696 1.00 88.94 376 LEU A C 1
ATOM 2813 O O . LEU A 1 376 ? -22.914 2.107 12.224 1.00 88.94 376 LEU A O 1
ATOM 2817 N N . ALA A 1 377 ? -22.573 4.332 12.207 1.00 89.69 377 ALA A N 1
ATOM 2818 C CA . ALA A 1 377 ? -23.345 4.629 13.410 1.00 89.69 37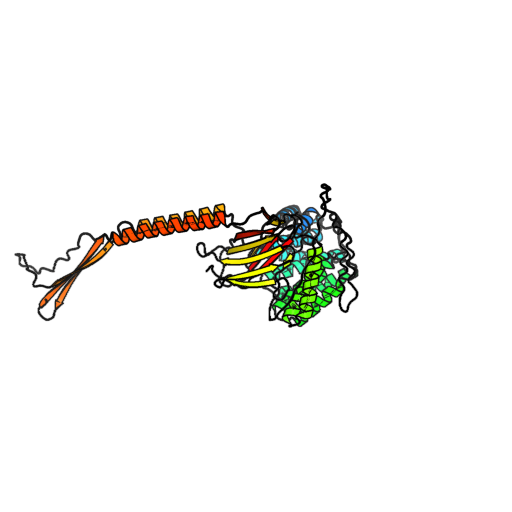7 ALA A CA 1
ATOM 2819 C C . ALA A 1 377 ? -24.796 4.119 13.284 1.00 89.69 377 ALA A C 1
ATOM 2821 O O . ALA A 1 377 ? -25.247 3.331 14.119 1.00 89.69 377 ALA A O 1
ATOM 2822 N N . ALA A 1 378 ? -25.477 4.443 12.177 1.00 90.06 378 ALA A N 1
ATOM 2823 C CA . ALA A 1 378 ? -26.841 3.981 11.910 1.00 90.06 378 ALA A CA 1
ATOM 2824 C C . ALA A 1 378 ? -26.942 2.445 11.762 1.00 90.06 378 ALA A C 1
ATOM 2826 O O . ALA A 1 378 ? -27.886 1.822 12.257 1.00 90.06 378 ALA A O 1
ATOM 2827 N N . LYS A 1 379 ? -25.955 1.795 11.124 1.00 88.62 379 LYS A N 1
ATOM 2828 C CA . LYS A 1 379 ? -25.871 0.323 11.025 1.00 88.62 379 LYS A CA 1
ATOM 2829 C C . LYS A 1 379 ? -25.681 -0.336 12.399 1.00 88.62 379 LYS A C 1
ATOM 2831 O O . LYS A 1 379 ? -26.238 -1.412 12.627 1.00 88.62 379 LYS A O 1
ATOM 2836 N N . VAL A 1 380 ? -24.930 0.289 13.312 1.00 88.31 380 VAL A N 1
ATOM 2837 C CA . VAL A 1 380 ? -24.731 -0.185 14.695 1.00 88.31 380 VAL A CA 1
ATOM 2838 C C . VAL A 1 380 ? -26.006 -0.024 15.524 1.00 88.31 380 VAL A C 1
ATOM 2840 O O . VAL A 1 380 ? -26.446 -1.005 16.125 1.00 88.31 380 VAL A O 1
ATOM 2843 N N . GLU A 1 381 ? -26.644 1.149 15.496 1.00 90.69 381 GLU A N 1
ATOM 2844 C CA . GLU A 1 381 ? -27.921 1.407 16.180 1.00 90.69 381 GLU A CA 1
ATOM 2845 C C . GLU A 1 381 ? -29.007 0.422 15.726 1.00 90.69 381 GLU A C 1
ATOM 2847 O O . GLU A 1 381 ? -29.599 -0.262 16.561 1.00 90.69 381 GLU A O 1
ATOM 2852 N N . LYS A 1 382 ? -29.185 0.232 14.411 1.00 91.31 382 LYS A N 1
ATOM 2853 C CA . LYS A 1 382 ? -30.163 -0.718 13.854 1.00 91.31 382 LYS A CA 1
ATOM 2854 C C . LYS A 1 382 ? -29.874 -2.178 14.245 1.00 91.31 382 LYS A C 1
ATOM 2856 O O . LYS A 1 382 ? -30.805 -2.929 14.546 1.00 91.31 382 LYS A O 1
ATOM 2861 N N . LYS A 1 383 ? -28.599 -2.600 14.294 1.00 88.56 383 LYS A N 1
ATOM 2862 C CA . LYS A 1 383 ? -28.207 -3.940 14.794 1.00 88.56 383 LYS A CA 1
ATOM 2863 C C . LYS A 1 383 ? -28.481 -4.097 16.296 1.00 88.56 383 LYS A C 1
ATOM 2865 O O . LYS A 1 383 ? -28.866 -5.186 16.722 1.00 88.56 383 LYS A O 1
ATOM 2870 N N . ALA A 1 384 ? -28.276 -3.051 17.096 1.00 89.44 384 ALA A N 1
ATOM 2871 C CA . ALA A 1 384 ? -28.542 -3.071 18.532 1.00 89.44 384 ALA A CA 1
ATOM 2872 C C . ALA A 1 384 ? -30.048 -3.098 18.831 1.00 89.44 384 ALA A C 1
ATOM 2874 O O . ALA A 1 384 ? -30.505 -3.945 19.596 1.00 89.44 384 ALA A O 1
ATOM 2875 N N . GLU A 1 385 ? -30.833 -2.249 18.167 1.00 91.88 385 GLU A N 1
ATOM 2876 C CA . GLU A 1 385 ? -32.291 -2.203 18.289 1.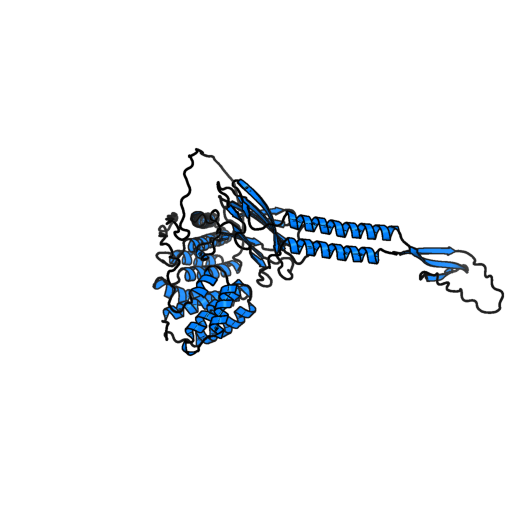00 91.88 385 GLU A CA 1
ATOM 2877 C C . GLU A 1 385 ? -32.939 -3.537 17.883 1.00 91.88 385 GLU A C 1
ATOM 2879 O O . GLU A 1 385 ? -33.775 -4.064 18.616 1.00 91.88 385 GLU A O 1
ATOM 2884 N N . GLY A 1 386 ? -32.505 -4.141 16.768 1.00 91.75 386 GLY A N 1
ATOM 2885 C CA . GLY A 1 386 ? -32.986 -5.456 16.334 1.00 91.75 386 GLY A CA 1
ATOM 2886 C C . GLY A 1 386 ? -32.697 -6.570 17.348 1.00 91.75 386 GLY A C 1
ATOM 2887 O O . GLY A 1 386 ? -33.565 -7.400 17.618 1.00 91.75 386 GLY A O 1
ATOM 2888 N N . LYS A 1 387 ? -31.512 -6.563 17.976 1.00 90.25 387 LYS A N 1
ATOM 2889 C CA . LYS A 1 387 ? -31.182 -7.487 19.077 1.00 90.25 387 LYS A CA 1
ATOM 2890 C C . LYS A 1 387 ? -32.021 -7.214 20.328 1.00 90.25 387 LYS A C 1
ATOM 2892 O O . LYS A 1 387 ? -32.512 -8.157 20.937 1.00 90.25 387 LYS A O 1
ATOM 2897 N N . ALA A 1 388 ? -32.217 -5.949 20.696 1.00 91.69 388 ALA A N 1
ATOM 2898 C CA . ALA A 1 388 ? -33.043 -5.567 21.838 1.00 91.69 388 ALA A CA 1
ATOM 2899 C C . ALA A 1 388 ? -34.513 -5.980 21.643 1.00 91.69 388 ALA A C 1
ATOM 2901 O O . ALA A 1 388 ? -35.127 -6.496 22.572 1.00 91.69 388 ALA A O 1
ATOM 2902 N N . LYS A 1 389 ? -35.063 -5.832 20.430 1.00 93.00 389 LYS A N 1
ATOM 2903 C CA . LYS A 1 389 ? -36.400 -6.328 20.060 1.00 93.00 389 LYS A CA 1
ATOM 2904 C C . LYS A 1 389 ? -36.512 -7.849 20.216 1.00 93.00 389 LYS A C 1
ATOM 2906 O O . LYS A 1 389 ? -37.441 -8.303 20.874 1.00 93.00 389 LYS A O 1
ATOM 2911 N N . TRP A 1 390 ? -35.543 -8.622 19.717 1.00 90.62 390 TRP A N 1
ATOM 2912 C CA . TRP A 1 390 ? -35.507 -10.081 19.914 1.00 90.62 390 TRP A CA 1
ATOM 2913 C C . TRP A 1 390 ? -35.413 -10.504 21.389 1.00 90.62 390 TRP A C 1
ATOM 2915 O O . TRP A 1 390 ? -36.072 -11.460 21.786 1.00 90.62 390 TRP A O 1
ATOM 2925 N N . VAL A 1 391 ? -34.625 -9.801 22.212 1.00 90.62 391 VAL A N 1
ATOM 2926 C CA . VAL A 1 391 ? -34.505 -10.106 23.653 1.00 90.62 391 VAL A CA 1
ATOM 2927 C C . VAL A 1 391 ? -35.778 -9.736 24.424 1.00 90.62 391 VAL A C 1
ATOM 2929 O O . VAL A 1 391 ? -36.163 -10.479 25.319 1.00 90.62 391 VAL A O 1
ATOM 2932 N N . ARG A 1 392 ? -36.473 -8.647 24.058 1.00 90.88 392 ARG A N 1
ATOM 2933 C CA . ARG A 1 392 ? -37.807 -8.328 24.610 1.00 90.88 392 ARG A CA 1
ATOM 2934 C C . ARG A 1 392 ? -38.831 -9.397 24.216 1.00 90.88 392 ARG A C 1
ATOM 2936 O O . ARG A 1 392 ? -39.531 -9.891 25.086 1.00 90.88 392 ARG A O 1
ATOM 2943 N N . PHE A 1 393 ? -38.856 -9.806 22.945 1.00 90.88 393 PHE A N 1
ATOM 2944 C CA . PHE A 1 393 ? -39.786 -10.817 22.428 1.00 90.88 393 PHE A CA 1
ATOM 2945 C C . PHE A 1 393 ? -39.666 -12.175 23.139 1.00 90.88 393 PHE A C 1
ATOM 2947 O O . PHE A 1 393 ? -40.677 -12.723 23.555 1.00 90.88 393 PHE A O 1
ATOM 2954 N N . TRP A 1 394 ? -38.448 -12.699 23.332 1.00 86.62 394 TRP A N 1
ATOM 2955 C CA . TRP A 1 394 ? -38.239 -13.959 24.070 1.00 86.62 394 TRP A CA 1
ATOM 2956 C C . TRP A 1 394 ? -38.280 -13.812 25.599 1.00 86.62 394 TRP A C 1
ATOM 2958 O O . TRP A 1 394 ? -38.355 -14.815 26.303 1.00 86.62 394 TRP A O 1
ATOM 2968 N N . GLY A 1 395 ? -38.176 -12.588 26.123 1.00 84.88 395 GLY A N 1
ATOM 2969 C CA . GLY A 1 395 ? -38.292 -12.304 27.555 1.00 84.88 395 GLY A CA 1
ATOM 2970 C C . GLY A 1 395 ? -39.731 -12.126 28.032 1.00 84.88 395 GLY A C 1
ATOM 2971 O O . GLY A 1 395 ? -40.026 -12.405 29.192 1.00 84.88 395 GLY A O 1
ATOM 2972 N N . GLN A 1 396 ? -40.611 -11.665 27.141 1.00 84.38 396 GLN A N 1
ATOM 2973 C CA . GLN A 1 396 ? -42.021 -11.441 27.423 1.00 84.38 396 GLN A CA 1
ATOM 2974 C C . GLN A 1 396 ? -42.734 -12.773 27.682 1.00 84.38 396 GLN A C 1
ATOM 2976 O O . GLN A 1 396 ? -42.699 -13.673 26.845 1.00 84.38 396 GLN A O 1
ATOM 2981 N N . GLY A 1 397 ? -43.393 -12.898 28.836 1.00 80.62 397 GLY A N 1
ATOM 2982 C CA . GLY A 1 397 ? -44.057 -14.148 29.226 1.00 80.62 397 GLY A CA 1
ATOM 2983 C C . GLY A 1 397 ? -43.100 -15.298 29.574 1.00 80.62 397 GLY A C 1
ATOM 2984 O O . GLY A 1 397 ? -43.485 -16.462 29.462 1.00 80.62 397 GLY A O 1
ATOM 2985 N N . ALA A 1 398 ? -41.865 -14.999 29.993 1.00 81.00 398 ALA A N 1
ATOM 2986 C CA . ALA A 1 398 ? -40.930 -16.004 30.498 1.00 81.00 398 ALA A CA 1
ATOM 2987 C C . ALA A 1 398 ? -41.536 -16.826 31.655 1.00 81.00 398 ALA A C 1
ATOM 2989 O O . ALA A 1 398 ? -42.174 -16.275 32.554 1.00 81.00 398 ALA A O 1
ATOM 2990 N N . THR A 1 399 ? -41.295 -18.141 31.670 1.00 81.44 399 THR A N 1
ATOM 2991 C CA . THR A 1 399 ? -41.784 -19.055 32.716 1.00 81.44 399 THR A CA 1
ATOM 2992 C C . THR A 1 399 ? -40.656 -19.819 33.399 1.00 81.44 399 THR A C 1
ATOM 2994 O O . THR A 1 399 ? -39.720 -20.275 32.744 1.00 81.44 399 THR A O 1
ATOM 2997 N N . GLN A 1 400 ? -40.800 -20.042 34.703 1.00 81.31 400 GLN A N 1
ATOM 2998 C CA . GLN A 1 400 ? -39.998 -20.973 35.493 1.00 81.31 400 GLN A CA 1
ATOM 2999 C C . GLN A 1 400 ? -40.768 -22.271 35.757 1.00 81.31 400 GLN A C 1
ATOM 3001 O O . GLN A 1 400 ? -41.984 -22.262 35.962 1.00 81.31 400 GLN A O 1
ATOM 3006 N N . THR A 1 401 ? -40.047 -23.390 35.804 1.00 80.56 401 THR A N 1
ATOM 3007 C CA . THR A 1 401 ? -40.615 -24.693 36.162 1.00 80.56 401 THR A CA 1
ATOM 3008 C C . THR A 1 401 ? -40.592 -24.872 37.675 1.00 80.56 401 THR A C 1
ATOM 3010 O O . THR A 1 401 ? -39.524 -25.010 38.268 1.00 80.56 401 THR A O 1
ATOM 3013 N N . VAL A 1 402 ? -41.767 -24.905 38.300 1.00 75.56 402 VAL A N 1
ATOM 3014 C CA . VAL A 1 402 ? -41.927 -25.200 39.729 1.00 75.56 402 VAL A CA 1
ATOM 3015 C C . VAL A 1 402 ? -42.222 -26.689 39.890 1.00 75.56 402 VAL A C 1
ATOM 3017 O O . VAL A 1 402 ? -43.186 -27.195 39.313 1.00 75.56 402 VAL A O 1
ATOM 3020 N N . SER A 1 403 ? -41.398 -27.397 40.664 1.00 76.94 403 SER A N 1
ATOM 3021 C CA . SER A 1 403 ? -41.588 -28.807 41.012 1.00 76.94 403 SER A CA 1
ATOM 3022 C C . SER A 1 403 ? -42.115 -28.951 42.441 1.00 76.94 403 SER A C 1
ATOM 3024 O O . SER A 1 403 ? -41.450 -28.581 43.405 1.00 76.94 403 SER A O 1
ATOM 3026 N N . SER A 1 404 ? -43.305 -29.532 42.586 1.00 71.31 404 SER A N 1
ATOM 3027 C CA . SER A 1 404 ? -43.819 -29.995 43.878 1.00 71.31 404 SER A CA 1
ATOM 3028 C C . SER A 1 404 ? -43.627 -31.506 44.008 1.00 71.31 404 SER A C 1
ATOM 3030 O O . SER A 1 404 ? -43.741 -32.241 43.025 1.00 71.31 404 SER A O 1
ATOM 3032 N N . THR A 1 405 ? -43.332 -31.961 45.225 1.00 65.12 405 THR A N 1
ATOM 3033 C CA . THR A 1 405 ? -43.290 -33.382 45.593 1.00 65.12 405 THR A CA 1
ATOM 3034 C C . THR A 1 405 ? -44.230 -33.584 46.770 1.00 65.12 405 THR A C 1
ATOM 3036 O O . THR A 1 405 ? -44.012 -33.018 47.838 1.00 65.12 405 THR A O 1
ATOM 3039 N N . THR A 1 406 ? -45.291 -34.364 46.582 1.00 64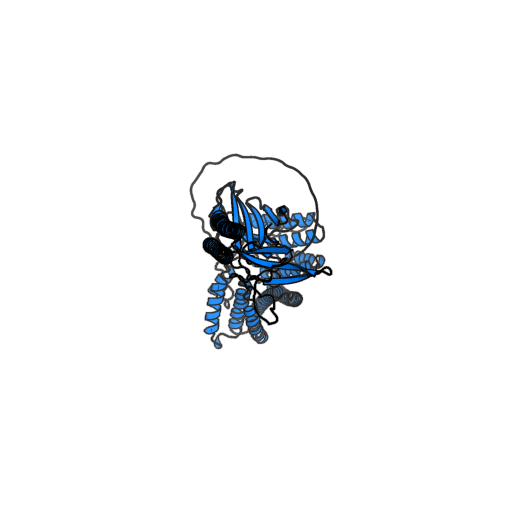.81 406 THR A N 1
ATOM 3040 C CA . THR A 1 406 ? -46.230 -34.727 47.650 1.00 64.81 406 THR A CA 1
ATOM 3041 C C . THR A 1 406 ? -46.005 -36.181 48.047 1.00 64.81 406 THR A C 1
ATOM 3043 O O . THR A 1 406 ? -45.975 -37.071 47.196 1.00 64.81 406 THR A O 1
ATOM 3046 N N . MET A 1 407 ? -45.831 -36.410 49.347 1.00 50.78 407 MET A N 1
ATOM 3047 C CA . MET A 1 407 ? -45.612 -37.724 49.948 1.00 50.78 407 MET A CA 1
ATOM 3048 C C . MET A 1 407 ? -46.726 -38.001 50.953 1.00 50.78 407 MET A C 1
ATOM 3050 O O . MET A 1 407 ? -46.922 -37.220 51.884 1.00 50.78 407 MET A O 1
ATOM 3054 N N . GLY A 1 408 ? -47.455 -39.100 50.773 1.00 59.16 408 GLY A N 1
ATOM 3055 C CA . GLY A 1 408 ? -48.527 -39.485 51.687 1.00 59.16 408 GLY A CA 1
ATOM 3056 C C . GLY A 1 408 ? -49.479 -40.527 51.109 1.00 59.16 408 GLY A C 1
ATOM 3057 O O . GLY A 1 408 ? -49.494 -40.799 49.908 1.00 59.16 408 GLY A O 1
ATOM 3058 N N . ASN A 1 409 ? -50.296 -41.112 51.983 1.00 51.47 409 ASN A N 1
ATOM 3059 C CA . ASN A 1 409 ? -51.311 -42.088 51.602 1.00 51.47 409 ASN A CA 1
ATOM 3060 C C . ASN A 1 409 ? -52.523 -41.367 50.979 1.00 51.47 409 ASN A C 1
ATOM 3062 O O . ASN A 1 409 ? -53.349 -40.801 51.696 1.00 51.47 409 ASN A O 1
ATOM 3066 N N . MET A 1 410 ? -52.593 -41.323 49.645 1.00 50.66 410 MET A N 1
ATOM 3067 C CA . MET A 1 410 ? -53.602 -40.542 48.916 1.00 50.66 410 MET A CA 1
ATOM 3068 C C . MET A 1 410 ? -55.020 -41.121 49.112 1.00 50.66 410 MET A C 1
ATOM 3070 O O . MET A 1 410 ? -55.232 -42.302 48.826 1.00 50.66 410 MET A O 1
ATOM 3074 N N . PRO A 1 411 ? -56.019 -40.325 49.544 1.00 43.62 411 PRO A N 1
ATOM 3075 C CA . PRO A 1 411 ? -57.376 -40.820 49.758 1.00 43.62 411 PRO A CA 1
ATOM 3076 C C . PRO A 1 411 ? -58.108 -41.049 48.425 1.00 43.62 411 PRO A C 1
ATOM 3078 O O . PRO A 1 411 ? -58.514 -40.106 47.747 1.00 43.62 411 PRO A O 1
ATOM 3081 N N . MET A 1 412 ? -58.312 -42.320 48.069 1.00 41.53 412 MET A N 1
ATOM 3082 C CA . MET A 1 412 ? -59.136 -42.747 46.930 1.00 41.53 412 MET A CA 1
ATOM 3083 C C . MET A 1 412 ? -60.626 -42.444 47.176 1.00 41.53 412 MET A C 1
ATOM 3085 O O . MET A 1 412 ? -61.368 -43.277 47.692 1.00 41.53 412 MET A O 1
ATOM 3089 N N . TYR A 1 413 ? -61.077 -41.251 46.782 1.00 41.53 413 TYR A N 1
ATOM 3090 C CA . TYR A 1 413 ? -62.501 -40.911 46.712 1.00 41.53 413 TYR A CA 1
ATOM 3091 C C . TYR A 1 413 ? -63.063 -41.216 45.318 1.00 41.53 413 TYR A C 1
ATOM 3093 O O . TYR A 1 413 ? -62.966 -40.407 44.399 1.00 41.53 413 TYR A O 1
ATOM 3101 N N . GLY A 1 414 ? -63.676 -42.393 45.176 1.00 36.09 414 GLY A N 1
ATOM 3102 C CA . GLY A 1 414 ? -64.370 -42.810 43.959 1.00 36.09 414 GLY A CA 1
ATOM 3103 C C . GLY A 1 414 ? -65.124 -44.124 44.156 1.00 36.09 414 GLY A C 1
ATOM 3104 O O . GLY A 1 414 ? -64.515 -45.187 44.225 1.00 36.09 414 GLY A O 1
ATOM 3105 N N . TYR A 1 415 ? -66.454 -44.061 44.245 1.00 38.53 415 TYR A N 1
ATOM 3106 C CA . TYR A 1 415 ? -67.313 -45.249 44.249 1.00 38.53 415 TYR A CA 1
ATOM 3107 C C . TYR A 1 415 ? -67.436 -45.797 42.818 1.00 38.53 415 TYR A C 1
ATOM 3109 O O . TYR A 1 415 ? -67.980 -45.120 41.949 1.00 38.53 415 TYR A O 1
ATOM 3117 N N . GLY A 1 416 ? -66.971 -47.024 42.572 1.00 34.25 416 GLY A N 1
ATOM 3118 C CA . GLY A 1 416 ? -67.163 -47.704 41.287 1.00 34.25 416 GLY A CA 1
ATOM 3119 C C . GLY A 1 416 ? -66.199 -48.869 41.065 1.00 34.25 416 GLY A C 1
ATOM 3120 O O . GLY A 1 416 ? -64.994 -48.732 41.249 1.00 34.25 416 GLY A O 1
ATOM 3121 N N . TYR A 1 417 ? -66.725 -50.023 40.651 1.00 34.31 417 TYR A N 1
ATOM 3122 C CA . TYR A 1 417 ? -65.914 -51.181 40.261 1.00 34.31 417 TYR A CA 1
ATOM 3123 C C . TYR A 1 417 ? -65.239 -50.914 38.904 1.00 34.31 417 TYR A C 1
ATOM 3125 O O . TYR A 1 417 ? -65.909 -50.854 37.875 1.00 34.31 417 TYR A O 1
ATOM 3133 N N . GLY A 1 418 ? -63.915 -50.768 38.894 1.00 32.69 418 GLY A N 1
ATOM 3134 C CA . GLY A 1 418 ? -63.123 -50.569 37.678 1.00 32.69 418 GLY A CA 1
ATOM 3135 C C . GLY A 1 418 ? -61.717 -50.070 38.006 1.00 32.69 418 GLY A C 1
ATOM 3136 O O . GLY A 1 418 ? -61.544 -49.256 38.908 1.00 32.69 418 GLY A O 1
ATOM 3137 N N . GLY A 1 419 ? -60.696 -50.578 37.312 1.00 36.56 419 GLY A N 1
ATOM 3138 C CA . GLY A 1 419 ? -59.293 -50.272 37.612 1.00 36.56 419 GLY A CA 1
ATOM 3139 C C . GLY A 1 419 ? -58.927 -48.810 37.345 1.00 36.56 419 GLY A C 1
ATOM 3140 O O . GLY A 1 419 ? -58.576 -48.453 36.223 1.00 36.56 419 GLY A O 1
ATOM 3141 N N . GLY A 1 420 ? -58.979 -47.971 38.381 1.00 35.06 420 GLY A N 1
ATOM 3142 C CA . GLY A 1 420 ? -58.591 -46.565 38.306 1.00 35.06 420 GLY A CA 1
ATOM 3143 C C . GLY A 1 420 ? -57.085 -46.382 38.118 1.00 35.06 420 GLY A C 1
ATOM 3144 O O . GLY A 1 420 ? -56.327 -46.392 39.089 1.00 35.06 420 GLY A O 1
ATOM 3145 N N . TYR A 1 421 ? -56.652 -46.155 36.877 1.00 42.47 421 TYR A N 1
ATOM 3146 C CA . TYR A 1 421 ? -55.358 -45.524 36.612 1.00 42.47 421 TYR A CA 1
ATOM 3147 C C . TYR A 1 421 ? -55.344 -44.128 37.264 1.00 42.47 421 TYR A C 1
ATOM 3149 O O . TYR A 1 421 ? -56.345 -43.413 37.154 1.00 42.47 421 TYR A O 1
ATOM 3157 N N . PRO A 1 422 ? -54.248 -43.705 37.926 1.00 46.25 422 PRO A N 1
ATOM 3158 C CA . PRO A 1 422 ? -54.159 -42.353 38.466 1.00 46.25 422 PRO A CA 1
ATOM 3159 C C . PRO A 1 422 ? -54.272 -41.360 37.308 1.00 46.25 422 PRO A C 1
ATOM 3161 O O . PRO A 1 422 ? -53.488 -41.419 36.357 1.00 46.25 422 PRO A O 1
ATOM 3164 N N . MET A 1 423 ? -55.275 -40.480 37.354 1.00 41.25 423 MET A N 1
ATOM 3165 C CA . MET A 1 423 ? -55.512 -39.547 36.256 1.00 41.25 423 MET A CA 1
ATOM 3166 C C . MET A 1 423 ? -54.317 -38.607 36.107 1.00 41.25 423 MET A C 1
ATOM 3168 O O . MET A 1 423 ? -53.972 -37.871 37.030 1.00 41.25 423 MET A O 1
ATOM 3172 N N . ASN A 1 424 ? -53.699 -38.630 34.925 1.00 44.66 424 ASN A N 1
ATOM 3173 C CA . ASN A 1 424 ? -52.647 -37.699 34.541 1.00 44.66 424 ASN A CA 1
ATOM 3174 C C . ASN A 1 424 ? -53.268 -36.307 34.361 1.00 44.66 424 ASN A C 1
ATOM 3176 O O . ASN A 1 424 ? -53.695 -35.934 33.268 1.00 44.66 424 ASN A O 1
ATOM 3180 N N . SER A 1 425 ? -53.373 -35.565 35.462 1.00 47.47 425 SER A N 1
ATOM 3181 C CA . SER A 1 425 ? -53.909 -34.211 35.489 1.00 47.47 425 SER A CA 1
ATOM 3182 C C . SER A 1 425 ? -52.933 -33.265 34.789 1.00 47.47 425 SER A C 1
ATOM 3184 O O . SER A 1 425 ? -52.059 -32.671 35.423 1.00 47.47 425 SER A O 1
ATOM 3186 N N . SER A 1 426 ? -53.071 -33.131 33.469 1.00 44.78 426 SER A N 1
ATOM 3187 C CA . SER A 1 426 ? -52.384 -32.097 32.699 1.00 44.78 426 SER A CA 1
ATOM 3188 C C . SER A 1 426 ? -52.854 -30.724 33.174 1.00 44.78 426 SER A C 1
ATOM 3190 O O . SER A 1 426 ? -53.905 -30.230 32.770 1.00 44.78 426 SER A O 1
ATOM 3192 N N . PHE A 1 427 ? -52.074 -30.116 34.067 1.00 51.19 427 PHE A N 1
ATOM 3193 C CA . PHE A 1 427 ? -52.275 -28.735 34.487 1.00 51.19 427 PHE A CA 1
ATOM 3194 C C . PHE A 1 427 ? -52.225 -27.811 33.265 1.00 51.19 427 PHE A C 1
ATOM 3196 O O . PHE A 1 427 ? -51.467 -28.057 32.325 1.00 51.19 427 PHE A O 1
ATOM 3203 N N . TYR A 1 428 ? -52.992 -26.718 33.312 1.00 42.66 428 TYR A N 1
ATOM 3204 C CA . TYR A 1 428 ? -53.298 -25.816 32.187 1.00 42.66 428 TYR A CA 1
ATOM 3205 C C . TYR A 1 428 ? -52.095 -25.046 31.585 1.00 42.66 428 TYR A C 1
ATOM 3207 O O . TYR A 1 428 ? -52.282 -24.098 30.830 1.00 42.66 428 TYR A O 1
ATOM 3215 N N . ASN A 1 429 ? -50.861 -25.433 31.925 1.00 49.41 429 ASN A N 1
ATOM 3216 C CA . ASN A 1 429 ? -49.610 -24.851 31.441 1.00 49.41 429 ASN A CA 1
ATOM 3217 C C . ASN A 1 429 ? -48.512 -25.923 31.217 1.00 49.41 429 ASN A C 1
ATOM 3219 O O . ASN A 1 429 ? -47.372 -25.774 31.659 1.00 49.41 429 ASN A O 1
ATOM 3223 N N . GLY A 1 430 ? -48.878 -27.053 30.595 1.00 51.97 430 GLY A N 1
ATOM 3224 C CA . GLY A 1 430 ? -47.933 -28.077 30.112 1.00 51.97 430 GLY A CA 1
ATOM 3225 C C . GLY A 1 430 ? -47.206 -28.893 31.191 1.00 51.97 430 GLY A C 1
ATOM 3226 O O . GLY A 1 430 ? -46.131 -29.430 30.931 1.00 51.97 430 GLY A O 1
ATOM 3227 N N . GLY A 1 431 ? -47.755 -28.961 32.406 1.00 54.25 431 GLY A N 1
ATOM 3228 C CA . GLY A 1 431 ? -47.127 -29.644 33.539 1.00 54.25 431 GLY A CA 1
ATOM 3229 C C . GLY A 1 431 ? -47.148 -31.172 33.431 1.00 54.25 431 GLY A C 1
ATOM 3230 O O . GLY A 1 431 ? -48.187 -31.753 33.117 1.00 54.25 431 GLY A O 1
ATOM 3231 N N . MET A 1 432 ? -46.024 -31.831 33.735 1.00 56.91 432 MET A N 1
ATOM 3232 C CA . MET A 1 432 ? -45.948 -33.295 33.803 1.00 56.91 432 MET A CA 1
ATOM 3233 C C . MET A 1 432 ? -46.154 -33.772 35.243 1.00 56.91 432 MET A C 1
ATOM 3235 O O . MET A 1 432 ? -45.515 -33.268 36.168 1.00 56.91 432 MET A O 1
ATOM 3239 N N . THR A 1 433 ? -47.000 -34.788 35.427 1.00 58.12 433 THR A N 1
ATOM 3240 C CA . THR A 1 433 ? -47.081 -35.544 36.686 1.00 58.12 433 THR A CA 1
ATOM 3241 C C . THR A 1 433 ? -46.469 -36.928 36.517 1.00 58.12 433 THR A C 1
ATOM 3243 O O . THR A 1 433 ? -46.687 -37.597 35.507 1.00 58.12 433 THR A O 1
ATOM 3246 N N . SER A 1 434 ? -45.687 -37.362 37.503 1.00 59.00 434 SER A N 1
ATOM 3247 C CA . SER A 1 434 ? -45.158 -38.722 37.578 1.00 59.00 434 SER A CA 1
ATOM 3248 C C . SER A 1 434 ? -45.352 -39.291 38.980 1.00 59.00 434 SER A C 1
ATOM 3250 O O . SER A 1 434 ? -45.191 -38.610 39.995 1.00 59.00 434 SER A O 1
ATOM 3252 N N . PHE A 1 435 ? -45.741 -40.562 39.025 1.00 64.50 435 PHE A N 1
ATOM 3253 C CA . PHE A 1 435 ? -46.063 -41.279 40.253 1.00 64.50 435 PHE A CA 1
ATOM 3254 C C . PHE A 1 435 ? -45.041 -42.392 40.456 1.00 64.50 435 PHE A C 1
ATOM 3256 O O . PHE A 1 435 ? -44.791 -43.181 39.545 1.00 64.50 435 PHE A O 1
ATOM 3263 N N . SER A 1 436 ? -44.474 -42.475 41.656 1.00 60.53 436 SER A N 1
ATOM 3264 C CA . SER A 1 436 ? -43.572 -43.554 42.057 1.00 60.53 436 SER A CA 1
ATOM 3265 C C . SER A 1 436 ? -44.059 -44.177 43.362 1.00 60.53 436 SER A C 1
ATOM 3267 O O . SER A 1 436 ? -44.572 -43.471 44.231 1.00 60.53 436 SER A O 1
ATOM 3269 N N . ARG A 1 437 ? -43.900 -45.496 43.516 1.00 60.91 437 ARG A N 1
ATOM 3270 C CA . ARG A 1 437 ? -44.103 -46.186 44.798 1.00 60.91 437 ARG A CA 1
ATOM 3271 C C . ARG A 1 437 ? -42.755 -46.609 45.361 1.00 60.91 437 ARG A C 1
ATOM 3273 O O . ARG A 1 437 ? -41.943 -47.178 44.632 1.00 60.91 437 ARG A O 1
ATOM 3280 N N . ASN A 1 438 ? -42.525 -46.386 46.653 1.00 62.50 438 ASN A N 1
ATOM 3281 C CA . ASN A 1 438 ? -41.369 -46.983 47.323 1.00 62.50 438 ASN A CA 1
ATOM 3282 C C . ASN A 1 438 ? -41.644 -48.461 47.688 1.00 62.50 438 ASN A C 1
ATOM 3284 O O . ASN A 1 438 ? -42.750 -48.974 47.508 1.00 62.50 438 ASN A O 1
ATOM 3288 N N . ARG A 1 439 ? -40.636 -49.157 48.233 1.00 58.16 439 ARG A N 1
ATOM 3289 C CA . ARG A 1 439 ? -40.759 -50.563 48.670 1.00 58.16 439 ARG A CA 1
ATOM 3290 C C . ARG A 1 439 ? -41.725 -50.791 49.842 1.00 58.16 439 ARG A C 1
ATOM 3292 O O . ARG A 1 439 ? -42.102 -51.936 50.066 1.00 58.16 439 ARG A O 1
ATOM 3299 N N . ASN A 1 440 ? -42.111 -49.737 50.559 1.00 66.06 440 ASN A N 1
ATOM 3300 C CA . ASN A 1 440 ? -42.972 -49.799 51.740 1.00 66.06 440 ASN A CA 1
ATOM 3301 C C . ASN A 1 440 ? -44.455 -49.560 51.393 1.00 66.06 440 ASN A C 1
ATOM 3303 O O . ASN A 1 440 ? -45.319 -49.784 52.234 1.00 66.06 440 ASN A O 1
ATOM 3307 N N . GLY A 1 441 ? -44.753 -49.141 50.156 1.00 62.34 441 GLY A N 1
ATOM 3308 C CA . GLY A 1 441 ? -46.108 -48.882 49.665 1.00 62.34 441 GLY A CA 1
ATOM 3309 C C . GLY A 1 441 ? -46.481 -47.401 49.565 1.00 62.34 441 GLY A C 1
ATOM 3310 O O . GLY A 1 441 ? -47.525 -47.099 48.989 1.00 62.34 441 GLY A O 1
ATOM 3311 N N . ASP A 1 442 ? -45.640 -46.480 50.050 1.00 60.72 442 ASP A N 1
ATOM 3312 C CA . ASP A 1 442 ? -45.931 -45.043 49.988 1.00 60.72 442 ASP A CA 1
ATOM 3313 C C . ASP A 1 442 ? -45.916 -44.534 48.542 1.00 60.72 442 ASP A C 1
ATOM 3315 O O . ASP A 1 442 ? -45.011 -44.856 47.760 1.00 60.72 442 ASP A O 1
ATOM 3319 N N . TYR A 1 443 ? -46.885 -43.679 48.212 1.00 62.81 443 TYR A N 1
ATOM 3320 C CA . TYR A 1 443 ? -46.909 -42.929 46.961 1.00 62.81 443 TYR A CA 1
ATOM 3321 C C . TYR A 1 443 ? -46.107 -41.630 47.073 1.00 62.81 443 TYR A C 1
ATOM 3323 O O . TYR A 1 443 ? -46.289 -40.830 47.992 1.00 62.81 443 TYR A O 1
ATOM 3331 N N . HIS A 1 444 ? -45.268 -41.407 46.064 1.00 62.69 444 HIS A N 1
ATOM 3332 C CA . HIS A 1 444 ? -44.581 -40.153 45.785 1.00 62.69 444 HIS A CA 1
ATOM 3333 C C . HIS A 1 444 ? -45.186 -39.581 44.503 1.00 62.69 444 HIS A C 1
ATOM 3335 O O . HIS A 1 444 ? -45.034 -40.174 43.430 1.00 62.69 444 HIS A O 1
ATOM 3341 N N . GLN A 1 445 ? -45.885 -38.452 44.609 1.00 66.38 445 GLN A N 1
ATOM 3342 C CA . GLN A 1 445 ? -46.362 -37.691 43.456 1.00 66.38 445 GLN A CA 1
ATOM 3343 C C . GLN A 1 445 ? -45.391 -36.543 43.187 1.00 66.38 445 GLN A C 1
ATOM 3345 O O . GLN A 1 445 ? -45.259 -35.633 44.005 1.00 66.38 445 GLN A O 1
ATOM 3350 N N . PHE A 1 446 ? -44.754 -36.563 42.020 1.00 60.97 446 PHE A N 1
ATOM 3351 C CA . PHE A 1 446 ? -43.992 -35.436 41.497 1.00 60.97 446 PHE A CA 1
ATOM 3352 C C . PHE A 1 446 ? -44.853 -34.700 40.469 1.00 60.97 446 PHE A C 1
ATOM 3354 O O . PHE A 1 446 ? -45.411 -35.317 39.561 1.00 60.97 446 PHE A O 1
ATOM 3361 N N . SER A 1 447 ? -44.960 -33.380 40.595 1.00 67.50 447 SER A N 1
ATOM 3362 C CA . SER A 1 447 ? -45.671 -32.531 39.636 1.00 67.50 447 SER A CA 1
ATOM 3363 C C . SER A 1 447 ? -44.817 -31.328 39.263 1.00 67.50 447 SER A C 1
ATOM 3365 O O . SER A 1 447 ? -44.477 -30.524 40.136 1.00 67.50 447 SER A O 1
ATOM 3367 N N . THR A 1 448 ? -44.500 -31.173 37.980 1.00 69.81 448 THR A N 1
ATOM 3368 C CA . THR A 1 448 ? -43.932 -29.930 37.449 1.00 69.81 448 THR A CA 1
ATOM 3369 C C . THR A 1 448 ? -45.033 -29.061 36.854 1.00 69.81 448 THR A C 1
ATOM 3371 O O . THR A 1 448 ? -45.982 -29.567 36.259 1.00 69.81 448 THR A O 1
ATOM 3374 N N . MET A 1 449 ? -44.908 -27.743 36.987 1.00 74.56 449 MET A N 1
ATOM 3375 C CA . MET A 1 449 ? -45.762 -26.769 36.304 1.00 74.56 449 MET A CA 1
ATOM 3376 C C . MET A 1 449 ? -44.937 -25.566 35.854 1.00 74.56 449 MET A C 1
ATOM 3378 O O . MET A 1 449 ? -44.014 -25.153 36.557 1.00 74.56 449 MET A O 1
ATOM 3382 N N . GLN A 1 450 ? -45.268 -24.990 34.698 1.00 77.44 450 GLN A N 1
ATOM 3383 C CA . GLN A 1 450 ? -44.717 -23.697 34.300 1.00 77.44 450 GLN A CA 1
ATOM 3384 C C . GLN A 1 450 ? -45.511 -22.574 34.977 1.00 77.44 450 GLN A C 1
ATOM 3386 O O . GLN A 1 450 ? -46.743 -22.563 34.948 1.00 77.44 450 GLN A O 1
ATOM 3391 N N . VAL A 1 451 ? -44.804 -21.621 35.576 1.00 80.38 451 VAL A N 1
ATOM 3392 C CA . VAL A 1 451 ? -45.358 -20.432 36.243 1.00 80.38 451 VAL A CA 1
ATOM 3393 C C . VAL A 1 451 ? -44.609 -19.208 35.708 1.00 80.38 451 VAL A C 1
ATOM 3395 O O . VAL A 1 451 ? -43.403 -19.325 35.491 1.00 80.38 451 VAL A O 1
ATOM 3398 N N . PRO A 1 452 ? -45.249 -18.045 35.480 1.00 84.75 452 PRO A N 1
ATOM 3399 C CA . PRO A 1 452 ? -44.536 -16.836 35.070 1.00 84.75 452 PRO A CA 1
ATOM 3400 C C . PRO A 1 452 ? -43.341 -16.510 35.984 1.00 84.75 452 PRO A C 1
ATOM 3402 O O . PRO A 1 452 ? -43.447 -16.574 37.211 1.00 84.75 452 PRO A O 1
ATOM 3405 N N . ASP A 1 453 ? -42.202 -16.160 35.384 1.00 86.75 453 ASP A N 1
ATOM 3406 C CA . ASP A 1 453 ? -41.010 -15.657 36.075 1.00 86.75 453 ASP A CA 1
ATOM 3407 C C . ASP A 1 453 ? -40.835 -14.155 35.768 1.00 86.75 453 ASP A C 1
ATOM 3409 O O . ASP A 1 453 ? -40.102 -13.788 34.840 1.00 86.75 453 ASP A O 1
ATOM 3413 N N . PRO A 1 454 ? -41.462 -13.259 36.559 1.00 86.06 454 PRO A N 1
ATOM 3414 C CA . PRO A 1 454 ? -41.299 -11.816 36.389 1.00 86.06 454 PRO A CA 1
ATOM 3415 C C . PRO A 1 454 ? -39.855 -11.352 36.642 1.00 86.06 454 PRO A C 1
ATOM 3417 O O . PRO A 1 454 ? -39.474 -10.264 36.214 1.00 86.06 454 PRO A O 1
ATOM 3420 N N . ILE A 1 455 ? -39.017 -12.164 37.299 1.00 87.25 455 ILE A N 1
ATOM 3421 C CA . ILE A 1 455 ? -37.601 -11.861 37.520 1.00 87.25 455 ILE A CA 1
ATOM 3422 C C . ILE A 1 455 ? -36.806 -12.179 36.244 1.00 87.25 455 ILE A C 1
ATOM 3424 O O . ILE A 1 455 ? -35.898 -11.428 35.891 1.00 87.25 455 ILE A O 1
ATOM 3428 N N . ALA A 1 456 ? -37.112 -13.258 35.513 1.00 85.00 456 ALA A N 1
ATOM 3429 C CA . ALA A 1 456 ? -36.551 -13.508 34.175 1.00 85.00 456 ALA A CA 1
ATOM 3430 C C . ALA A 1 456 ? -37.016 -12.460 33.162 1.00 85.00 456 ALA A C 1
ATOM 3432 O O . ALA A 1 456 ? -36.181 -11.921 32.436 1.00 85.00 456 ALA A O 1
ATOM 3433 N N . GLU A 1 457 ? -38.303 -12.112 33.168 1.00 87.81 457 GLU A N 1
ATOM 3434 C CA . GLU A 1 457 ? -38.860 -11.070 32.304 1.00 87.81 457 GLU A CA 1
ATOM 3435 C C . GLU A 1 457 ? -38.179 -9.713 32.565 1.00 87.81 457 GLU A C 1
ATOM 3437 O O . GLU A 1 457 ? -37.604 -9.121 31.648 1.00 87.81 457 GLU A O 1
ATOM 3442 N N . ALA A 1 458 ? -38.098 -9.263 33.825 1.00 89.50 458 ALA A N 1
ATOM 3443 C CA . ALA A 1 458 ? -37.386 -8.036 34.190 1.00 89.50 458 ALA A CA 1
ATOM 3444 C C . ALA A 1 458 ? -35.891 -8.074 33.810 1.00 89.50 458 ALA A C 1
ATOM 3446 O O . ALA A 1 458 ? -35.364 -7.092 33.277 1.00 89.50 458 ALA A O 1
ATOM 3447 N N . ARG A 1 459 ? -35.204 -9.213 34.008 1.00 91.12 459 ARG A N 1
ATOM 3448 C CA . ARG A 1 459 ? -33.812 -9.414 33.554 1.00 91.12 459 ARG A CA 1
ATOM 3449 C C . ARG A 1 459 ? -33.689 -9.291 32.031 1.00 91.12 459 ARG A C 1
ATOM 3451 O O . ARG A 1 459 ? -32.730 -8.681 31.557 1.00 91.12 459 ARG A O 1
ATOM 3458 N N . ALA A 1 460 ? -34.642 -9.816 31.261 1.00 89.31 460 ALA A N 1
ATOM 3459 C CA . ALA A 1 460 ? -34.648 -9.724 29.803 1.00 89.31 460 ALA A CA 1
ATOM 3460 C C . ALA A 1 460 ? -34.921 -8.292 29.312 1.00 89.31 460 ALA A C 1
ATOM 3462 O O . ALA A 1 460 ? -34.177 -7.790 28.466 1.00 89.31 460 ALA A O 1
ATOM 3463 N N . PHE A 1 461 ? -35.900 -7.584 29.887 1.00 90.50 461 PHE A N 1
ATOM 3464 C CA . PHE A 1 461 ? -36.155 -6.173 29.573 1.00 90.50 461 PHE A CA 1
ATOM 3465 C C . PHE A 1 461 ? -34.949 -5.281 29.904 1.00 90.50 461 PHE A C 1
ATOM 3467 O O . PHE A 1 461 ? -34.514 -4.502 29.049 1.00 90.50 461 PHE A O 1
ATOM 3474 N N . ALA A 1 462 ? -34.338 -5.451 31.082 1.00 93.00 462 ALA A N 1
ATOM 3475 C CA . ALA A 1 462 ? -33.108 -4.751 31.454 1.00 93.00 462 ALA A CA 1
ATOM 3476 C C . ALA A 1 462 ? -31.945 -5.081 30.499 1.00 93.00 462 ALA A C 1
ATOM 3478 O O . ALA A 1 462 ? -31.197 -4.190 30.089 1.00 93.00 462 ALA A O 1
ATOM 3479 N N . LYS A 1 463 ? -31.813 -6.346 30.070 1.00 92.88 463 LYS A N 1
ATOM 3480 C CA . LYS A 1 463 ? -30.769 -6.754 29.121 1.00 92.88 463 LYS A CA 1
ATOM 3481 C C . LYS A 1 463 ? -30.983 -6.168 27.727 1.00 92.88 463 LYS A C 1
ATOM 3483 O O . LYS A 1 463 ? -30.016 -5.738 27.099 1.00 92.88 463 LYS A O 1
ATOM 3488 N N . ALA A 1 464 ? -32.224 -6.110 27.251 1.00 91.50 464 ALA A N 1
ATOM 3489 C CA . ALA A 1 464 ? -32.569 -5.461 25.993 1.00 91.50 464 ALA A CA 1
ATOM 3490 C C . ALA A 1 464 ? -32.286 -3.954 26.025 1.00 91.50 464 ALA A C 1
ATOM 3492 O O . ALA A 1 464 ? -31.743 -3.417 25.059 1.00 91.50 464 ALA A O 1
ATOM 3493 N N . GLN A 1 465 ? -32.587 -3.289 27.144 1.00 93.00 465 GLN A N 1
ATOM 3494 C CA . GLN A 1 465 ? -32.260 -1.879 27.337 1.00 93.00 465 GLN A CA 1
ATOM 3495 C C . GLN A 1 465 ? -30.742 -1.650 27.301 1.00 93.00 465 GLN A C 1
ATOM 3497 O O . GLN A 1 465 ? -30.266 -0.853 26.496 1.00 93.00 465 GLN A O 1
ATOM 3502 N N . GLN A 1 466 ? -29.968 -2.445 28.052 1.00 92.75 466 GLN A N 1
ATOM 3503 C CA . GLN A 1 466 ? -28.501 -2.404 28.019 1.00 92.75 466 GLN A CA 1
ATOM 3504 C C . GLN A 1 466 ? -27.939 -2.610 26.599 1.00 92.75 466 GLN A C 1
ATOM 3506 O O . GLN A 1 466 ? -26.993 -1.932 26.207 1.00 92.75 466 GLN A O 1
ATOM 3511 N N . ILE A 1 467 ? -28.509 -3.525 25.806 1.00 89.88 467 ILE A N 1
ATOM 3512 C CA . ILE A 1 467 ? -28.098 -3.739 24.407 1.00 89.88 467 ILE A CA 1
ATOM 3513 C C . ILE A 1 467 ? -28.355 -2.487 23.557 1.00 89.88 467 ILE A C 1
ATOM 3515 O O . ILE A 1 467 ? -27.494 -2.108 22.763 1.00 89.88 467 ILE A O 1
ATOM 3519 N N . GLN A 1 468 ? -29.515 -1.847 23.720 1.00 90.38 468 GLN A N 1
ATOM 3520 C CA . GLN A 1 468 ? -29.898 -0.660 22.958 1.00 90.38 468 GLN A CA 1
ATOM 3521 C C . GLN A 1 468 ? -29.029 0.555 23.312 1.00 90.38 468 GLN A C 1
ATOM 3523 O O . GLN A 1 468 ? -28.552 1.244 22.409 1.00 90.38 468 GLN A O 1
ATOM 3528 N N . ASP A 1 469 ? -28.760 0.786 24.598 1.00 91.06 469 ASP A N 1
ATOM 3529 C CA . ASP A 1 469 ? -27.966 1.934 25.044 1.00 91.06 469 ASP A CA 1
ATOM 3530 C C . ASP A 1 469 ? -26.461 1.742 24.790 1.00 91.06 469 ASP A C 1
ATOM 3532 O O . ASP A 1 469 ? -25.808 2.676 24.328 1.00 91.06 469 ASP A O 1
ATOM 3536 N N . ASN A 1 470 ? -25.924 0.519 24.916 1.00 89.12 470 ASN A N 1
ATOM 3537 C CA . ASN A 1 470 ? -24.576 0.194 24.422 1.00 89.12 470 ASN A CA 1
ATOM 3538 C C . ASN A 1 470 ? -24.450 0.428 22.903 1.00 89.12 470 ASN A C 1
ATOM 3540 O O . ASN A 1 470 ? -23.394 0.837 22.419 1.00 89.12 470 ASN A O 1
ATOM 3544 N N . GLY A 1 471 ? -25.524 0.171 22.145 1.00 88.38 471 GLY A N 1
ATOM 3545 C CA . GLY A 1 471 ? -25.603 0.452 20.712 1.00 88.38 471 GLY A CA 1
ATOM 3546 C C . GLY A 1 471 ? -25.478 1.942 20.401 1.00 88.38 471 GLY A C 1
ATOM 3547 O O . GLY A 1 471 ? -24.605 2.324 19.624 1.00 88.38 471 GLY A O 1
ATOM 3548 N N . LYS A 1 472 ? -26.297 2.775 21.059 1.00 90.12 472 LYS A N 1
ATOM 3549 C CA . LYS A 1 472 ? -26.222 4.244 20.964 1.00 90.12 472 LYS A CA 1
ATOM 3550 C C . LYS A 1 472 ? -24.843 4.764 21.372 1.00 90.12 472 LYS A C 1
ATOM 3552 O O . LYS A 1 472 ? -24.240 5.520 20.625 1.00 90.12 472 LYS A O 1
ATOM 3557 N N . ALA A 1 473 ? -24.307 4.321 22.511 1.00 89.12 473 ALA A N 1
ATOM 3558 C CA . ALA A 1 473 ? -23.011 4.776 23.013 1.00 89.12 473 ALA A CA 1
ATOM 3559 C C . ALA A 1 473 ? -21.860 4.458 22.040 1.00 89.12 473 ALA A C 1
ATOM 3561 O O . ALA A 1 473 ? -21.016 5.317 21.783 1.00 89.12 473 ALA A O 1
ATOM 3562 N N . LYS A 1 474 ? -21.840 3.264 21.425 1.00 86.06 474 LYS A N 1
ATOM 3563 C CA . LYS A 1 474 ? -20.855 2.933 20.378 1.00 86.06 474 LYS A CA 1
ATOM 3564 C C . LYS A 1 474 ? -21.088 3.741 19.098 1.00 86.06 474 LYS A C 1
ATOM 3566 O O . LYS A 1 474 ? -20.110 4.161 18.491 1.00 86.06 474 LYS A O 1
ATOM 3571 N N . ALA A 1 475 ? -22.334 3.972 18.687 1.00 88.75 475 ALA A N 1
ATOM 3572 C CA . ALA A 1 475 ? -22.646 4.816 17.533 1.00 88.75 475 ALA A CA 1
ATOM 3573 C C . ALA A 1 475 ? -22.213 6.277 17.748 1.00 88.75 475 ALA A C 1
ATOM 3575 O O . ALA A 1 475 ? -21.623 6.871 16.851 1.00 88.75 475 ALA A O 1
ATOM 3576 N N . GLU A 1 476 ? -22.381 6.813 18.955 1.00 90.00 476 GLU A N 1
ATOM 3577 C CA . GLU A 1 476 ? -21.901 8.145 19.324 1.00 90.00 476 GLU A CA 1
ATOM 3578 C C . GLU A 1 476 ? -20.371 8.201 19.428 1.00 90.00 476 GLU A C 1
ATOM 3580 O O . GLU A 1 476 ? -19.748 9.161 18.981 1.00 90.00 476 GLU A O 1
ATOM 3585 N N . THR A 1 477 ? -19.739 7.123 19.905 1.00 88.19 477 THR A N 1
ATOM 3586 C CA . THR A 1 477 ? -18.276 6.949 19.834 1.00 88.19 477 THR A CA 1
ATOM 3587 C C . THR A 1 477 ? -17.794 6.967 18.377 1.00 88.19 477 THR A C 1
ATOM 3589 O O . THR A 1 477 ? -16.786 7.591 18.066 1.00 88.19 477 THR A O 1
ATOM 3592 N N . ILE A 1 478 ? -18.521 6.324 17.454 1.00 89.19 478 ILE A N 1
ATOM 3593 C CA . ILE A 1 478 ? -18.211 6.352 16.017 1.00 89.19 478 ILE A CA 1
ATOM 3594 C C . ILE A 1 478 ? -18.379 7.769 15.453 1.00 89.19 478 ILE A C 1
ATOM 3596 O O . ILE A 1 478 ? -17.497 8.210 14.725 1.00 89.19 478 ILE A O 1
ATOM 3600 N N . ARG A 1 479 ? -19.447 8.504 15.791 1.00 89.44 479 ARG A N 1
ATOM 3601 C CA . ARG A 1 479 ? -19.640 9.897 15.338 1.00 89.44 479 ARG A CA 1
ATOM 3602 C C . ARG A 1 479 ? -18.528 10.827 15.833 1.00 89.44 479 ARG A C 1
ATOM 3604 O O . ARG A 1 479 ? -17.957 11.556 15.034 1.00 89.44 479 ARG A O 1
ATOM 3611 N N . SER A 1 480 ? -18.211 10.769 17.126 1.00 89.56 480 SER A N 1
ATOM 3612 C CA . SER A 1 480 ? -17.279 11.690 17.796 1.00 89.56 480 SER A CA 1
ATOM 3613 C C . SER A 1 480 ? -15.794 11.371 17.591 1.00 89.56 480 SER A C 1
ATOM 3615 O O . SER A 1 480 ? -14.977 12.285 17.642 1.00 89.56 480 SER A O 1
ATOM 3617 N N . GLN A 1 481 ? -15.426 10.106 17.354 1.00 90.69 481 GLN A N 1
ATOM 3618 C CA . GLN A 1 481 ? -14.027 9.689 17.165 1.00 90.69 481 GLN A CA 1
ATOM 3619 C C . GLN A 1 481 ? -13.661 9.364 15.712 1.00 90.69 481 GLN A C 1
ATOM 3621 O O . GLN A 1 481 ? -12.527 8.957 15.462 1.00 90.69 481 GLN A O 1
ATOM 3626 N N . SER A 1 482 ? -14.573 9.480 14.742 1.00 92.81 482 SER A N 1
ATOM 3627 C CA . SER A 1 482 ? -14.204 9.236 13.342 1.00 92.81 482 SER A CA 1
ATOM 3628 C C . SER A 1 482 ? -13.409 10.392 12.752 1.00 92.81 482 SER A C 1
ATOM 3630 O O . SER A 1 482 ? -13.768 11.555 12.911 1.00 92.81 482 SER A O 1
ATOM 3632 N N . LEU A 1 483 ? -12.355 10.053 12.016 1.00 94.69 483 LEU A N 1
ATOM 3633 C CA . LEU A 1 483 ? -11.544 11.014 11.279 1.00 94.69 483 LEU A CA 1
ATOM 3634 C C . LEU A 1 483 ? -12.073 11.224 9.855 1.00 94.69 483 LEU A C 1
ATOM 3636 O O . LEU A 1 483 ? -12.587 10.303 9.220 1.00 94.69 483 LEU A O 1
ATOM 3640 N N . GLY A 1 484 ? -11.880 12.438 9.346 1.00 93.44 484 GLY A N 1
ATOM 3641 C CA . GLY A 1 484 ? -12.151 12.839 7.967 1.00 93.44 484 GLY A CA 1
ATOM 3642 C C . GLY A 1 484 ? -11.165 13.925 7.516 1.00 93.44 484 GLY A C 1
ATOM 3643 O O . GLY A 1 484 ? -10.253 14.252 8.279 1.00 93.44 484 GLY A O 1
ATOM 3644 N N . PRO A 1 485 ? -11.319 14.469 6.296 1.00 95.50 485 PRO A N 1
ATOM 3645 C CA . PRO A 1 485 ? -10.466 15.543 5.793 1.00 95.50 485 PRO A CA 1
ATOM 3646 C C . PRO A 1 485 ? -10.559 16.805 6.657 1.00 95.50 485 PRO A C 1
ATOM 3648 O O . PRO A 1 485 ? -11.658 17.295 6.924 1.00 95.50 485 PRO A O 1
ATOM 3651 N N . CYS A 1 486 ? -9.414 17.322 7.100 1.00 95.19 486 CYS A N 1
ATOM 3652 C CA . CYS A 1 486 ? -9.304 18.541 7.905 1.00 95.19 486 CYS A CA 1
ATOM 3653 C C . CYS A 1 486 ? -7.878 19.109 7.857 1.00 95.19 486 CYS A C 1
ATOM 3655 O O . CYS A 1 486 ? -6.944 18.401 7.486 1.00 95.19 486 CYS A O 1
ATOM 3657 N N . ASP A 1 487 ? -7.695 20.357 8.287 1.00 96.69 487 ASP A N 1
ATOM 3658 C CA . ASP A 1 487 ? -6.364 20.924 8.519 1.00 96.69 487 ASP A CA 1
ATOM 3659 C C . ASP A 1 487 ? -6.000 20.848 10.010 1.00 96.69 487 ASP A C 1
ATOM 3661 O O . ASP A 1 487 ? -6.800 21.187 10.886 1.00 96.69 487 ASP A O 1
ATOM 3665 N N . ILE A 1 488 ? -4.776 20.413 10.313 1.00 97.31 488 ILE A N 1
ATOM 3666 C CA . ILE A 1 488 ? -4.228 20.349 11.671 1.00 97.31 488 ILE A CA 1
ATOM 3667 C C . ILE A 1 488 ? -3.395 21.613 11.898 1.00 97.31 488 ILE A C 1
ATOM 3669 O O . ILE A 1 488 ? -2.332 21.783 11.298 1.00 97.31 488 ILE A O 1
ATOM 3673 N N . ALA A 1 489 ? -3.860 22.502 12.774 1.00 97.44 489 ALA A N 1
ATOM 3674 C CA . ALA A 1 489 ? -3.169 23.752 13.097 1.00 97.44 489 ALA A CA 1
ATOM 3675 C C . ALA A 1 489 ? -1.780 23.525 13.757 1.00 97.44 489 ALA A C 1
ATOM 3677 O O . ALA A 1 489 ? -1.528 22.441 14.294 1.00 97.44 489 ALA A O 1
ATOM 3678 N N . PRO A 1 490 ? -0.873 24.525 13.743 1.00 97.44 490 PRO A N 1
ATOM 3679 C CA . PRO A 1 490 ? 0.461 24.427 14.347 1.00 97.44 490 PRO A CA 1
ATOM 3680 C C . PRO A 1 490 ? 0.438 23.928 15.797 1.00 97.44 490 PRO A C 1
ATOM 3682 O O . PRO A 1 490 ? -0.370 24.382 16.611 1.00 97.44 490 PRO A O 1
ATOM 3685 N N . GLY A 1 491 ? 1.317 22.978 16.123 1.00 95.94 491 GLY A N 1
ATOM 3686 C CA . GLY A 1 491 ? 1.420 22.372 17.457 1.00 95.94 491 GLY A CA 1
ATOM 3687 C C . GLY A 1 491 ? 0.240 21.484 17.880 1.00 95.94 491 GLY A C 1
ATOM 3688 O O . GLY A 1 491 ? 0.296 20.885 18.955 1.00 95.94 491 GLY A O 1
ATOM 3689 N N . GLN A 1 492 ? -0.832 21.383 17.085 1.00 97.62 492 GLN A N 1
ATOM 3690 C CA . GLN A 1 492 ? -2.011 20.593 17.442 1.00 97.62 492 GLN A CA 1
ATOM 3691 C C . GLN A 1 492 ? -1.834 19.104 17.145 1.00 97.62 492 GLN A C 1
ATOM 3693 O O . GLN A 1 492 ? -1.045 18.685 16.295 1.00 97.62 492 GLN A O 1
ATOM 3698 N N . THR A 1 493 ? -2.619 18.294 17.854 1.00 97.69 493 THR A N 1
ATOM 3699 C CA . THR A 1 493 ? -2.710 16.848 17.646 1.00 97.69 493 THR A CA 1
ATOM 3700 C C . THR A 1 493 ? -4.160 16.443 17.433 1.00 97.69 493 THR A C 1
ATOM 3702 O O . THR A 1 493 ? -4.998 16.688 18.297 1.00 97.69 493 THR A O 1
ATOM 3705 N N . ILE A 1 494 ? -4.444 15.775 16.316 1.00 96.88 494 ILE A N 1
ATOM 3706 C CA . ILE A 1 494 ? -5.708 15.057 16.116 1.00 96.88 494 ILE A CA 1
ATOM 3707 C C . ILE A 1 494 ? -5.552 13.597 16.544 1.00 96.88 494 ILE A C 1
ATOM 3709 O O . ILE A 1 494 ? -4.477 13.013 16.404 1.00 96.88 494 ILE A O 1
ATOM 3713 N N . ASN A 1 495 ? -6.627 12.995 17.047 1.00 96.75 495 ASN A N 1
ATOM 3714 C CA . ASN A 1 495 ? -6.693 11.589 17.439 1.00 96.75 495 ASN A CA 1
ATOM 3715 C C . ASN A 1 495 ? -8.100 11.067 17.131 1.00 96.75 495 ASN A C 1
ATOM 3717 O O . ASN A 1 495 ? -9.086 11.719 17.472 1.00 96.75 495 ASN A O 1
ATOM 3721 N N . GLY A 1 496 ? -8.196 9.911 16.483 1.00 95.44 496 GLY A N 1
ATOM 3722 C CA . GLY A 1 496 ? -9.471 9.278 16.181 1.00 95.44 496 GLY A CA 1
ATOM 3723 C C . GLY A 1 496 ? -9.301 7.948 15.459 1.00 95.44 496 GLY A C 1
ATOM 3724 O O . GLY A 1 496 ? -8.322 7.227 15.654 1.00 95.44 496 GLY A O 1
ATOM 3725 N N . SER A 1 497 ? -10.283 7.577 14.646 1.00 94.69 497 SER A N 1
ATOM 3726 C CA . SER A 1 497 ? -10.342 6.291 13.956 1.00 94.69 497 SER A CA 1
ATOM 3727 C C . SER A 1 497 ? -10.869 6.399 12.531 1.00 94.69 497 SER A C 1
ATOM 3729 O O . SER A 1 497 ? -11.763 7.185 12.230 1.00 94.69 497 SER A O 1
ATOM 3731 N N . LEU A 1 498 ? -10.342 5.537 11.669 1.00 95.06 498 LEU A N 1
ATOM 3732 C CA . LEU A 1 498 ? -10.844 5.251 10.331 1.00 95.06 498 LEU A CA 1
ATOM 3733 C C . LEU A 1 498 ? -11.412 3.827 10.314 1.00 95.06 498 LEU A C 1
ATOM 3735 O O . LEU A 1 498 ? -10.844 2.922 10.929 1.00 95.06 498 LEU A O 1
ATOM 3739 N N . TYR A 1 499 ? -12.526 3.623 9.612 1.00 92.69 499 TYR A N 1
ATOM 3740 C CA . TYR A 1 499 ? -13.226 2.338 9.563 1.00 92.69 499 TYR A CA 1
ATOM 3741 C C . TYR A 1 499 ? -13.226 1.772 8.145 1.00 92.69 499 TYR A C 1
ATOM 3743 O O . TYR A 1 499 ? -13.647 2.445 7.207 1.00 92.69 499 TYR A O 1
ATOM 3751 N N . PHE A 1 500 ? -12.788 0.523 7.994 1.00 91.75 500 PHE A N 1
ATOM 3752 C CA . PHE A 1 500 ? -12.666 -0.150 6.700 1.00 91.75 500 PHE A CA 1
ATOM 3753 C C . PHE A 1 500 ? -13.397 -1.500 6.699 1.00 91.75 500 PHE A C 1
ATOM 3755 O O . PHE A 1 500 ? -13.281 -2.271 7.654 1.00 91.75 500 PHE A O 1
ATOM 3762 N N . ASP A 1 501 ? -14.111 -1.809 5.618 1.00 88.44 501 ASP A N 1
ATOM 3763 C CA . ASP A 1 501 ? -14.721 -3.117 5.356 1.00 88.44 501 ASP A CA 1
ATOM 3764 C C . ASP A 1 501 ? -13.874 -3.890 4.337 1.00 88.44 501 ASP A C 1
ATOM 3766 O O . ASP A 1 501 ? -13.656 -3.418 3.222 1.00 88.44 501 ASP A O 1
ATOM 3770 N N . ALA A 1 502 ? -13.390 -5.073 4.717 1.00 78.31 502 ALA A N 1
ATOM 3771 C CA . ALA A 1 502 ? -12.571 -5.933 3.859 1.00 78.31 502 ALA A CA 1
ATOM 3772 C C . ALA A 1 502 ? -13.243 -7.280 3.531 1.00 78.31 502 ALA A C 1
ATOM 3774 O O . ALA A 1 502 ? -12.554 -8.256 3.248 1.00 78.31 502 ALA A O 1
ATOM 3775 N N . GLY A 1 503 ? -14.576 -7.376 3.618 1.00 70.62 503 GLY A N 1
ATOM 3776 C CA . GLY A 1 503 ? -15.320 -8.526 3.083 1.00 70.62 503 GLY A CA 1
ATOM 3777 C C . GLY A 1 503 ? -15.191 -9.847 3.859 1.00 70.62 503 GLY A C 1
ATOM 3778 O O . GLY A 1 503 ? -15.647 -10.877 3.372 1.00 70.62 503 GLY A O 1
ATOM 3779 N N . GLY A 1 504 ? -14.623 -9.828 5.071 1.00 64.12 504 GLY A N 1
ATOM 3780 C CA . GLY A 1 504 ? -14.522 -10.995 5.961 1.00 64.12 504 GLY A CA 1
ATOM 3781 C C . GLY A 1 504 ? -13.086 -11.458 6.216 1.00 64.12 504 GLY A C 1
ATOM 3782 O O . GLY A 1 504 ? -12.557 -12.316 5.518 1.00 64.12 504 GLY A O 1
ATOM 3783 N N . LEU A 1 505 ? -12.461 -10.929 7.272 1.00 63.41 505 LEU A N 1
ATOM 3784 C CA . LEU A 1 505 ? -11.089 -11.282 7.649 1.00 63.41 505 LEU A CA 1
ATOM 3785 C C . LEU A 1 505 ? -10.977 -12.577 8.466 1.00 63.41 505 LEU A C 1
ATOM 3787 O O . LEU A 1 505 ? -11.682 -12.756 9.460 1.00 63.41 505 LEU A O 1
ATOM 3791 N N . SER A 1 506 ? -9.930 -13.359 8.208 1.00 64.12 506 SER A N 1
ATOM 3792 C CA . SER A 1 506 ? -9.318 -14.258 9.200 1.00 64.12 506 SER A CA 1
ATOM 3793 C C . SER A 1 506 ? -8.641 -13.481 10.342 1.00 64.12 506 SER A C 1
ATOM 3795 O O . SER A 1 506 ? -8.214 -12.334 10.179 1.00 64.12 506 SER A O 1
ATOM 3797 N N . LYS A 1 507 ? -8.532 -14.080 11.535 1.00 66.81 507 LYS A N 1
ATOM 3798 C CA . LYS A 1 507 ? -7.648 -13.572 12.603 1.00 66.81 507 LYS A CA 1
ATOM 3799 C C . LYS A 1 507 ? -6.193 -13.855 12.224 1.00 66.81 507 LYS A C 1
ATOM 3801 O O . LYS A 1 507 ? -5.919 -14.902 11.651 1.00 66.81 507 LYS A O 1
ATOM 3806 N N . GLY A 1 508 ? -5.284 -12.920 12.502 1.00 69.81 508 GLY A N 1
ATOM 3807 C CA . GLY A 1 508 ? -3.879 -13.043 12.095 1.00 69.81 508 GLY A CA 1
ATOM 3808 C C . GLY A 1 508 ? -3.568 -12.593 10.662 1.00 69.81 508 GLY A C 1
ATOM 3809 O O . GLY A 1 508 ? -2.406 -12.610 10.275 1.00 69.81 508 GLY A O 1
ATOM 3810 N N . SER A 1 509 ? -4.554 -12.138 9.878 1.00 82.50 509 SER A N 1
ATOM 3811 C CA . SER A 1 509 ? -4.283 -11.505 8.580 1.00 82.50 509 SER A CA 1
ATOM 3812 C C . SER A 1 509 ? -3.405 -10.262 8.748 1.00 82.50 509 SER A C 1
ATOM 3814 O O . SER A 1 509 ? -3.728 -9.370 9.534 1.00 82.50 509 SER A O 1
ATOM 3816 N N . ALA A 1 510 ? -2.321 -10.189 7.979 1.00 87.56 510 ALA A N 1
ATOM 3817 C CA . ALA A 1 510 ? -1.490 -8.998 7.855 1.00 87.56 510 ALA A CA 1
ATOM 3818 C C . ALA A 1 510 ? -2.197 -7.912 7.023 1.00 87.56 510 ALA A C 1
ATOM 3820 O O . ALA A 1 510 ? -2.976 -8.226 6.118 1.00 87.56 510 ALA A O 1
ATOM 3821 N N . CYS A 1 511 ? -1.881 -6.639 7.270 1.00 90.19 511 CYS A N 1
ATOM 3822 C CA . CYS A 1 511 ? -2.395 -5.520 6.478 1.00 90.19 511 CYS A CA 1
ATOM 3823 C C . CYS A 1 511 ? -1.366 -4.404 6.252 1.00 90.19 511 CYS A C 1
ATOM 3825 O O . CYS A 1 511 ? -0.317 -4.335 6.900 1.00 90.19 511 CYS A O 1
ATOM 3827 N N . LEU A 1 512 ? -1.706 -3.519 5.321 1.00 92.12 512 LEU A N 1
ATOM 3828 C CA . LEU A 1 512 ? -1.010 -2.282 5.001 1.00 92.12 512 LEU A CA 1
ATOM 3829 C C . LEU A 1 512 ? -2.006 -1.126 5.129 1.00 92.12 512 LEU A C 1
ATOM 3831 O O . LEU A 1 512 ? -3.089 -1.202 4.557 1.00 92.12 512 LEU A O 1
ATOM 3835 N N . LEU A 1 513 ? -1.656 -0.082 5.874 1.00 96.00 513 LEU A N 1
ATOM 3836 C CA . LEU A 1 513 ? -2.437 1.145 6.034 1.00 96.00 513 LEU A CA 1
ATOM 3837 C C . LEU A 1 513 ? -1.627 2.316 5.469 1.00 96.00 513 LEU A C 1
ATOM 3839 O O . LEU A 1 513 ? -0.480 2.508 5.865 1.00 96.00 513 LEU A O 1
ATOM 3843 N N . ARG A 1 514 ? -2.217 3.110 4.577 1.00 95.94 514 ARG A N 1
ATOM 3844 C CA . ARG A 1 514 ? -1.645 4.354 4.048 1.00 95.94 514 ARG A CA 1
ATOM 3845 C C . ARG A 1 514 ? -2.480 5.532 4.526 1.00 95.94 514 ARG A C 1
ATOM 3847 O O . ARG A 1 514 ? -3.655 5.641 4.172 1.00 95.94 514 ARG A O 1
ATOM 3854 N N . VAL A 1 515 ? -1.862 6.411 5.310 1.00 97.00 515 VAL A N 1
ATOM 3855 C CA . VAL A 1 515 ? -2.470 7.645 5.817 1.00 97.00 515 VAL A CA 1
ATOM 3856 C C . VAL A 1 515 ? -1.860 8.842 5.075 1.00 97.00 515 VAL A C 1
ATOM 3858 O O . VAL A 1 515 ? -0.680 9.131 5.273 1.00 97.00 515 VAL A O 1
ATOM 3861 N N . PRO A 1 516 ? -2.607 9.518 4.188 1.00 95.50 516 PRO A N 1
ATOM 3862 C CA . PRO A 1 516 ? -2.139 10.718 3.499 1.00 95.50 516 PRO A CA 1
ATOM 3863 C C . PRO A 1 516 ? -2.120 11.945 4.420 1.00 95.50 516 PRO A C 1
ATOM 3865 O O . PRO A 1 516 ? -3.090 12.225 5.130 1.00 95.50 516 PRO A O 1
ATOM 3868 N N . VAL A 1 517 ? -1.004 12.676 4.374 1.00 95.62 517 VAL A N 1
ATOM 3869 C CA . VAL A 1 517 ? -0.748 13.913 5.125 1.00 95.62 517 VAL A CA 1
ATOM 3870 C C . VAL A 1 517 ? 0.005 14.859 4.191 1.00 95.62 517 VAL A C 1
ATOM 3872 O O . VAL A 1 517 ? 1.041 14.478 3.642 1.00 95.62 517 VAL A O 1
ATOM 3875 N N . GLY A 1 518 ? -0.553 16.043 3.953 1.00 93.81 518 GLY A N 1
ATOM 3876 C CA . GLY A 1 518 ? -0.163 16.906 2.842 1.00 93.81 518 GLY A CA 1
ATOM 3877 C C . GLY A 1 518 ? -0.234 16.179 1.492 1.00 93.81 518 GLY A C 1
ATOM 3878 O O . GLY A 1 518 ? -1.093 15.326 1.253 1.00 93.81 518 GLY A O 1
ATOM 3879 N N . LEU A 1 519 ? 0.728 16.479 0.624 1.00 91.75 519 LEU A N 1
ATOM 3880 C CA . LEU A 1 519 ? 0.986 15.786 -0.639 1.00 91.75 519 LEU A CA 1
ATOM 3881 C C . LEU A 1 519 ? 1.541 14.355 -0.430 1.00 91.75 519 LEU A C 1
ATOM 3883 O O . LEU A 1 519 ? 1.445 13.505 -1.315 1.00 91.75 519 LEU A O 1
ATOM 3887 N N . ALA A 1 520 ? 2.096 14.046 0.744 1.00 93.62 520 ALA A N 1
ATOM 3888 C CA . ALA A 1 520 ? 2.748 12.770 1.041 1.00 93.62 520 ALA A CA 1
ATOM 3889 C C . ALA A 1 520 ? 1.772 11.612 1.378 1.00 93.62 520 ALA A C 1
ATOM 3891 O O . ALA A 1 520 ? 0.545 11.754 1.397 1.00 93.62 520 ALA A O 1
ATOM 3892 N N . GLN A 1 521 ? 2.331 10.429 1.653 1.00 93.38 521 GLN A N 1
ATOM 3893 C CA . GLN A 1 521 ? 1.636 9.303 2.294 1.00 93.38 521 GLN A CA 1
ATOM 3894 C C . GLN A 1 521 ? 2.520 8.638 3.352 1.00 93.38 521 GLN A C 1
ATOM 3896 O O . GLN A 1 521 ? 3.690 8.364 3.099 1.00 93.38 521 GLN A O 1
ATOM 3901 N N . CYS A 1 522 ? 1.945 8.314 4.509 1.00 96.38 522 CYS A N 1
ATOM 3902 C CA . CYS A 1 522 ? 2.599 7.571 5.583 1.00 96.38 522 CYS A CA 1
ATOM 3903 C C . CYS A 1 522 ? 2.093 6.120 5.593 1.00 96.38 522 CYS A C 1
ATOM 3905 O O . CYS A 1 522 ? 0.912 5.862 5.831 1.00 96.38 522 CYS A O 1
ATOM 3907 N N . GLU A 1 523 ? 2.978 5.167 5.305 1.00 96.12 523 GLU A N 1
ATOM 3908 C CA . GLU A 1 523 ? 2.672 3.747 5.126 1.00 96.12 523 GLU A CA 1
ATOM 3909 C C . GLU A 1 523 ? 3.066 2.919 6.360 1.00 96.12 523 GLU A C 1
ATOM 3911 O O . GLU A 1 523 ? 4.237 2.826 6.738 1.00 96.12 523 GLU A O 1
ATOM 3916 N N . PHE A 1 524 ? 2.071 2.266 6.961 1.00 96.31 524 PHE A N 1
ATOM 3917 C CA . PHE A 1 524 ? 2.194 1.419 8.140 1.00 96.31 524 PHE A CA 1
ATOM 3918 C C . PHE A 1 524 ? 1.830 -0.030 7.821 1.00 96.31 524 PHE A C 1
ATOM 3920 O O . PHE A 1 524 ? 0.700 -0.359 7.455 1.00 96.31 524 PHE A O 1
ATOM 3927 N N . ARG A 1 525 ? 2.800 -0.921 8.010 1.00 92.25 525 ARG A N 1
ATOM 3928 C CA . ARG A 1 525 ? 2.666 -2.363 7.804 1.00 92.25 525 ARG A CA 1
ATOM 3929 C C . ARG A 1 525 ? 2.427 -3.079 9.135 1.00 92.25 525 ARG A C 1
ATOM 3931 O O . ARG A 1 525 ? 3.265 -2.970 10.028 1.00 92.25 525 ARG A O 1
ATOM 3938 N N . PHE A 1 526 ? 1.340 -3.843 9.247 1.00 92.00 526 PHE A N 1
ATOM 3939 C CA . PHE A 1 526 ? 1.008 -4.651 10.429 1.00 92.00 526 PHE A CA 1
ATOM 3940 C C . PHE A 1 526 ? 1.013 -6.142 10.082 1.00 92.00 526 PHE A C 1
ATOM 3942 O O . PHE A 1 526 ? 0.486 -6.561 9.047 1.00 92.00 526 PHE A O 1
ATOM 3949 N N . ASP A 1 527 ? 1.644 -6.945 10.936 1.00 87.69 527 ASP A N 1
ATOM 3950 C CA . ASP A 1 527 ? 1.930 -8.363 10.664 1.00 87.69 527 ASP A CA 1
ATOM 3951 C C . ASP A 1 527 ? 0.771 -9.295 11.034 1.00 87.69 527 ASP A C 1
ATOM 3953 O O . ASP A 1 527 ? 0.654 -10.381 10.480 1.00 87.69 527 ASP A O 1
ATOM 3957 N N . SER A 1 528 ? -0.117 -8.842 11.919 1.00 85.62 528 SER A N 1
ATOM 3958 C CA . SER A 1 528 ? -1.325 -9.551 12.335 1.00 85.62 528 SER A CA 1
ATOM 3959 C C . SER A 1 528 ? -2.348 -8.545 12.861 1.00 85.62 528 SER A C 1
ATOM 3961 O O . SER A 1 528 ? -2.063 -7.833 13.825 1.00 85.62 528 SER A O 1
ATOM 3963 N N . ILE A 1 529 ? -3.555 -8.523 12.291 1.00 83.69 529 ILE A N 1
ATOM 3964 C CA . ILE A 1 529 ? -4.702 -7.823 12.883 1.00 83.69 529 ILE A CA 1
ATOM 3965 C C . ILE A 1 529 ? -5.226 -8.642 14.069 1.00 83.69 529 ILE A C 1
ATOM 3967 O O . ILE A 1 529 ? -5.757 -9.749 13.904 1.00 83.69 529 ILE A O 1
ATOM 3971 N N . VAL A 1 530 ? -5.104 -8.063 15.264 1.00 84.62 530 VAL A N 1
ATOM 3972 C CA . VAL A 1 530 ? -5.733 -8.561 16.494 1.00 84.62 530 VAL A CA 1
ATOM 3973 C C . VAL A 1 530 ? -7.194 -8.111 16.583 1.00 84.62 530 VAL A C 1
ATOM 3975 O O . VAL A 1 530 ? -7.623 -7.172 15.910 1.00 84.62 530 VAL A O 1
ATOM 3978 N N . ASP A 1 531 ? -7.974 -8.779 17.427 1.00 83.88 531 ASP A N 1
ATOM 3979 C CA . ASP A 1 531 ? -9.278 -8.253 17.834 1.00 83.88 531 ASP A CA 1
ATOM 3980 C C . ASP A 1 531 ? -9.067 -7.073 18.792 1.00 83.88 531 ASP A C 1
ATOM 3982 O O . ASP A 1 531 ? -8.088 -7.065 19.539 1.00 83.88 531 ASP A O 1
ATOM 3986 N N . ALA A 1 532 ? -9.962 -6.081 18.780 1.00 77.19 532 ALA A N 1
ATOM 3987 C CA . ALA A 1 532 ? -9.927 -5.004 19.769 1.00 77.19 532 ALA A CA 1
ATOM 3988 C C . ALA A 1 532 ? -10.017 -5.571 21.209 1.00 77.19 532 ALA A C 1
ATOM 3990 O O . ALA A 1 532 ? -10.709 -6.580 21.399 1.00 77.19 532 ALA A O 1
ATOM 3991 N N . PRO A 1 533 ? -9.349 -4.949 22.203 1.00 70.62 533 PRO A N 1
ATOM 3992 C CA . PRO A 1 533 ? -9.276 -5.443 23.583 1.00 70.62 533 PRO A CA 1
ATOM 3993 C C . PRO A 1 533 ? -10.623 -5.415 24.310 1.00 70.62 533 PRO A C 1
ATOM 3995 O O . PRO A 1 533 ? -11.510 -4.596 23.967 1.00 70.62 533 PRO A O 1
#

pLDDT: mean 79.26, std 22.88, range [19.69, 98.44]

Radius of gyration: 33.66 Å; chains: 1; bounding box: 100×92×91 Å